Protein 2W2H (pdb70)

Foldseek 3Di:
DVDPPVQQADDPVLVCVFVLNVDPDDPVVVLVVLLVLLLLLQVLCVVLPHDVVLSQLLLLLVLSQRSPDHCVPPPSLLLSLLSSQVSCVPVPDHDDPVSSVQRSCCVVPVPDDRDDCVDPVNVVSSVPSVVVNVVSCV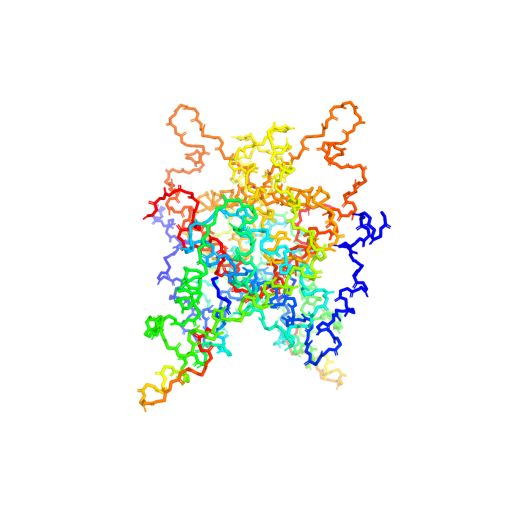RSVNPRPDDALLVQLVPCQVVFVHDPVQSCLLVVLRCCCRNNHSNPRHDDSQQSSLLSRCLSCVVVVDDTDADPDDDGSSCVSDPDDDVVVSVVVVVVVVCSVVCDPPPPVPRPPPPPDDDPDDD/DPDPPPVPQADDPVLVCVFVLNVDPDDPLVVLVVLLVLLLLLVVLCVVLPHDVVLSQLLLLLSLSQRSPDHCVVPPSLLLSLLSSQVSCVPVPDHDDPVSSVQRSCCVVPVPDDRDDCVDPVNVVSSVPSVVVNVVSCVRVVNPRPDDALLVQLVPCQVVFVHDPVQSCLLVLQRCCCRNNHSNPRHDDSQQSSLLSRCLSCVVVVDDTDADPDDDGSSCVSDPDDDVVVSVVVVVVVVCSVVCDPPPPVSDDVVPRDDD/DDVCDPPVPVPVCVVQVVVVVPDHDPPDD/DDVCDPPPPVPVCVVQVVVVVPDHDPPDD

CATH classification: 1.10.472.10 (+1 more: 1.10.472.10)

B-factor: mean 137.73, std 48.67, range [62.5, 351.56]

Secondary structure (DSSP, 8-state):
---SSGGG---TTTSTT-TTTSSS--HHHHHHHHHHHHHHHHHHHHHHT--HHHHHHHHHHHHHHTTTS-TTTS-HHHHHHHHHHHHHHHTT----HHHHHHHHHHHH-TTS----TTSTTHHHHHHHHHHHHHHHHHHTTT------HHHHHTTSSSSS---GGGTSTTHHHHTTTTTT-GGGGTS-HHHHHHHHHHTHHHHTT--PPPPTTTS-TTTTT-SS--HHHHHHHHHHHHHHHSSS-S--S-TT-SS--SSSS--/---S-TTTT---TTTSTT-TTTSSS--HHHHHHHHHHHHHHHHHHHHHHT--HHHHHHHHHHHHHHTTTS-TTTS-HHHHHHHHHHHHHHHTT----HHHHHHHHHHHH-TTS----TTSTTHHHHHHHHHHHHHHHHHHTTT------HHHHHTTSSSSSS--GGGTSTTHHHHTTTTTT-GGGGTS-HHHHHHHHHHTHHHHS---PPPPTTTS-TTTTT-SS--HHHHHHHHHHHHHHHSSS-S-----SSSSS---/--SS-TTTTTTHHHHHTT-TTT---SS--/--SS-TTHHHHHHHHHTT-TTT---SS--

Nearest PDB structures (foldseek):
  2w2h-assembly2_B  TM=9.812E-01  e=2.028E-35  Equus caballus
  4or5-assembly1_B  TM=9.453E-01  e=1.217E-28  Homo sapiens
  3blh-assembly1_B  TM=9.439E-01  e=4.218E-28  Homo sapiens
  6z45-assembly1_B  TM=9.475E-01  e=1.109E-27  Homo sapiens
  3tni-assembly1_B  TM=9.475E-01  e=1.333E-27  Homo sapiens

Solvent-accessible surface area: 31498 Å² total; per-residue (Å²): 210,105,42,98,94,151,108,15,76,39,76,73,82,79,27,97,105,0,9,9,57,165,87,77,107,64,56,94,90,12,56,41,39,22,36,18,0,0,3,0,0,3,53,0,0,71,57,2,114,17,42,57,83,0,1,3,0,0,0,9,0,1,2,22,0,0,19,86,36,2,13,80,139,41,88,5,20,47,1,0,0,0,0,0,17,10,0,2,96,45,37,150,63,91,55,128,13,78,73,0,5,68,22,0,7,54,14,4,10,63,88,26,87,114,28,61,68,184,38,127,53,15,89,80,26,37,88,66,6,72,76,19,32,54,59,0,39,124,16,0,31,121,68,37,113,30,79,6,9,19,77,28,4,89,106,32,30,116,142,45,180,16,41,64,121,44,7,87,47,1,93,76,21,0,5,2,0,1,3,11,5,40,6,21,2,33,50,53,19,26,18,3,1,11,3,2,46,36,12,3,27,110,168,3,43,68,88,66,76,98,47,143,137,66,137,78,30,64,59,84,28,30,85,115,22,64,85,78,48,2,40,86,0,10,125,75,2,67,137,42,43,134,91,18,117,146,62,57,148,62,17,30,20,160,205,77,92,124,90,108,116,101,133,179,119,86,135,51,134,160,118,14,79,39,76,72,82,80,28,99,96,0,30,8,56,180,88,77,100,65,58,93,96,12,52,46,48,21,32,24,0,0,9,0,0,4,55,0,0,67,54,2,115,18,32,33,83,0,1,3,0,0,0,8,0,1,2,22,0,0,20,87,36,2,13,80,139,43,88,16,19,46,1,0,0,0,0,0,16,9,0,2,96,45,36,152,63,92,56,127,13,77,73,0,5,68,21,0,8,54,13,4,10,65,128,26,87,114,29,61,68,186,38,126,56,16,89,79,26,36,81,62,7,72,89,19,31,69,56,0,40,120,16,0,31,123,68,37,111,31,79,6,9,19,78,28,4,89,107,33,30,117,140,46,174,17,65,63,121,46,8,88,42,2,87,46,16,0,3,3,0,1,8,11,5,42,7,22,2,33,50,53,20,26,19,3,2,11,4,1,48,35,16,2,30,98,164,2,46,98,79,67,72,99,51,142,140,63,144,78,30,63,60,87,28,29,85,115,22,63,84,78,50,2,57,86,0,11,114,69,1,65,113,42,43,130,86,30,107,158,64,52,149,69,22,172,46,19,147,71,105,144,152,54,47,8,32,18,65,54,92,16,96,98,53,8,80,147,21,99,62,40,94,148,80,80,136,28,142,156,42,33,83,51,8,32,29,63,56,106,25,95,87,55,10,80,146,22,47,63,39,93,149,79,81,134,28,142,158,42,33

Radius of gyration: 31.31 Å; Cα contacts (8 Å, |Δi|>4): 646; chains: 4; bounding box: 77×77×90 Å

InterPro domains:
  IPR006671 Cyclin, N-terminal [PF00134] (13-149)
  IPR013763 Cyclin-like domain [SM00385] (43-142)
  IPR036915 Cyclin-like superfamily [SSF47954] (7-150)
  IPR036915 Cyclin-like superfamily [SSF47954] (151-254)
  IPR043198 Cyclin/Cyclin-like subunit Ssn8 [PTHR10026] (8-415)
  IPR047320 Cyclin-T1, second cyclin box [cd20597] (151-259)

Sequence (581 aa):
RKNNNKRWYFTREQLENSPSRRFGLDPDKELSYRQQAANLLQDMGQRLNVSQLTINTAIVYMHRFYMIQSFTRFHRNSVAPAALFLAAKVEEQPKKLEHVIKVAHTCLHPQESLPDTRSEAYLQQVQDLVILESIILQTLGFELTIDHPHTHVVKCTQLVRASKDLAQTSYFMATNSLHLTTFSLQYTPPVVACVCIHLACKWSNWEIPVSTDGKHWWEYVDATVTLELLDELTHEFLQILEKTPNRLKRIWNWRACQAAKKTQRKNNNKRWYFTREQLENSPSRRFGLDPDKELSYRQQAANLLQDMGQRLNVSQLTINTAIVYMHRFYMIQSFTRFHRNSVAPAALFLAAKVEEQPKKLEHVIKVAHTCLHPQESLPDTRSEAYLQQVQDLVILESIILQTLGFELTIDHPHTHVVKCTQLVRASKDLAQTSYFMATNSLHLTTFSLQYTPPVVACVCIHLACKWSNWEIPVSTDGKHWWEYVDATVTLELLDELTHEFLQILEKTPNRLKRIWNWRACQAIDYLDASLRKKNKQRLKAIQQGRQPQYLLIDYLDASLRKKNKQRLKAIQQGRQPQYLL

Organism: Equus caballus (NCBI:txid9796)

Structure (mmCIF, N/CA/C/O backbone):
data_2W2H
#
_entry.id   2W2H
#
_cell.length_a   149.460
_cell.length_b   149.460
_cell.length_c   129.750
_cell.angle_alpha   90.00
_cell.angle_beta   90.00
_cell.angle_gamma   90.00
#
_symmetry.space_group_name_H-M   'I 4'
#
loop_
_entity.id
_entity.type
_entity.pdbx_description
1 polymer CYCLIN-T1
2 polymer 'PROTEIN TAT'
3 polymer "5'-R(*GP*CP*UP*CP*AP*GP*AP*UP*CP*UP *GP*CP*GP*GP*UP*CP*UP*GP*AP*GP*C)-3'"
4 non-polymer 'MANGANESE (II) ION'
5 water water
#
loop_
_atom_site.group_PDB
_atom_site.id
_atom_site.type_symbol
_atom_site.label_atom_id
_atom_site.label_alt_id
_atom_site.label_comp_id
_atom_site.label_asym_id
_atom_site.label_entity_id
_atom_site.label_seq_id
_atom_site.pdbx_PDB_ins_code
_atom_site.Cartn_x
_atom_site.Cartn_y
_atom_site.Cartn_z
_atom_site.occupancy
_atom_site.B_iso_or_equiv
_atom_site.auth_seq_id
_atom_site.auth_comp_id
_atom_site.auth_asym_id
_atom_site.auth_atom_id
_atom_site.pdbx_PDB_model_num
ATOM 1 N N . ARG A 1 2 ? 82.589 -24.249 -5.358 1.00 140.41 5 ARG A N 1
ATOM 2 C CA . ARG A 1 2 ? 82.662 -25.242 -4.200 1.00 141.75 5 ARG A CA 1
ATOM 3 C C . ARG A 1 2 ? 83.963 -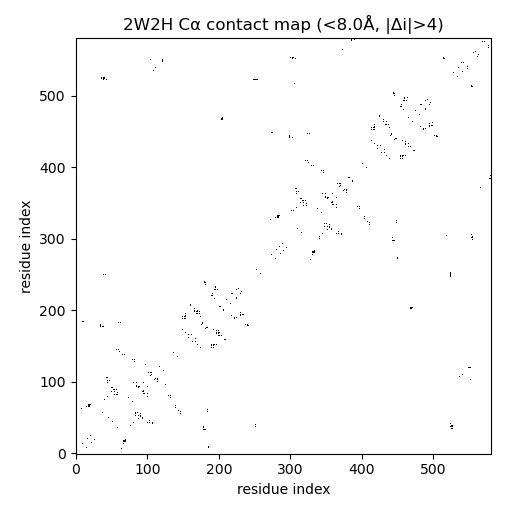26.117 -4.124 1.00 139.72 5 ARG A C 1
ATOM 4 O O . ARG A 1 2 ? 85.082 -25.602 -3.907 1.00 229.55 5 ARG A O 1
ATOM 12 N N . LYS A 1 3 ? 83.758 -27.406 -4.414 1.00 232.85 6 LYS A N 1
ATOM 13 C CA . LYS A 1 3 ? 84.828 -28.394 -4.436 1.00 228.12 6 LYS A CA 1
ATOM 14 C C . LYS A 1 3 ? 85.121 -28.960 -5.857 1.00 220.91 6 LYS A C 1
ATOM 15 O O . LYS A 1 3 ? 85.154 -30.182 -6.039 1.00 213.50 6 LYS A O 1
ATOM 18 N N . ASN A 1 4 ? 85.269 -28.096 -6.871 1.00 187.17 7 ASN A N 1
ATOM 19 C CA . ASN A 1 4 ? 84.804 -26.710 -6.812 1.00 195.87 7 ASN A CA 1
ATOM 20 C C . ASN A 1 4 ? 83.608 -26.531 -7.721 1.00 192.67 7 ASN A C 1
ATOM 21 O O . ASN A 1 4 ? 83.225 -27.466 -8.433 1.00 184.06 7 ASN A O 1
ATOM 26 N N . ASN A 1 5 ? 83.022 -25.344 -7.710 1.00 198.61 8 ASN A N 1
ATOM 27 C CA . ASN A 1 5 ? 81.963 -25.076 -8.646 1.00 197.24 8 ASN A CA 1
ATOM 28 C C . ASN A 1 5 ? 82.551 -24.969 -10.057 1.00 195.07 8 ASN A C 1
ATOM 29 O O . ASN A 1 5 ? 81.977 -25.454 -11.044 1.00 188.15 8 ASN A O 1
ATOM 34 N N . ASN A 1 6 ? 83.738 -24.377 -10.119 1.00 176.94 9 ASN A N 1
ATOM 35 C CA . ASN A 1 6 ? 84.362 -24.037 -11.372 1.00 176.87 9 ASN A CA 1
ATOM 36 C C . ASN A 1 6 ? 85.740 -24.649 -11.495 1.00 175.15 9 ASN A C 1
ATOM 37 O O . ASN A 1 6 ? 86.060 -25.213 -12.538 1.00 167.78 9 ASN A O 1
ATOM 42 N N . LYS A 1 7 ? 86.561 -24.567 -10.450 1.00 179.83 10 LYS A N 1
ATOM 43 C CA . LYS A 1 7 ? 87.960 -24.926 -10.657 1.00 180.31 10 LYS A CA 1
ATOM 44 C C . LYS A 1 7 ? 88.026 -26.364 -11.127 1.00 168.12 10 LYS A C 1
ATOM 45 O O . LYS A 1 7 ? 89.084 -26.867 -11.499 1.00 166.64 10 LYS A O 1
ATOM 51 N N . ARG A 1 8 ? 86.868 -27.006 -11.151 1.00 168.41 11 ARG A N 1
ATOM 52 C CA . ARG A 1 8 ? 86.818 -28.421 -11.412 1.00 157.94 11 ARG A CA 1
ATOM 53 C C . ARG A 1 8 ? 87.433 -28.807 -12.743 1.00 154.10 11 ARG A C 1
ATOM 54 O O . ARG A 1 8 ? 88.449 -29.493 -12.780 1.00 152.52 11 ARG A O 1
ATOM 62 N N . TRP A 1 9 ? 86.846 -28.367 -13.841 1.00 122.44 12 TRP A N 1
ATOM 63 C CA . TRP A 1 9 ? 87.253 -28.946 -15.117 1.00 117.25 12 TRP A CA 1
ATOM 64 C C . TRP A 1 9 ? 88.015 -28.028 -16.045 1.00 121.64 12 TRP A C 1
ATOM 65 O O . TRP A 1 9 ? 87.814 -28.085 -17.260 1.00 115.79 12 TRP A O 1
ATOM 76 N N . TYR A 1 10 ? 88.908 -27.217 -15.469 1.00 117.01 13 TYR A N 1
ATOM 77 C CA . TYR A 1 10 ? 89.731 -26.269 -16.230 1.00 117.21 13 TYR A CA 1
ATOM 78 C C . TYR A 1 10 ? 91.187 -26.259 -15.753 1.00 123.11 13 TYR A C 1
ATOM 79 O O . TYR A 1 10 ? 91.452 -26.316 -14.548 1.00 130.14 13 TYR A O 1
ATOM 88 N N . PHE A 1 11 ? 92.124 -26.162 -16.702 1.00 123.67 14 PHE A N 1
ATOM 89 C CA . PHE A 1 11 ? 93.551 -26.377 -16.419 1.00 129.05 14 PHE A CA 1
ATOM 90 C C . PHE A 1 11 ? 94.515 -25.391 -17.115 1.00 131.50 14 PHE A C 1
ATOM 91 O O . PHE A 1 11 ? 94.184 -24.804 -18.149 1.00 127.20 14 PHE A O 1
ATOM 99 N N . THR A 1 12 ? 95.721 -25.261 -16.551 1.00 109.40 15 THR A N 1
ATOM 100 C CA . THR A 1 12 ? 96.786 -24.400 -17.081 1.00 113.63 15 THR A CA 1
ATOM 101 C C . THR A 1 12 ? 97.643 -25.138 -18.094 1.00 111.11 15 THR A C 1
ATOM 102 O O . THR A 1 12 ? 97.795 -26.351 -18.013 1.00 109.42 15 THR A O 1
ATOM 106 N N . ARG A 1 13 ? 98.225 -24.407 -19.036 1.00 135.85 16 ARG A N 1
ATOM 107 C CA . ARG A 1 13 ? 99.072 -25.030 -20.041 1.00 134.46 16 ARG A CA 1
ATOM 108 C C . ARG A 1 13 ? 100.191 -25.822 -19.372 1.00 140.86 16 ARG A C 1
ATOM 109 O O . ARG A 1 13 ? 100.793 -26.707 -19.979 1.00 137.91 16 ARG A O 1
ATOM 111 N N . GLU A 1 14 ? 100.461 -25.497 -18.112 1.00 181.54 17 GLU A N 1
ATOM 112 C CA . GLU A 1 14 ? 101.485 -26.194 -17.350 1.00 180.74 17 GLU A CA 1
ATOM 113 C C . GLU A 1 14 ? 100.890 -27.428 -16.701 1.00 172.97 17 GLU A C 1
ATOM 114 O O . GLU A 1 14 ? 101.595 -28.188 -16.040 1.00 171.07 17 GLU A O 1
ATOM 116 N N . GLN A 1 15 ? 99.589 -27.626 -16.897 1.00 143.09 18 GLN A N 1
ATOM 117 C CA . GLN A 1 15 ? 98.904 -28.801 -16.365 1.00 135.95 18 GLN A CA 1
ATOM 118 C C . GLN A 1 15 ? 98.705 -29.875 -17.411 1.00 126.81 18 GLN A C 1
ATOM 119 O O . GLN A 1 15 ? 98.954 -31.040 -17.154 1.00 121.43 18 GLN A O 1
ATOM 125 N N . LEU A 1 16 ? 98.246 -29.483 -18.589 1.00 128.66 19 LEU A N 1
ATOM 126 C CA . LEU A 1 16 ? 98.069 -30.430 -19.676 1.00 121.26 19 LEU A CA 1
ATOM 127 C C . LEU A 1 16 ? 99.409 -30.935 -20.134 1.00 119.71 19 LEU A C 1
ATOM 128 O O . LEU A 1 16 ? 99.501 -31.831 -20.962 1.00 114.14 19 LEU A O 1
ATOM 133 N N . GLU A 1 17 ? 100.468 -30.334 -19.619 1.00 175.64 20 GLU A N 1
ATOM 134 C CA . GLU A 1 17 ? 101.782 -30.899 -19.879 1.00 174.66 20 GLU A CA 1
ATOM 135 C C . GLU A 1 17 ? 101.995 -32.027 -18.896 1.00 170.84 20 GLU A C 1
ATOM 136 O O . GLU A 1 17 ? 102.434 -33.101 -19.273 1.00 165.88 20 GLU A O 1
ATOM 142 N N . ASN A 1 18 ? 101.655 -31.795 -17.631 1.00 155.65 21 ASN A N 1
ATOM 143 C CA . ASN A 1 18 ? 101.483 -32.884 -16.668 1.00 152.49 21 ASN A CA 1
ATOM 144 C C . ASN A 1 18 ? 100.160 -33.610 -16.873 1.00 146.42 21 ASN A C 1
ATOM 145 O O . ASN A 1 18 ? 99.343 -33.718 -15.951 1.00 147.31 21 ASN A O 1
ATOM 150 N N . SER A 1 19 ? 99.978 -34.105 -18.098 1.00 119.10 22 SER A N 1
ATOM 151 C CA . SER A 1 19 ? 98.841 -34.937 -18.461 1.00 113.21 22 SER A CA 1
ATOM 152 C C . SER A 1 19 ? 99.031 -36.208 -17.661 1.00 110.35 22 SER A C 1
ATOM 153 O O . SER A 1 19 ? 100.126 -36.465 -17.168 1.00 112.41 22 SER A O 1
ATOM 156 N N . PRO A 1 20 ? 97.973 -37.002 -17.495 1.00 100.99 23 PRO A N 1
ATOM 157 C CA . PRO A 1 20 ? 98.199 -38.238 -16.768 1.00 99.37 23 PRO A CA 1
ATOM 158 C C . PRO A 1 20 ? 98.593 -39.278 -17.777 1.00 94.95 23 PRO A C 1
ATOM 159 O O . PRO A 1 20 ? 99.204 -40.263 -17.411 1.00 94.39 23 PRO A O 1
ATOM 163 N N . SER A 1 21 ? 98.224 -39.062 -19.035 1.00 117.43 24 SER A N 1
ATOM 164 C CA . SER A 1 21 ? 98.737 -39.873 -20.126 1.00 114.60 24 SER A CA 1
ATOM 165 C C . SER A 1 21 ? 100.176 -39.458 -20.404 1.00 117.48 24 SER A C 1
ATOM 166 O O . SER A 1 21 ? 100.848 -40.016 -21.279 1.00 116.42 24 SER A O 1
ATOM 169 N N . ARG A 1 22 ? 100.652 -38.476 -19.641 1.00 127.74 25 ARG A N 1
ATOM 170 C CA . ARG A 1 22 ? 102.001 -37.944 -19.815 1.00 131.44 25 ARG A CA 1
ATOM 171 C C . ARG A 1 22 ? 102.962 -38.670 -18.900 1.00 132.77 25 ARG A C 1
ATOM 172 O O . ARG A 1 22 ? 104.099 -38.905 -19.258 1.00 134.07 25 ARG A O 1
ATOM 180 N N . ARG A 1 23 ? 102.495 -39.027 -17.711 1.00 128.46 26 ARG A N 1
ATOM 181 C CA . ARG A 1 23 ? 103.266 -39.863 -16.801 1.00 130.00 26 ARG A CA 1
ATOM 182 C C . ARG A 1 23 ? 103.451 -41.267 -17.365 1.00 126.14 26 ARG A C 1
ATOM 183 O O . ARG A 1 23 ? 103.801 -42.190 -16.647 1.00 126.97 26 ARG A O 1
ATOM 191 N N . PHE A 1 24 ? 103.202 -41.417 -18.659 1.00 118.54 27 PHE A N 1
ATOM 192 C CA . PHE A 1 24 ? 103.450 -42.666 -19.367 1.00 115.92 27 PHE A CA 1
ATOM 193 C C . PHE A 1 24 ? 104.239 -42.429 -20.622 1.00 116.23 27 PHE A C 1
ATOM 194 O O . PHE A 1 24 ? 104.268 -41.309 -21.180 1.00 117.51 27 PHE A O 1
ATOM 202 N N . GLY A 1 25 ? 104.779 -43.534 -21.118 1.00 223.58 28 GLY A N 1
ATOM 203 C CA . GLY A 1 25 ? 105.757 -43.502 -22.178 1.00 224.95 28 GLY A CA 1
ATOM 204 C C . GLY A 1 25 ? 105.241 -43.206 -23.570 1.00 223.63 28 GLY A C 1
ATOM 205 O O . GLY A 1 25 ? 105.462 -44.009 -24.483 1.00 223.36 28 GLY A O 1
ATOM 206 N N . LEU A 1 26 ? 104.553 -42.076 -23.747 1.00 164.59 29 LEU A N 1
ATOM 207 C CA . LEU A 1 26 ? 104.358 -41.543 -25.098 1.00 165.31 29 LEU A CA 1
ATOM 208 C C . LEU A 1 26 ? 103.981 -40.072 -25.210 1.00 167.36 29 LEU A C 1
ATOM 209 O O . LEU A 1 26 ? 103.404 -39.476 -24.294 1.00 167.21 29 LEU A O 1
ATOM 214 N N . ASP A 1 27 ? 104.321 -39.547 -26.389 1.00 170.71 30 ASP A N 1
ATOM 215 C CA . ASP A 1 27 ? 104.401 -38.130 -26.742 1.00 174.84 30 ASP A CA 1
ATOM 216 C C . ASP A 1 27 ? 103.189 -37.261 -26.505 1.00 174.74 30 ASP A C 1
ATOM 217 O O . ASP A 1 27 ? 102.074 -37.751 -26.352 1.00 171.06 30 ASP A O 1
ATOM 222 N N . PRO A 1 28 ? 103.424 -35.945 -26.504 1.00 116.36 31 PRO A N 1
ATOM 223 C CA . PRO A 1 28 ? 102.447 -34.871 -26.682 1.00 118.61 31 PRO A CA 1
ATOM 224 C C . PRO A 1 28 ? 102.035 -34.776 -28.140 1.00 119.91 31 PRO A C 1
ATOM 225 O O . PRO A 1 28 ? 100.852 -34.822 -28.446 1.00 118.19 31 PRO A O 1
ATOM 229 N N . ASP A 1 29 ? 103.005 -34.632 -29.034 1.00 172.28 32 ASP A N 1
ATOM 230 C CA . ASP A 1 29 ? 102.702 -34.645 -30.458 0.50 174.89 32 ASP A CA 1
ATOM 231 C C . ASP A 1 29 ? 101.750 -35.802 -30.796 1.00 169.85 32 ASP A C 1
ATOM 232 O O . ASP A 1 29 ? 100.892 -35.665 -31.672 1.00 171.28 32 ASP A O 1
ATOM 237 N N . LYS A 1 30 ? 101.888 -36.922 -30.078 1.00 156.85 33 LYS A N 1
ATOM 238 C CA . LYS A 1 30 ? 101.021 -38.095 -30.257 1.00 152.37 33 LYS A CA 1
ATOM 239 C C . LYS A 1 30 ? 99.641 -37.914 -29.634 1.00 149.44 33 LYS A C 1
ATOM 240 O O . LYS A 1 30 ? 98.624 -38.086 -30.300 1.00 149.22 33 LYS A O 1
ATOM 246 N N . GLU A 1 31 ? 99.628 -37.568 -28.350 1.00 106.38 34 GLU A N 1
ATOM 247 C CA . GLU A 1 31 ? 98.398 -37.330 -27.593 1.00 104.12 34 GLU A CA 1
ATOM 248 C C . GLU A 1 31 ? 97.517 -36.249 -28.213 1.00 107.35 34 GLU A C 1
ATOM 249 O O . GLU A 1 31 ? 96.360 -36.504 -28.526 1.00 105.74 34 GLU A O 1
ATOM 255 N N . LEU A 1 32 ? 98.035 -35.035 -28.372 1.00 120.34 35 LEU A N 1
ATOM 256 C CA . LEU A 1 32 ? 97.257 -34.024 -29.056 1.00 124.22 35 LEU A CA 1
ATOM 257 C C . LEU A 1 32 ? 96.590 -34.765 -30.226 1.00 122.28 35 LEU A C 1
ATOM 258 O O . LEU A 1 32 ? 95.395 -34.591 -30.502 1.00 119.12 35 LEU A O 1
ATOM 263 N N . SER A 1 33 ? 97.362 -35.654 -30.854 1.00 106.74 36 SER A N 1
ATOM 264 C CA . SER A 1 33 ? 96.926 -36.334 -32.065 1.00 107.34 36 SER A CA 1
ATOM 265 C C . SER A 1 33 ? 95.890 -37.403 -31.838 1.00 100.75 36 SER A C 1
ATOM 266 O O . SER A 1 33 ? 95.166 -37.724 -32.767 1.00 97.61 36 SER A O 1
ATOM 269 N N . TYR A 1 34 ? 95.838 -37.984 -30.636 1.00 115.27 37 TYR A N 1
ATOM 270 C CA . TYR A 1 34 ? 94.817 -38.992 -30.306 1.00 108.02 37 TYR A CA 1
ATOM 271 C C . TYR A 1 34 ? 93.473 -38.318 -30.168 1.00 104.49 37 TYR A C 1
ATOM 272 O O . TYR A 1 34 ? 92.552 -38.591 -30.928 1.00 101.04 37 TYR A O 1
ATOM 281 N N . ARG A 1 35 ? 93.374 -37.434 -29.182 1.00 87.96 38 ARG A N 1
ATOM 282 C CA . ARG A 1 35 ? 92.128 -36.763 -28.883 1.00 85.41 38 ARG A CA 1
ATOM 283 C C . ARG A 1 35 ? 91.393 -36.383 -30.129 1.00 85.22 38 ARG A C 1
ATOM 284 O O . ARG A 1 35 ? 90.196 -36.432 -30.146 1.00 81.54 38 ARG A O 1
ATOM 292 N N . GLN A 1 36 ? 92.100 -35.980 -31.168 1.00 99.14 39 GLN A N 1
ATOM 293 C CA . GLN A 1 36 ? 91.429 -35.435 -32.328 1.00 100.15 39 GLN A CA 1
ATOM 294 C C . GLN A 1 36 ? 90.926 -36.588 -33.144 1.00 95.45 39 GLN A C 1
ATOM 295 O O . GLN A 1 36 ? 90.064 -36.452 -34.016 1.00 94.51 39 GLN A O 1
ATOM 301 N N . GLN A 1 37 ? 91.476 -37.742 -32.827 1.00 98.51 40 GLN A N 1
ATOM 302 C CA . GLN A 1 37 ? 91.274 -38.928 -33.612 1.00 95.56 40 GLN A CA 1
ATOM 303 C C . GLN A 1 37 ? 90.383 -39.832 -32.826 1.00 90.33 40 GLN A C 1
ATOM 304 O O . GLN A 1 37 ? 90.238 -40.996 -33.103 1.00 88.62 40 GLN A O 1
ATOM 310 N N . ALA A 1 38 ? 89.806 -39.298 -31.788 1.00 81.34 41 ALA A N 1
ATOM 311 C CA . ALA A 1 38 ? 89.036 -40.105 -30.910 1.00 77.04 41 ALA A CA 1
ATOM 312 C C . ALA A 1 38 ? 87.772 -39.378 -30.976 1.00 76.00 41 ALA A C 1
ATOM 313 O O . ALA A 1 38 ? 86.728 -39.961 -31.053 1.00 73.05 41 ALA A O 1
ATOM 315 N N . ALA A 1 39 ? 87.856 -38.066 -30.957 1.00 129.86 42 ALA A N 1
ATOM 316 C CA . ALA A 1 39 ? 86.652 -37.312 -31.159 1.00 129.75 42 ALA A CA 1
ATOM 317 C C . ALA A 1 39 ? 86.242 -37.664 -32.563 1.00 129.52 42 ALA A C 1
ATOM 318 O O . ALA A 1 39 ? 85.075 -37.939 -32.834 1.00 127.33 42 ALA A O 1
ATOM 320 N N . ASN A 1 40 ? 87.224 -37.691 -33.450 1.00 99.99 43 ASN A N 1
ATOM 321 C CA . ASN A 1 40 ? 86.942 -37.994 -34.826 1.00 100.61 43 ASN A CA 1
ATOM 322 C C . ASN A 1 40 ? 86.098 -39.251 -34.945 1.00 96.24 43 ASN A C 1
ATOM 323 O O . ASN A 1 40 ? 85.141 -39.279 -35.701 1.00 95.92 43 ASN A O 1
ATOM 328 N N . LEU A 1 41 ? 86.435 -40.297 -34.203 1.00 86.51 44 LEU A N 1
ATOM 329 C CA . LEU A 1 41 ? 85.603 -41.507 -34.231 1.00 83.34 44 LEU A CA 1
ATOM 330 C C . LEU A 1 41 ? 84.178 -41.242 -33.740 1.00 81.40 44 LEU A C 1
ATOM 331 O O . LEU A 1 41 ? 83.215 -41.730 -34.328 1.00 80.66 44 LEU A O 1
ATOM 336 N N . LEU A 1 42 ? 84.063 -40.464 -32.664 1.00 78.95 45 LEU A N 1
ATOM 337 C CA . LEU A 1 42 ? 82.783 -40.091 -32.073 1.00 77.83 45 LEU A CA 1
ATOM 338 C C . LEU A 1 42 ? 81.868 -39.570 -33.138 1.00 79.33 45 LEU A C 1
ATOM 339 O O . LEU A 1 42 ? 80.728 -39.981 -33.246 1.00 78.33 45 LEU A O 1
ATOM 344 N N . GLN A 1 43 ? 82.388 -38.661 -33.940 1.00 78.04 46 GLN A N 1
ATOM 345 C CA . GLN A 1 43 ? 81.639 -38.134 -35.054 1.00 80.33 46 GLN A CA 1
ATOM 346 C C . GLN A 1 43 ? 81.105 -39.239 -35.951 1.00 79.08 46 GLN A C 1
ATOM 347 O O . GLN A 1 43 ? 79.914 -39.308 -36.214 1.00 79.14 46 GLN A O 1
ATOM 353 N N . ASP A 1 44 ? 81.986 -40.107 -36.430 1.00 79.03 47 ASP A N 1
ATOM 354 C CA . ASP A 1 44 ? 81.590 -41.050 -37.460 1.00 79.23 47 ASP A CA 1
ATOM 355 C C . ASP A 1 44 ? 80.411 -41.838 -36.957 1.00 77.14 47 ASP A C 1
ATOM 356 O O . ASP A 1 44 ? 79.384 -41.911 -37.604 1.00 78.73 47 ASP A O 1
ATOM 361 N N . MET A 1 45 ? 80.557 -42.402 -35.770 1.00 89.93 48 MET A N 1
ATOM 362 C CA . MET A 1 45 ? 79.522 -43.264 -35.202 1.00 89.02 48 MET A CA 1
ATOM 363 C C . MET A 1 45 ? 78.191 -42.512 -34.993 1.00 89.97 48 MET A C 1
ATOM 364 O O . MET A 1 45 ? 77.142 -42.956 -35.448 1.00 91.83 48 MET A O 1
ATOM 369 N N . GLY A 1 46 ? 78.239 -41.387 -34.286 1.00 88.64 49 GLY A N 1
ATOM 370 C CA . GLY A 1 46 ? 77.086 -40.506 -34.148 1.00 90.51 49 GLY A CA 1
ATOM 371 C C . GLY A 1 46 ? 76.327 -40.242 -35.441 1.00 93.82 49 GLY A C 1
ATOM 372 O O . GLY A 1 46 ? 75.104 -40.319 -35.476 1.00 95.75 49 GLY A O 1
ATOM 373 N N . GLN A 1 47 ? 77.047 -39.930 -36.511 1.00 87.61 50 GLN A N 1
ATOM 374 C CA . GLN A 1 47 ? 76.409 -39.795 -37.807 1.00 91.18 50 GLN A CA 1
ATOM 375 C C . GLN A 1 47 ? 75.789 -41.117 -38.238 1.00 91.68 50 GLN A C 1
ATOM 376 O O . GLN A 1 47 ? 74.658 -41.160 -38.700 1.00 94.74 50 GLN A O 1
ATOM 382 N N . ARG A 1 48 ? 76.521 -42.205 -38.072 1.00 95.19 51 ARG A N 1
ATOM 383 C CA . ARG A 1 48 ? 75.976 -43.506 -38.444 1.00 96.77 51 ARG A CA 1
ATOM 384 C C . ARG A 1 48 ? 74.755 -43.888 -37.595 1.00 97.43 51 ARG A C 1
ATOM 385 O O . ARG A 1 48 ? 73.825 -44.486 -38.107 1.00 100.97 51 ARG A O 1
ATOM 387 N N . LEU A 1 49 ? 74.768 -43.530 -36.311 1.00 90.14 52 LEU A N 1
ATOM 388 C CA . LEU A 1 49 ? 73.669 -43.816 -35.386 1.00 91.07 52 LEU A CA 1
ATOM 389 C C . LEU A 1 49 ? 72.483 -42.890 -35.572 1.00 94.22 52 LEU A C 1
ATOM 390 O O . LEU A 1 49 ? 71.413 -43.126 -35.021 1.00 96.45 52 LEU A O 1
ATOM 395 N N . ASN A 1 50 ? 72.678 -41.812 -36.315 1.00 111.76 53 ASN A N 1
ATOM 396 C CA . ASN A 1 50 ? 71.606 -40.864 -36.516 1.00 115.53 53 ASN A CA 1
ATOM 397 C C . ASN A 1 50 ? 71.324 -40.127 -35.262 1.00 114.62 53 ASN A C 1
ATOM 398 O O . ASN A 1 50 ? 70.238 -40.242 -34.730 1.00 116.88 53 ASN A O 1
ATOM 403 N N . VAL A 1 51 ? 72.301 -39.387 -34.768 1.00 94.01 54 VAL A N 1
ATOM 404 C CA . VAL A 1 51 ? 72.068 -38.539 -33.615 1.00 94.14 54 VAL A CA 1
ATOM 405 C C . VAL A 1 51 ? 72.476 -37.110 -33.917 1.00 96.26 54 VAL A C 1
ATOM 406 O O . VAL A 1 51 ? 73.247 -36.857 -34.835 1.00 96.45 54 VAL A O 1
ATOM 410 N N . SER A 1 52 ? 71.919 -36.177 -33.158 1.00 123.96 55 SER A N 1
ATOM 411 C CA . SER A 1 52 ? 72.212 -34.771 -33.342 1.00 127.51 55 SER A CA 1
ATOM 412 C C . SER A 1 52 ? 73.706 -34.536 -33.257 1.00 125.14 55 SER A C 1
ATOM 413 O O . SER A 1 52 ? 74.426 -35.246 -32.555 1.00 120.70 55 SER A O 1
ATOM 416 N N . GLN A 1 53 ? 74.171 -33.526 -33.970 1.00 98.75 56 GLN A N 1
ATOM 417 C CA . GLN A 1 53 ? 75.547 -33.140 -33.860 1.00 97.98 56 GLN A CA 1
ATOM 418 C C . GLN A 1 53 ? 75.846 -32.616 -32.465 1.00 97.98 56 GLN A C 1
ATOM 419 O O . GLN A 1 53 ? 76.986 -32.398 -32.100 1.00 97.69 56 GLN A O 1
ATOM 425 N N . LEU A 1 54 ? 74.808 -32.403 -31.680 1.00 104.68 57 LEU A N 1
ATOM 426 C CA . LEU A 1 54 ? 75.000 -31.910 -30.330 1.00 105.33 57 LEU A CA 1
ATOM 427 C C . LEU A 1 54 ? 75.574 -32.987 -29.418 1.00 99.36 57 LEU A C 1
ATOM 428 O O . LEU A 1 54 ? 76.553 -32.759 -28.708 1.00 98.83 57 LEU A O 1
ATOM 433 N N . THR A 1 55 ? 74.932 -34.151 -29.436 1.00 106.46 58 THR A N 1
ATOM 434 C CA . THR A 1 55 ? 75.320 -35.304 -28.634 1.00 101.61 58 THR A CA 1
ATOM 435 C C . THR A 1 55 ? 76.750 -35.702 -28.904 1.00 98.74 58 THR A C 1
ATOM 436 O O . THR A 1 55 ? 77.530 -35.995 -27.992 1.00 96.67 58 THR A O 1
ATOM 440 N N . ILE A 1 56 ? 77.061 -35.758 -30.188 1.00 83.26 59 ILE A N 1
ATOM 441 C CA . ILE A 1 56 ? 78.415 -35.914 -30.641 1.00 82.43 59 ILE A CA 1
ATOM 442 C C . ILE A 1 56 ? 79.296 -34.980 -29.851 1.00 84.62 59 ILE A C 1
ATOM 443 O O . ILE A 1 56 ? 80.202 -35.422 -29.191 1.00 83.07 59 ILE A O 1
ATOM 448 N N . ASN A 1 57 ? 79.003 -33.691 -29.859 1.00 93.62 60 ASN A N 1
ATOM 449 C CA . ASN A 1 57 ? 79.813 -32.753 -29.089 1.00 96.95 60 ASN A CA 1
ATOM 450 C C . ASN A 1 57 ? 79.883 -33.029 -27.580 1.00 95.15 60 ASN A C 1
ATOM 451 O O . ASN A 1 57 ? 80.903 -32.757 -26.948 1.00 96.55 60 ASN A O 1
ATOM 456 N N . THR A 1 58 ? 78.821 -33.583 -26.999 1.00 75.51 61 THR A N 1
ATOM 457 C CA . THR A 1 58 ? 78.808 -33.799 -25.557 1.00 74.49 61 THR A CA 1
ATOM 458 C C . THR A 1 58 ? 79.650 -34.993 -25.210 1.00 70.59 61 THR A C 1
ATOM 459 O O . THR A 1 58 ? 80.201 -35.096 -24.119 1.00 70.76 61 THR A O 1
ATOM 463 N N . ALA A 1 59 ? 79.732 -35.914 -26.148 1.00 89.69 62 ALA A N 1
ATOM 464 C CA . ALA A 1 59 ? 80.654 -37.006 -26.008 1.00 87.10 62 ALA A CA 1
ATOM 465 C C . ALA A 1 59 ? 82.060 -36.433 -26.045 1.00 89.41 62 ALA A C 1
ATOM 466 O O . ALA A 1 59 ? 82.854 -36.706 -25.159 1.00 89.37 62 ALA A O 1
ATOM 468 N N . ILE A 1 60 ? 82.350 -35.619 -27.059 1.00 67.72 63 ILE A N 1
ATOM 469 C CA . ILE A 1 60 ? 83.691 -35.094 -27.276 1.00 70.79 63 ILE A CA 1
ATOM 470 C C . ILE A 1 60 ? 84.162 -34.326 -26.064 1.00 73.72 63 ILE A C 1
ATOM 471 O O . ILE A 1 60 ? 85.347 -34.214 -25.825 1.00 75.89 63 ILE A O 1
ATOM 476 N N . VAL A 1 61 ? 83.234 -33.795 -25.286 1.00 74.53 64 VAL A N 1
ATOM 477 C CA . VAL A 1 61 ? 83.632 -33.090 -24.083 1.00 77.65 64 VAL A CA 1
ATOM 478 C C . VAL A 1 61 ? 83.877 -34.024 -22.914 1.00 74.56 64 VAL A C 1
ATOM 479 O O . VAL A 1 61 ? 84.677 -33.713 -22.032 1.00 76.85 64 VAL A O 1
ATOM 483 N N . TYR A 1 62 ? 83.158 -35.151 -22.900 1.00 92.29 65 TYR A N 1
ATOM 484 C CA . TYR A 1 62 ? 83.342 -36.214 -21.906 1.00 89.60 65 TYR A CA 1
ATOM 485 C C . TYR A 1 62 ? 84.680 -36.854 -22.139 1.00 89.31 65 TYR A C 1
ATOM 486 O O . TYR A 1 62 ? 85.474 -37.024 -21.228 1.00 90.38 65 TYR A O 1
ATOM 495 N N . MET A 1 63 ? 84.909 -37.224 -23.384 1.00 75.46 66 MET A N 1
ATOM 496 C CA . MET A 1 63 ? 86.185 -37.748 -23.803 1.00 75.77 66 MET A CA 1
ATOM 497 C C . MET A 1 63 ? 87.290 -36.794 -23.375 1.00 80.18 66 MET A C 1
ATOM 498 O O . MET A 1 63 ? 88.178 -37.174 -22.634 1.00 80.93 66 MET A O 1
ATOM 503 N N . HIS A 1 64 ? 87.239 -35.550 -23.833 1.00 83.31 67 HIS A N 1
ATOM 504 C CA . HIS A 1 64 ? 88.288 -34.624 -23.462 1.00 88.72 67 HIS A CA 1
ATOM 505 C C . HIS A 1 64 ? 88.396 -34.692 -21.964 1.00 89.14 67 HIS A C 1
ATOM 506 O O . HIS A 1 64 ? 89.402 -35.136 -21.450 1.00 90.49 67 HIS A O 1
ATOM 513 N N . ARG A 1 65 ? 87.340 -34.322 -21.260 1.00 80.42 68 ARG A N 1
ATOM 514 C CA . ARG A 1 65 ? 87.383 -34.356 -19.810 1.00 81.70 68 ARG A CA 1
ATOM 515 C C . ARG A 1 65 ? 87.788 -35.702 -19.245 1.00 77.84 68 ARG A C 1
ATOM 516 O O . ARG A 1 65 ? 88.208 -35.774 -18.104 1.00 79.84 68 ARG A O 1
ATOM 524 N N . PHE A 1 66 ? 87.663 -36.775 -20.012 1.00 91.29 69 PHE A N 1
ATOM 525 C CA . PHE A 1 66 ? 87.951 -38.079 -19.441 1.00 88.80 69 PHE A CA 1
ATOM 526 C C . PHE A 1 66 ? 89.433 -38.255 -19.328 1.00 91.49 69 PHE A C 1
ATOM 527 O O . PHE A 1 66 ? 89.937 -38.568 -18.263 1.00 92.95 69 PHE A O 1
ATOM 535 N N . TYR A 1 67 ? 90.137 -38.068 -20.428 1.00 90.42 70 TYR A N 1
ATOM 536 C CA . TYR A 1 67 ? 91.561 -38.262 -20.395 1.00 93.96 70 TYR A CA 1
ATOM 537 C C . TYR A 1 67 ? 92.284 -37.046 -19.841 1.00 100.67 70 TYR A C 1
ATOM 538 O O . TYR A 1 67 ? 93.231 -36.550 -20.444 1.00 105.34 70 TYR A O 1
ATOM 547 N N . MET A 1 68 ? 91.829 -36.543 -18.711 1.00 94.82 71 MET A N 1
ATOM 548 C CA . MET A 1 68 ? 92.612 -35.585 -17.974 1.00 102.15 71 MET A CA 1
ATOM 549 C C . MET A 1 68 ? 92.690 -36.204 -16.626 1.00 102.07 71 MET A C 1
ATOM 550 O O . MET A 1 68 ? 93.089 -35.559 -15.669 1.00 107.82 71 MET A O 1
ATOM 555 N N . ILE A 1 69 ? 92.268 -37.460 -16.550 1.00 79.56 72 ILE A N 1
ATOM 556 C CA . ILE A 1 69 ? 92.306 -38.186 -15.302 1.00 79.41 72 ILE A CA 1
ATOM 557 C C . ILE A 1 69 ? 92.842 -39.577 -15.493 1.00 77.13 72 ILE A C 1
ATOM 558 O O . ILE A 1 69 ? 93.340 -40.170 -14.555 1.00 79.04 72 ILE A O 1
ATOM 563 N N . GLN A 1 70 ? 92.757 -40.093 -16.710 1.00 104.11 73 GLN A N 1
ATOM 564 C CA . GLN A 1 70 ? 93.232 -41.437 -16.999 1.00 102.63 73 GLN A CA 1
ATOM 565 C C . GLN A 1 70 ? 94.098 -41.398 -18.233 1.00 104.14 73 GLN A C 1
ATOM 566 O O . GLN A 1 70 ? 93.787 -40.668 -19.157 1.00 103.08 73 GLN A O 1
ATOM 572 N N . SER A 1 71 ? 95.156 -42.201 -18.266 1.00 101.77 74 SER A N 1
ATOM 573 C CA . SER A 1 71 ? 96.054 -42.264 -19.420 1.00 100.83 74 SER A CA 1
ATOM 574 C C . SER A 1 71 ? 95.385 -42.863 -20.648 1.00 97.80 74 SER A C 1
ATOM 575 O O . SER A 1 71 ? 94.398 -43.539 -20.518 1.00 96.20 74 SER A O 1
ATOM 578 N N . PHE A 1 72 ? 95.913 -42.617 -21.841 1.00 92.52 75 PHE A N 1
ATOM 579 C CA . PHE A 1 72 ? 95.411 -43.307 -23.012 1.00 91.07 75 PHE A CA 1
ATOM 580 C C . PHE A 1 72 ? 96.116 -44.637 -23.095 1.00 90.62 75 PHE A C 1
ATOM 581 O O . PHE A 1 72 ? 95.965 -45.369 -24.071 1.00 90.35 75 PHE A O 1
ATOM 589 N N . THR A 1 73 ? 96.937 -44.935 -22.099 1.00 92.16 76 THR A N 1
ATOM 590 C CA . THR A 1 73 ? 97.611 -46.219 -22.060 1.00 92.65 76 THR A CA 1
ATOM 591 C C . THR A 1 73 ? 96.692 -47.227 -21.376 1.00 91.99 76 THR A C 1
ATOM 592 O O . THR A 1 73 ? 96.612 -48.377 -21.801 1.00 92.12 76 THR A O 1
ATOM 596 N N . ARG A 1 74 ? 95.966 -46.792 -20.348 1.00 101.73 77 ARG A N 1
ATOM 597 C CA . ARG A 1 74 ? 95.100 -47.701 -19.611 1.00 101.88 77 ARG A CA 1
ATOM 598 C C . ARG A 1 74 ? 93.650 -47.707 -20.084 1.00 100.06 77 ARG A C 1
ATOM 599 O O . ARG A 1 74 ? 92.871 -48.554 -19.674 1.00 99.87 77 ARG A O 1
ATOM 607 N N . PHE A 1 75 ? 93.265 -46.781 -20.945 1.00 71.49 78 PHE A N 1
ATOM 608 C CA . PHE A 1 75 ? 91.919 -46.814 -21.473 1.00 67.46 78 PHE A CA 1
ATOM 609 C C . PHE A 1 75 ? 91.961 -46.408 -22.893 1.00 66.68 78 PHE A C 1
ATOM 610 O O . PHE A 1 75 ? 91.886 -45.251 -23.193 1.00 65.99 78 PHE A O 1
ATOM 618 N N . HIS A 1 76 ? 92.055 -47.354 -23.789 1.00 73.26 79 HIS A N 1
ATOM 619 C CA . HIS A 1 76 ? 92.212 -46.981 -25.166 1.00 73.30 79 HIS A CA 1
ATOM 620 C C . HIS A 1 76 ? 91.072 -46.204 -25.814 1.00 70.04 79 HIS A C 1
ATOM 621 O O . HIS A 1 76 ? 89.926 -46.603 -25.783 1.00 67.57 79 HIS A O 1
ATOM 628 N N . ARG A 1 77 ? 91.431 -45.095 -26.442 1.00 75.26 80 ARG A N 1
ATOM 629 C CA . ARG A 1 77 ? 90.497 -44.190 -27.111 1.00 73.34 80 ARG A CA 1
ATOM 630 C C . ARG A 1 77 ? 89.460 -44.875 -27.985 1.00 70.97 80 ARG A C 1
ATOM 631 O O . ARG A 1 77 ? 88.390 -44.327 -28.214 1.00 69.12 80 ARG A O 1
ATOM 639 N N . ASN A 1 78 ? 89.768 -46.057 -28.498 1.00 77.05 81 ASN A N 1
ATOM 640 C CA . ASN A 1 78 ? 88.867 -46.679 -29.452 1.00 75.70 81 ASN A CA 1
ATOM 641 C C . ASN A 1 78 ? 87.826 -47.537 -28.764 1.00 73.99 81 ASN A C 1
ATOM 642 O O . ASN A 1 78 ? 87.133 -48.309 -29.410 1.00 73.67 81 ASN A O 1
ATOM 647 N N . SER A 1 79 ? 87.725 -47.403 -27.449 1.00 73.26 82 SER A N 1
ATOM 648 C CA . SER A 1 79 ? 86.767 -48.178 -26.688 1.00 72.54 82 SER A CA 1
ATOM 649 C C . SER A 1 79 ? 86.146 -47.395 -25.574 1.00 71.13 82 SER A C 1
ATOM 650 O O . SER A 1 79 ? 85.256 -47.868 -24.915 1.00 70.84 82 SER A O 1
ATOM 653 N N . VAL A 1 80 ? 86.670 -46.208 -25.341 1.00 86.19 83 VAL A N 1
ATOM 654 C CA . VAL A 1 80 ? 86.027 -45.218 -24.498 1.00 85.35 83 VAL A CA 1
ATOM 655 C C . VAL A 1 80 ? 85.208 -44.330 -25.386 1.00 84.31 83 VAL A C 1
ATOM 656 O O . VAL A 1 80 ? 84.284 -43.682 -24.936 1.00 83.69 83 VAL A O 1
ATOM 660 N N . ALA A 1 81 ? 85.561 -44.290 -26.660 1.00 79.41 84 ALA A N 1
ATOM 661 C CA . ALA A 1 81 ? 84.774 -43.527 -27.613 1.00 79.07 84 ALA A CA 1
ATOM 662 C C . ALA A 1 81 ? 83.320 -43.994 -27.630 1.00 77.73 84 ALA A C 1
ATOM 663 O O . ALA A 1 81 ? 82.435 -43.248 -27.222 1.00 77.47 84 ALA A O 1
ATOM 665 N N . PRO A 1 82 ? 83.062 -45.239 -28.054 1.00 78.61 85 PRO A N 1
ATOM 666 C CA . PRO A 1 82 ? 81.647 -45.619 -28.121 1.00 78.23 85 PRO A CA 1
ATOM 667 C C . PRO A 1 82 ? 80.996 -45.698 -26.739 1.00 78.07 85 PRO A C 1
ATOM 668 O O . PRO A 1 82 ? 79.796 -45.580 -26.622 1.00 78.20 85 PRO A O 1
ATOM 672 N N . ALA A 1 83 ? 81.794 -45.866 -25.705 1.00 75.86 86 ALA A N 1
ATOM 673 C CA . ALA A 1 83 ? 81.272 -45.964 -24.366 1.00 76.24 86 ALA A CA 1
ATOM 674 C C . ALA A 1 83 ? 80.651 -44.677 -23.971 1.00 75.91 86 ALA A C 1
ATOM 675 O O . ALA A 1 83 ? 79.707 -44.646 -23.200 1.00 76.46 86 ALA A O 1
ATOM 677 N N . ALA A 1 84 ? 81.228 -43.599 -24.474 1.00 74.05 87 ALA A N 1
ATOM 678 C CA . ALA A 1 84 ? 80.816 -42.259 -24.104 1.00 74.71 87 ALA A CA 1
ATOM 679 C C . ALA A 1 84 ? 79.758 -41.710 -25.055 1.00 74.96 87 ALA A C 1
ATOM 680 O O . ALA A 1 84 ? 78.810 -41.056 -24.634 1.00 75.84 87 ALA A O 1
ATOM 682 N N . LEU A 1 85 ? 79.907 -41.978 -26.342 1.00 63.30 88 LEU A N 1
ATOM 683 C CA . LEU A 1 85 ? 78.869 -41.588 -27.282 1.00 63.95 88 LEU A CA 1
ATOM 684 C C . LEU A 1 85 ? 77.622 -42.211 -26.809 1.00 64.01 88 LEU A C 1
ATOM 685 O O . LEU A 1 85 ? 76.562 -41.717 -27.079 1.00 65.14 88 LEU A O 1
ATOM 690 N N . PHE A 1 86 ? 77.745 -43.327 -26.114 1.00 67.24 89 PHE A N 1
ATOM 691 C CA . PHE A 1 86 ? 76.565 -44.071 -25.719 1.00 68.23 89 PHE A CA 1
ATOM 692 C C . PHE A 1 86 ? 75.850 -43.372 -24.590 1.00 69.27 89 PHE A C 1
ATOM 693 O O . PHE A 1 86 ? 74.656 -43.122 -24.665 1.00 71.36 89 PHE A O 1
ATOM 701 N N . LEU A 1 87 ? 76.605 -43.053 -23.547 1.00 77.20 90 LEU A N 1
ATOM 702 C CA . LEU A 1 87 ? 76.076 -42.392 -22.357 1.00 78.60 90 LEU A CA 1
ATOM 703 C C . LEU A 1 87 ? 75.735 -40.967 -22.659 1.00 79.63 90 LEU A C 1
ATOM 704 O O . LEU A 1 87 ? 75.005 -40.348 -21.918 1.00 81.52 90 LEU A O 1
ATOM 709 N N . ALA A 1 88 ? 76.276 -40.448 -23.752 1.00 76.02 91 ALA A N 1
ATOM 710 C CA . ALA A 1 88 ? 75.941 -39.108 -24.203 1.00 77.87 91 ALA A CA 1
ATOM 711 C C . ALA A 1 88 ? 74.516 -39.068 -24.747 1.00 79.97 91 ALA A C 1
ATOM 712 O O . ALA A 1 88 ? 73.660 -38.399 -24.182 1.00 82.83 91 ALA A O 1
ATOM 714 N N . ALA A 1 89 ? 74.264 -39.797 -25.830 1.00 66.82 92 ALA A N 1
ATOM 715 C CA . ALA A 1 89 ? 72.936 -39.899 -26.424 1.00 69.71 92 ALA A CA 1
ATOM 716 C C . ALA A 1 89 ? 71.902 -40.450 -25.464 1.00 71.49 92 ALA A C 1
ATOM 717 O O . ALA A 1 89 ? 70.750 -40.615 -25.828 1.00 74.67 92 ALA A O 1
ATOM 719 N N . LYS A 1 90 ? 72.318 -40.771 -24.246 1.00 85.67 93 LYS A N 1
ATOM 720 C CA . LYS A 1 90 ? 71.377 -41.117 -23.189 1.00 88.18 93 LYS A CA 1
ATOM 721 C C . LYS A 1 90 ? 71.023 -39.822 -22.538 1.00 90.53 93 LYS A C 1
ATOM 722 O O . LYS A 1 90 ? 69.869 -39.579 -22.240 1.00 94.42 93 LYS A O 1
ATOM 728 N N . VAL A 1 91 ? 72.033 -38.983 -22.335 1.00 76.11 94 VAL A N 1
ATOM 729 C CA . VAL A 1 91 ? 71.844 -37.722 -21.655 1.00 79.08 94 VAL A CA 1
ATOM 730 C C . VAL A 1 91 ? 71.161 -36.697 -22.531 1.00 82.69 94 VAL A C 1
ATOM 731 O O . VAL A 1 91 ? 70.000 -36.384 -22.309 1.00 86.86 94 VAL A O 1
ATOM 735 N N . GLU A 1 92 ? 71.853 -36.161 -23.525 1.00 119.51 95 GLU A N 1
ATOM 736 C CA . GLU A 1 92 ? 71.140 -35.412 -24.554 1.00 123.20 95 GLU A CA 1
ATOM 737 C C . GLU A 1 92 ? 70.146 -36.473 -24.959 1.00 123.19 95 GLU A C 1
ATOM 738 O O . GLU A 1 92 ? 70.535 -37.621 -25.044 1.00 119.57 95 GLU A O 1
ATOM 744 N N . GLU A 1 93 ? 68.869 -36.176 -25.145 1.00 96.04 96 GLU A N 1
ATOM 745 C CA . GLU A 1 93 ? 67.963 -37.318 -25.173 1.00 96.80 96 GLU A CA 1
ATOM 746 C C . GLU A 1 93 ? 67.534 -37.836 -26.519 1.00 97.84 96 GLU A C 1
ATOM 747 O O . GLU A 1 93 ? 66.413 -37.593 -26.947 1.00 102.95 96 GLU A O 1
ATOM 753 N N . GLN A 1 94 ? 68.438 -38.572 -27.161 1.00 98.38 97 GLN A N 1
ATOM 754 C CA . GLN A 1 94 ? 68.119 -39.418 -28.297 1.00 98.87 97 GLN A CA 1
ATOM 755 C C . GLN A 1 94 ? 68.748 -40.744 -28.016 1.00 95.20 97 GLN A C 1
ATOM 756 O O . GLN A 1 94 ? 69.829 -41.047 -28.525 1.00 91.37 97 GLN A O 1
ATOM 762 N N . PRO A 1 95 ? 68.098 -41.536 -27.176 1.00 87.97 98 PRO A N 1
ATOM 763 C CA . PRO A 1 95 ? 68.675 -42.827 -26.868 1.00 85.63 98 PRO A CA 1
ATOM 764 C C . PRO A 1 95 ? 68.819 -43.736 -28.068 1.00 86.01 98 PRO A C 1
ATOM 765 O O . PRO A 1 95 ? 67.989 -43.707 -28.976 1.00 89.80 98 PRO A O 1
ATOM 769 N N . LYS A 1 96 ? 69.909 -44.506 -28.045 1.00 92.26 99 LYS A N 1
ATOM 770 C CA . LYS A 1 96 ? 70.170 -45.617 -28.937 1.00 93.23 99 LYS A CA 1
ATOM 771 C C . LYS A 1 96 ? 70.633 -46.710 -28.003 1.00 92.78 99 LYS A C 1
ATOM 772 O O . LYS A 1 96 ? 71.130 -46.410 -26.923 1.00 90.14 99 LYS A O 1
ATOM 778 N N . LYS A 1 97 ? 70.453 -47.972 -28.387 1.00 99.78 100 LYS A N 1
ATOM 779 C CA . LYS A 1 97 ? 70.687 -49.067 -27.442 1.00 101.16 100 LYS A CA 1
ATOM 780 C C . LYS A 1 97 ? 72.030 -49.723 -27.625 1.00 98.54 100 LYS A C 1
ATOM 781 O O . LYS A 1 97 ? 72.515 -49.832 -28.738 1.00 98.12 100 LYS A O 1
ATOM 787 N N . LEU A 1 98 ? 72.609 -50.178 -26.520 1.00 80.46 101 LEU A N 1
ATOM 788 C CA . LEU A 1 98 ? 73.937 -50.761 -26.531 1.00 78.50 101 LEU A CA 1
ATOM 789 C C . LEU A 1 98 ? 74.162 -51.610 -27.774 1.00 81.20 101 LEU A C 1
ATOM 790 O O . LEU A 1 98 ? 75.012 -51.287 -28.593 1.00 78.55 101 LEU A O 1
ATOM 795 N N . GLU A 1 99 ? 73.381 -52.659 -27.964 1.00 118.77 102 GLU A N 1
ATOM 796 C CA . GLU A 1 99 ? 73.633 -53.501 -29.123 1.00 122.21 102 GLU A CA 1
ATOM 797 C C . GLU A 1 99 ? 73.603 -52.719 -30.454 1.00 120.11 102 GLU A C 1
ATOM 798 O O . GLU A 1 99 ? 74.106 -53.177 -31.471 1.00 121.34 102 GLU A O 1
ATOM 804 N N . HIS A 1 100 ? 73.028 -51.527 -30.430 1.00 99.95 103 HIS A N 1
ATOM 805 C CA . HIS A 1 100 ? 72.965 -50.685 -31.613 1.00 98.55 103 HIS A CA 1
ATOM 806 C C . HIS A 1 100 ? 74.276 -49.926 -31.794 1.00 92.87 103 HIS A C 1
ATOM 807 O O . HIS A 1 100 ? 74.788 -49.839 -32.897 1.00 92.75 103 HIS A O 1
ATOM 814 N N . VAL A 1 101 ? 74.820 -49.371 -30.713 1.00 83.06 104 VAL A N 1
ATOM 815 C CA . VAL A 1 101 ? 76.111 -48.672 -30.770 1.00 78.64 104 VAL A CA 1
ATOM 816 C C . VAL A 1 101 ? 77.233 -49.599 -31.233 1.00 79.33 104 VAL A C 1
ATOM 817 O O . VAL A 1 101 ? 77.908 -49.362 -32.240 1.00 78.81 104 VAL A O 1
ATOM 821 N N . ILE A 1 102 ? 77.425 -50.660 -30.462 1.00 65.94 105 ILE A N 1
ATOM 822 C CA . ILE A 1 102 ? 78.345 -51.711 -30.805 1.00 68.03 105 ILE A CA 1
ATOM 823 C C . ILE A 1 102 ? 78.259 -52.096 -32.269 1.00 71.13 105 ILE A C 1
ATOM 824 O O . ILE A 1 102 ? 79.264 -52.121 -32.950 1.00 70.71 105 ILE A O 1
ATOM 829 N N . LYS A 1 103 ? 77.069 -52.393 -32.769 1.00 71.69 106 LYS A N 1
ATOM 830 C CA . LYS A 1 103 ? 76.987 -52.935 -34.117 1.00 75.81 106 LYS A CA 1
ATOM 831 C C . LYS A 1 103 ? 77.494 -51.944 -35.143 1.00 72.79 106 LYS A C 1
ATOM 832 O O . LYS A 1 103 ? 77.842 -52.310 -36.261 1.00 75.41 106 LYS A O 1
ATOM 838 N N . VAL A 1 104 ? 77.550 -50.681 -34.740 1.00 70.84 107 VAL A N 1
ATOM 839 C CA . VAL A 1 104 ? 78.034 -49.606 -35.593 1.00 68.55 107 VAL A CA 1
ATOM 840 C C . VAL A 1 104 ? 79.535 -49.502 -35.426 1.00 66.04 107 VAL A C 1
ATOM 841 O O . VAL A 1 104 ? 80.288 -49.725 -36.367 1.00 67.37 107 VAL A O 1
ATOM 845 N N . ALA A 1 105 ? 79.963 -49.207 -34.207 1.00 78.23 108 ALA A N 1
ATOM 846 C CA . ALA A 1 105 ? 81.383 -49.145 -33.895 1.00 76.67 108 ALA A CA 1
ATOM 847 C C . ALA A 1 105 ? 82.119 -50.236 -34.617 1.00 80.06 108 ALA A C 1
ATOM 848 O O . ALA A 1 105 ? 83.240 -50.049 -35.083 1.00 80.25 108 ALA A O 1
ATOM 850 N N . HIS A 1 106 ? 81.478 -51.387 -34.713 1.00 78.41 109 HIS A N 1
ATOM 851 C CA . HIS A 1 106 ? 82.117 -52.530 -35.323 1.00 82.84 109 HIS A CA 1
ATOM 852 C C . HIS A 1 106 ? 82.237 -52.385 -36.818 1.00 85.07 109 HIS A C 1
ATOM 853 O O . HIS A 1 106 ? 83.184 -52.882 -37.400 1.00 87.79 109 HIS A O 1
ATOM 860 N N . THR A 1 107 ? 81.287 -51.733 -37.464 1.00 99.60 110 THR A N 1
ATOM 861 C CA . THR A 1 107 ? 81.425 -51.576 -38.905 1.00 102.12 110 THR A CA 1
ATOM 862 C C . THR A 1 107 ? 82.111 -50.248 -39.200 1.00 98.62 110 THR A C 1
ATOM 863 O O . THR A 1 107 ? 82.342 -49.864 -40.353 1.00 100.25 110 THR A O 1
ATOM 867 N N . CYS A 1 108 ? 82.473 -49.578 -38.114 1.00 97.69 111 CYS A N 1
ATOM 868 C CA . CYS A 1 108 ? 83.338 -48.420 -38.170 1.00 95.41 111 CYS A CA 1
ATOM 869 C C . CYS A 1 108 ? 84.766 -48.892 -38.228 1.00 96.88 111 CYS A C 1
ATOM 870 O O . CYS A 1 108 ? 85.455 -48.683 -39.209 1.00 99.09 111 CYS A O 1
ATOM 873 N N . LEU A 1 109 ? 85.188 -49.543 -37.156 1.00 84.85 112 LEU A N 1
ATOM 874 C CA . LEU A 1 109 ? 86.550 -50.008 -37.009 1.00 86.63 112 LEU A CA 1
ATOM 875 C C . LEU A 1 109 ? 86.894 -51.236 -37.828 1.00 91.67 112 LEU A C 1
ATOM 876 O O . LEU A 1 109 ? 88.057 -51.517 -38.041 1.00 94.27 112 LEU A O 1
ATOM 881 N N . HIS A 1 110 ? 85.907 -51.995 -38.264 1.00 82.65 113 HIS A N 1
ATOM 882 C CA . HIS A 1 110 ? 86.210 -53.273 -38.869 1.00 88.46 113 HIS A CA 1
ATOM 883 C C . HIS A 1 110 ? 85.447 -53.518 -40.150 1.00 91.92 113 HIS A C 1
ATOM 884 O O . HIS A 1 110 ? 84.848 -54.573 -40.335 1.00 96.36 113 HIS A O 1
ATOM 891 N N . PRO A 1 111 ? 85.520 -52.554 -41.060 1.00 96.45 114 PRO A N 1
ATOM 892 C CA . PRO A 1 111 ? 84.705 -52.481 -42.259 1.00 98.98 114 PRO A CA 1
ATOM 893 C C . PRO A 1 111 ? 84.416 -53.832 -42.875 1.00 105.56 114 PRO A C 1
ATOM 894 O O . PRO A 1 111 ? 83.271 -54.147 -43.185 1.00 107.73 114 PRO A O 1
ATOM 898 N N . GLN A 1 112 ? 85.437 -54.634 -43.093 1.00 117.39 115 GLN A N 1
ATOM 899 C CA . GLN A 1 112 ? 85.184 -55.831 -43.861 1.00 124.98 115 GLN A CA 1
ATOM 900 C C . GLN A 1 112 ? 85.070 -57.071 -43.002 1.00 128.55 115 GLN A C 1
ATOM 901 O O . GLN A 1 112 ? 85.575 -58.127 -43.355 1.00 135.26 115 GLN A O 1
ATOM 907 N N . GLU A 1 113 ? 84.382 -56.959 -41.878 1.00 123.71 116 GLU A N 1
ATOM 908 C CA . GLU A 1 113 ? 84.190 -58.129 -41.033 1.00 127.86 116 GLU A CA 1
ATOM 909 C C . GLU A 1 113 ? 82.801 -58.736 -41.118 1.00 131.93 116 GLU A C 1
ATOM 910 O O . GLU A 1 113 ? 81.879 -58.142 -41.673 1.00 130.38 116 GLU A O 1
ATOM 916 N N . SER A 1 114 ? 82.673 -59.940 -40.570 1.00 149.78 117 SER A N 1
ATOM 917 C CA . SER A 1 114 ? 81.385 -60.590 -40.407 1.00 154.56 117 SER A CA 1
ATOM 918 C C . SER A 1 114 ? 80.624 -59.784 -39.386 1.00 147.22 117 SER A C 1
ATOM 919 O O . SER A 1 114 ? 81.068 -59.660 -38.241 1.00 143.02 117 SER A O 1
ATOM 922 N N . LEU A 1 115 ? 79.486 -59.227 -39.780 1.00 208.95 118 LEU A N 1
ATOM 923 C CA . LEU A 1 115 ? 78.694 -58.514 -38.803 1.00 203.60 118 LEU A CA 1
ATOM 924 C C . LEU A 1 115 ? 78.367 -59.453 -37.648 1.00 207.48 118 LEU A C 1
ATOM 925 O O . LEU A 1 115 ? 77.864 -60.553 -37.839 1.00 216.25 118 LEU A O 1
ATOM 930 N N . PRO A 1 116 ? 78.678 -58.994 -36.439 1.00 113.94 119 PRO A N 1
ATOM 931 C CA . PRO A 1 116 ? 78.798 -59.631 -35.124 1.00 115.61 119 PRO A CA 1
ATOM 932 C C . PRO A 1 116 ? 77.751 -60.716 -34.785 1.00 121.12 119 PRO A C 1
ATOM 933 O O . PRO A 1 116 ? 76.542 -60.487 -34.942 1.00 125.38 119 PRO A O 1
ATOM 937 N N . ASP A 1 117 ? 78.195 -61.861 -34.271 1.00 155.30 120 ASP A N 1
ATOM 938 C CA . ASP A 1 117 ? 77.228 -62.841 -33.767 1.00 158.10 120 ASP A CA 1
ATOM 939 C C . ASP A 1 117 ? 76.721 -62.504 -32.366 1.00 153.81 120 ASP A C 1
ATOM 940 O O . ASP A 1 117 ? 77.474 -62.613 -31.403 1.00 148.62 120 ASP A O 1
ATOM 945 N N . THR A 1 118 ? 75.437 -62.160 -32.248 1.00 136.94 121 THR A N 1
ATOM 946 C CA . THR A 1 118 ? 74.872 -61.596 -31.008 1.00 134.06 121 THR A CA 1
ATOM 947 C C . THR A 1 118 ? 74.875 -62.517 -29.788 1.00 132.78 121 THR A C 1
ATOM 948 O O . THR A 1 118 ? 74.332 -62.183 -28.731 1.00 132.03 121 THR A O 1
ATOM 952 N N . ARG A 1 119 ? 75.493 -63.675 -29.943 1.00 151.97 122 ARG A N 1
ATOM 953 C CA . ARG A 1 119 ? 75.335 -64.745 -28.986 1.00 152.96 122 ARG A CA 1
ATOM 954 C C . ARG A 1 119 ? 76.696 -65.309 -28.624 1.00 149.10 122 ARG A C 1
ATOM 955 O O . ARG A 1 119 ? 76.821 -66.126 -27.708 1.00 149.26 122 ARG A O 1
ATOM 963 N N . SER A 1 120 ? 77.710 -64.862 -29.361 1.00 121.86 123 SER A N 1
ATOM 964 C CA . SER A 1 120 ? 79.084 -65.329 -29.196 1.00 119.11 123 SER A CA 1
ATOM 965 C C . SER A 1 120 ? 79.672 -64.841 -27.887 1.00 114.67 123 SER A C 1
ATOM 966 O O . SER A 1 120 ? 79.420 -63.708 -27.497 1.00 112.21 123 SER A O 1
ATOM 969 N N . GLU A 1 121 ? 80.461 -65.671 -27.211 1.00 141.14 124 GLU A N 1
ATOM 970 C CA . GLU A 1 121 ? 81.024 -65.255 -25.936 1.00 138.50 124 GLU A CA 1
ATOM 971 C C . GLU A 1 121 ? 81.818 -63.966 -26.132 1.00 134.52 124 GLU A C 1
ATOM 972 O O . GLU A 1 121 ? 81.999 -63.185 -25.201 1.00 132.57 124 GLU A O 1
ATOM 978 N N . ALA A 1 122 ? 82.282 -63.747 -27.359 1.00 129.58 125 ALA A N 1
ATOM 979 C CA . ALA A 1 122 ? 83.045 -62.551 -27.703 1.00 126.62 125 ALA A CA 1
ATOM 980 C C . ALA A 1 122 ? 82.192 -61.320 -27.510 1.00 124.93 125 ALA A C 1
ATOM 981 O O . ALA A 1 122 ? 82.657 -60.306 -26.994 1.00 122.20 125 ALA A O 1
ATOM 983 N N . TYR A 1 123 ? 80.936 -61.433 -27.924 1.00 90.77 126 TYR A N 1
ATOM 984 C CA . TYR A 1 123 ? 79.994 -60.335 -27.886 1.00 90.38 126 TYR A CA 1
ATOM 985 C C . TYR A 1 123 ? 79.470 -60.118 -26.483 1.00 89.77 126 TYR A C 1
ATOM 986 O O . TYR A 1 123 ? 79.442 -59.012 -25.976 1.00 87.85 126 TYR A O 1
ATOM 995 N N . LEU A 1 124 ? 79.064 -61.189 -25.836 1.00 104.11 127 LEU A N 1
ATOM 996 C CA . LEU A 1 124 ? 78.462 -61.048 -24.528 1.00 105.12 127 LEU A CA 1
ATOM 997 C C . LEU A 1 124 ? 79.523 -60.632 -23.524 1.00 102.73 127 LEU A C 1
ATOM 998 O O . LEU A 1 124 ? 79.235 -60.436 -22.342 1.00 104.07 127 LEU A O 1
ATOM 1003 N N . GLN A 1 125 ? 80.753 -60.487 -24.007 1.00 105.83 128 GLN A N 1
ATOM 1004 C CA . GLN A 1 125 ? 81.812 -59.941 -23.182 1.00 104.25 128 GLN A CA 1
ATOM 1005 C C . GLN A 1 125 ? 82.001 -58.508 -23.565 1.00 101.38 128 GLN A C 1
ATOM 1006 O O . GLN A 1 125 ? 82.320 -57.676 -22.731 1.00 100.78 128 GLN A O 1
ATOM 1012 N N . GLN A 1 126 ? 81.826 -58.209 -24.841 1.00 91.67 129 GLN A N 1
ATOM 1013 C CA . GLN A 1 126 ? 81.970 -56.839 -25.271 1.00 89.46 129 GLN A CA 1
ATOM 1014 C C . GLN A 1 126 ? 81.001 -56.015 -24.467 1.00 87.29 129 GLN A C 1
ATOM 1015 O O . GLN A 1 126 ? 81.386 -55.177 -23.671 1.00 82.99 129 GLN A O 1
ATOM 1021 N N . VAL A 1 127 ? 79.721 -56.287 -24.663 1.00 91.53 130 VAL A N 1
ATOM 1022 C CA . VAL A 1 127 ? 78.681 -55.522 -24.010 1.00 89.42 130 VAL A CA 1
ATOM 1023 C C . VAL A 1 127 ? 78.926 -55.582 -22.534 1.00 89.76 130 VAL A C 1
ATOM 1024 O O . VAL A 1 127 ? 78.486 -54.730 -21.798 1.00 86.96 130 VAL A O 1
ATOM 1028 N N . GLN A 1 128 ? 79.623 -56.603 -22.084 1.00 105.73 131 GLN A N 1
ATOM 1029 C CA . GLN A 1 128 ? 79.812 -56.726 -20.667 1.00 106.93 131 GLN A CA 1
ATOM 1030 C C . GLN A 1 128 ? 80.732 -55.613 -20.262 1.00 101.17 131 GLN A C 1
ATOM 1031 O O . GLN A 1 128 ? 80.732 -55.212 -19.111 1.00 100.80 131 GLN A O 1
ATOM 1037 N N . ASP A 1 129 ? 81.461 -55.071 -21.237 1.00 104.51 132 ASP A N 1
ATOM 1038 C CA . ASP A 1 129 ? 82.614 -54.195 -20.964 1.00 100.73 132 ASP A CA 1
ATOM 1039 C C . ASP A 1 129 ? 82.300 -52.725 -20.950 1.00 95.61 132 ASP A C 1
ATOM 1040 O O . ASP A 1 129 ? 82.643 -52.049 -20.002 1.00 94.34 132 ASP A O 1
ATOM 1045 N N . LEU A 1 130 ? 81.674 -52.230 -22.011 1.00 81.76 133 LEU A N 1
ATOM 1046 C CA . LEU A 1 130 ? 81.308 -50.834 -22.073 1.00 77.95 133 LEU A CA 1
ATOM 1047 C C . LEU A 1 130 ? 80.279 -50.594 -21.004 1.00 78.63 133 LEU A C 1
ATOM 1048 O O . LEU A 1 130 ? 79.986 -49.472 -20.662 1.00 76.52 133 LEU A O 1
ATOM 1053 N N . VAL A 1 131 ? 79.741 -51.663 -20.454 1.00 71.65 134 VAL A N 1
ATOM 1054 C CA . VAL A 1 131 ? 78.855 -51.520 -19.331 1.00 73.16 134 VAL A CA 1
ATOM 1055 C C . VAL A 1 131 ? 79.661 -51.149 -18.122 1.00 72.96 134 VAL A C 1
ATOM 1056 O O . VAL A 1 131 ? 79.254 -50.317 -17.337 1.00 72.24 134 VAL A O 1
ATOM 1060 N N . ILE A 1 132 ? 80.818 -51.776 -17.969 1.00 73.20 135 ILE A N 1
ATOM 1061 C CA . ILE A 1 132 ? 81.679 -51.476 -16.837 1.00 73.54 135 ILE A CA 1
ATOM 1062 C C . ILE A 1 132 ? 82.441 -50.202 -17.061 1.00 69.72 135 ILE A C 1
ATOM 1063 O O . ILE A 1 132 ? 82.740 -49.485 -16.131 1.00 69.41 135 ILE A O 1
ATOM 1067 N N . LEU A 1 133 ? 82.763 -49.944 -18.315 1.00 74.06 136 LEU A N 1
ATOM 1068 C CA . LEU A 1 133 ? 83.403 -48.705 -18.727 1.00 71.38 136 LEU A CA 1
ATOM 1069 C C . LEU A 1 133 ? 82.510 -47.524 -18.432 1.00 69.83 136 LEU A C 1
ATOM 1070 O O . LEU A 1 133 ? 82.981 -46.524 -17.911 1.00 69.49 136 LEU A O 1
ATOM 1075 N N . GLU A 1 134 ? 81.226 -47.633 -18.774 1.00 86.97 137 GLU A N 1
ATOM 1076 C CA . GLU A 1 134 ? 80.289 -46.554 -18.532 1.00 86.26 137 GLU A CA 1
ATOM 1077 C C . GLU A 1 134 ? 80.200 -46.245 -17.059 1.00 87.87 137 GLU A C 1
ATOM 1078 O O . GLU A 1 134 ? 80.075 -45.110 -16.659 1.00 87.69 137 GLU A O 1
ATOM 1084 N N . SER A 1 135 ? 80.265 -47.254 -16.228 1.00 81.24 138 SER A N 1
ATOM 1085 C CA . SER A 1 135 ? 80.320 -46.937 -14.836 1.00 83.08 138 SER A CA 1
ATOM 1086 C C . SER A 1 135 ? 81.592 -46.156 -14.526 1.00 82.38 138 SER A C 1
ATOM 1087 O O . SER A 1 135 ? 81.686 -45.525 -13.492 1.00 83.67 138 SER A O 1
ATOM 1090 N N . ILE A 1 136 ? 82.574 -46.191 -15.411 1.00 78.25 139 ILE A N 1
ATOM 1091 C CA . ILE A 1 136 ? 83.823 -45.522 -15.126 1.00 78.47 139 ILE A CA 1
ATOM 1092 C C . ILE A 1 136 ? 83.726 -44.115 -15.673 1.00 77.18 139 ILE A C 1
ATOM 1093 O O . ILE A 1 136 ? 84.154 -43.152 -15.011 1.00 78.18 139 ILE A O 1
ATOM 1098 N N . ILE A 1 137 ? 83.157 -43.981 -16.869 1.00 73.44 140 ILE A N 1
ATOM 1099 C CA . ILE A 1 137 ? 83.207 -42.702 -17.526 1.00 72.83 140 ILE A CA 1
ATOM 1100 C C . ILE A 1 137 ? 82.301 -41.812 -16.737 1.00 73.97 140 ILE A C 1
ATOM 1101 O O . ILE A 1 137 ? 82.256 -40.619 -16.940 1.00 74.79 140 ILE A O 1
ATOM 1106 N N . LEU A 1 138 ? 81.577 -42.405 -15.805 1.00 64.28 141 LEU A N 1
ATOM 1107 C CA . LEU A 1 138 ? 80.696 -41.645 -14.965 1.00 66.11 141 LEU A CA 1
ATOM 1108 C C . LEU A 1 138 ? 81.474 -41.288 -13.758 1.00 68.42 141 LEU A C 1
ATOM 1109 O O . LEU A 1 138 ? 81.522 -40.143 -13.393 1.00 70.48 141 LEU A O 1
ATOM 1114 N N . GLN A 1 139 ? 82.090 -42.275 -13.127 1.00 97.26 142 GLN A N 1
ATOM 1115 C CA . GLN A 1 139 ? 82.657 -42.026 -11.820 1.00 100.19 142 GLN A CA 1
ATOM 1116 C C . GLN A 1 139 ? 83.723 -41.033 -12.048 1.00 101.08 142 GLN A C 1
ATOM 1117 O O . GLN A 1 139 ? 84.163 -40.379 -11.121 1.00 104.16 142 GLN A O 1
ATOM 1123 N N . THR A 1 140 ? 84.134 -40.919 -13.304 1.00 79.72 143 THR A N 1
ATOM 1124 C CA . THR A 1 140 ? 85.251 -40.055 -13.647 1.00 81.19 143 THR A CA 1
ATOM 1125 C C . THR A 1 140 ? 84.824 -38.615 -13.807 1.00 83.05 143 THR A C 1
ATOM 1126 O O . THR A 1 140 ? 85.392 -37.772 -13.160 1.00 86.69 143 THR A O 1
ATOM 1130 N N . LEU A 1 141 ? 83.831 -38.312 -14.638 1.00 69.71 144 LEU A N 1
ATOM 1131 C CA . LEU A 1 141 ? 83.408 -36.929 -14.760 1.00 72.47 144 LEU A CA 1
ATOM 1132 C C . LEU A 1 141 ? 82.630 -36.538 -13.538 1.00 75.14 144 LEU A C 1
ATOM 1133 O O . LEU A 1 141 ? 81.851 -35.610 -13.567 1.00 77.39 144 LEU A O 1
ATOM 1138 N N . GLY A 1 142 ? 82.836 -37.255 -12.453 1.00 88.16 145 GLY A N 1
ATOM 1139 C CA . GLY A 1 142 ? 82.251 -36.871 -11.187 1.00 91.44 145 GLY A CA 1
ATOM 1140 C C . GLY A 1 142 ? 80.766 -36.632 -11.295 1.00 91.44 145 GLY A C 1
ATOM 1141 O O . GLY A 1 142 ? 80.199 -35.794 -10.600 1.00 95.25 145 GLY A O 1
ATOM 1142 N N . PHE A 1 143 ? 80.139 -37.380 -12.187 1.00 94.64 146 PHE A N 1
ATOM 1143 C CA . PHE A 1 143 ? 78.696 -37.346 -12.360 1.00 94.79 146 PHE A CA 1
ATOM 1144 C C . PHE A 1 143 ? 78.192 -36.025 -12.909 1.00 97.20 146 PHE A C 1
ATOM 1145 O O . PHE A 1 143 ? 76.998 -35.738 -12.862 1.00 98.91 146 PHE A O 1
ATOM 1153 N N . GLU A 1 144 ? 79.108 -35.236 -13.450 1.00 114.06 147 GLU A N 1
ATOM 1154 C CA . GLU A 1 144 ? 78.778 -33.937 -13.993 1.00 117.47 147 GLU A CA 1
ATOM 1155 C C . GLU A 1 144 ? 78.614 -34.076 -15.484 1.00 114.48 147 GLU A C 1
ATOM 1156 O O . GLU A 1 144 ? 79.559 -33.844 -16.220 1.00 114.19 147 GLU A O 1
ATOM 1162 N N . LEU A 1 145 ? 77.424 -34.454 -15.937 1.00 80.17 148 LEU A N 1
ATOM 1163 C CA . LEU A 1 145 ? 77.226 -34.710 -17.357 1.00 77.34 148 LEU A CA 1
ATOM 1164 C C . LEU A 1 145 ? 76.428 -33.657 -18.072 1.00 80.80 148 LEU A C 1
ATOM 1165 O O . LEU A 1 145 ? 76.211 -33.775 -19.264 1.00 79.19 148 LEU A O 1
ATOM 1170 N N . THR A 1 146 ? 75.936 -32.651 -17.368 1.00 94.32 149 THR A N 1
ATOM 1171 C CA . THR A 1 146 ? 75.119 -31.662 -18.058 1.00 98.95 149 THR A CA 1
ATOM 1172 C C . THR A 1 146 ? 76.094 -30.672 -18.632 1.00 102.13 149 THR A C 1
ATOM 1173 O O . THR A 1 146 ? 76.639 -29.855 -17.908 1.00 106.88 149 THR A O 1
ATOM 1177 N N . ILE A 1 147 ? 76.363 -30.748 -19.923 1.00 110.26 150 ILE A N 1
ATOM 1178 C CA . ILE A 1 147 ? 77.508 -30.002 -20.423 1.00 112.99 150 ILE A CA 1
ATOM 1179 C C . ILE A 1 147 ? 77.146 -28.749 -21.201 1.00 119.53 150 ILE A C 1
ATOM 1180 O O . ILE A 1 147 ? 76.252 -28.782 -22.038 1.00 119.29 150 ILE A O 1
ATOM 1185 N N . ASP A 1 148 ? 77.835 -27.645 -20.917 1.00 122.67 151 ASP A N 1
ATOM 1186 C CA . ASP A 1 148 ? 77.554 -26.385 -21.598 1.00 125.87 151 ASP A CA 1
ATOM 1187 C C . ASP A 1 148 ? 78.501 -26.139 -22.762 1.00 122.94 151 ASP A C 1
ATOM 1188 O O . ASP A 1 148 ? 79.718 -26.289 -22.629 1.00 120.67 151 ASP A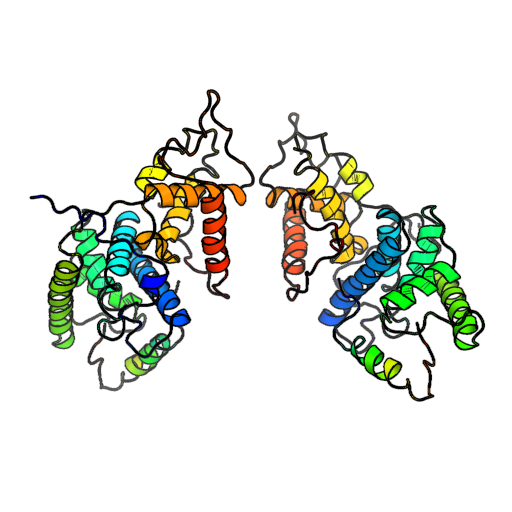 O 1
ATOM 1193 N N . HIS A 1 149 ? 77.936 -25.755 -23.902 1.00 112.35 152 HIS A N 1
ATOM 1194 C CA . HIS A 1 149 ? 78.713 -25.673 -25.125 1.00 110.50 152 HIS A CA 1
ATOM 1195 C C . HIS A 1 149 ? 78.842 -24.253 -25.600 1.00 113.71 152 HIS A C 1
ATOM 1196 O O . HIS A 1 149 ? 78.093 -23.391 -25.172 1.00 117.46 152 HIS A O 1
ATOM 1203 N N . PRO A 1 150 ? 79.813 -23.999 -26.480 1.00 107.05 153 PRO A N 1
ATOM 1204 C CA . PRO A 1 150 ? 79.975 -22.652 -27.013 1.00 110.66 153 PRO A CA 1
ATOM 1205 C C . PRO A 1 150 ? 78.918 -22.312 -28.035 1.00 114.51 153 PRO A C 1
ATOM 1206 O O . PRO A 1 150 ? 78.612 -21.148 -28.202 1.00 118.68 153 PRO A O 1
ATOM 1210 N N . HIS A 1 151 ? 78.368 -23.295 -28.722 1.00 119.13 154 HIS A N 1
ATOM 1211 C CA . HIS A 1 151 ? 77.343 -22.988 -29.704 1.00 124.27 154 HIS A CA 1
ATOM 1212 C C . HIS A 1 151 ? 76.107 -22.334 -29.079 1.00 128.51 154 HIS A C 1
ATOM 1213 O O . HIS A 1 151 ? 75.373 -21.628 -29.760 1.00 134.30 154 HIS A O 1
ATOM 1220 N N . THR A 1 152 ? 75.840 -22.597 -27.804 1.00 118.28 155 THR A N 1
ATOM 1221 C CA . THR A 1 152 ? 74.616 -22.076 -27.201 1.00 123.03 155 THR A CA 1
ATOM 1222 C C . THR A 1 152 ? 74.741 -20.577 -27.224 1.00 126.96 155 THR A C 1
ATOM 1223 O O . THR A 1 152 ? 73.769 -19.863 -27.448 1.00 132.87 155 THR A O 1
ATOM 1227 N N . HIS A 1 153 ? 75.966 -20.116 -26.994 1.00 144.77 156 HIS A N 1
ATOM 1228 C CA . HIS A 1 153 ? 76.281 -18.700 -26.949 1.00 148.26 156 HIS A CA 1
ATOM 1229 C C . HIS A 1 153 ? 76.349 -18.092 -28.328 1.00 151.66 156 HIS A C 1
ATOM 1230 O O . HIS A 1 153 ? 75.601 -17.182 -28.634 1.00 157.48 156 HIS A O 1
ATOM 1237 N N . VAL A 1 154 ? 77.254 -18.584 -29.160 1.00 131.38 157 VAL A N 1
ATOM 1238 C CA . VAL A 1 154 ? 77.415 -18.030 -30.497 1.00 135.41 157 VAL A CA 1
ATOM 1239 C C . VAL A 1 154 ? 76.064 -17.778 -31.196 1.00 141.99 157 VAL A C 1
ATOM 1240 O O . VAL A 1 154 ? 75.867 -16.751 -31.858 1.00 147.98 157 VAL A O 1
ATOM 1244 N N . VAL A 1 155 ? 75.136 -18.713 -31.029 1.00 159.94 158 VAL A N 1
ATOM 1245 C CA . VAL A 1 155 ? 73.772 -18.558 -31.524 1.00 166.93 158 VAL A CA 1
ATOM 1246 C C . VAL A 1 155 ? 73.139 -17.232 -31.019 1.00 172.33 158 VAL A C 1
ATOM 1247 O O . VAL A 1 155 ? 72.156 -16.733 -31.584 1.00 179.94 158 VAL A O 1
ATOM 1251 N N . LYS A 1 156 ? 73.743 -16.651 -29.982 1.00 154.65 159 LYS A N 1
ATOM 1252 C CA . LYS A 1 156 ? 73.239 -15.443 -29.319 1.00 159.39 159 LYS A CA 1
ATOM 1253 C C . LYS A 1 156 ? 73.593 -14.154 -30.064 1.00 164.41 159 LYS A C 1
ATOM 1254 O O . LYS A 1 156 ? 72.729 -13.313 -30.295 1.00 171.55 159 LYS A O 1
ATOM 1260 N N . CYS A 1 157 ? 74.857 -14.008 -30.449 1.00 167.45 160 CYS A N 1
ATOM 1261 C CA . CYS A 1 157 ? 75.327 -12.784 -31.085 1.00 172.19 160 CYS A CA 1
ATOM 1262 C C . CYS A 1 157 ? 75.564 -12.996 -32.572 1.00 174.94 160 CYS A C 1
ATOM 1263 O O . CYS A 1 157 ? 76.614 -12.629 -33.097 1.00 174.74 160 CYS A O 1
ATOM 1266 N N . THR A 1 158 ? 74.579 -13.584 -33.244 1.00 236.02 161 THR A N 1
ATOM 1267 C CA . THR A 1 158 ? 74.676 -13.883 -34.668 1.00 240.32 161 THR A CA 1
ATOM 1268 C C . THR A 1 158 ? 74.183 -12.728 -35.530 1.00 250.66 161 THR A C 1
ATOM 1269 O O . THR A 1 158 ? 74.972 -12.051 -36.203 1.00 253.45 161 THR A O 1
ATOM 1273 N N . GLN A 1 159 ? 72.868 -12.531 -35.535 1.00 248.65 162 GLN A N 1
ATOM 1274 C CA . GLN A 1 159 ? 72.288 -11.416 -36.266 1.00 259.42 162 GLN A CA 1
ATOM 1275 C C . GLN A 1 159 ? 72.123 -10.243 -35.312 1.00 260.17 162 GLN A C 1
ATOM 1276 O O . GLN A 1 159 ? 71.737 -9.146 -35.722 1.00 268.56 162 GLN A O 1
ATOM 1282 N N . LEU A 1 160 ? 72.439 -10.486 -34.037 1.00 215.89 163 LEU A N 1
ATOM 1283 C CA . LEU A 1 160 ? 72.622 -9.403 -33.083 1.00 215.74 163 LEU A CA 1
ATOM 1284 C C . LEU A 1 160 ? 73.875 -8.632 -33.469 1.00 215.13 163 LEU A C 1
ATOM 1285 O O . LEU A 1 160 ? 74.446 -7.916 -32.652 1.00 213.16 163 LEU A O 1
ATOM 1290 N N . VAL A 1 161 ? 74.314 -8.844 -34.710 1.00 188.37 164 VAL A N 1
ATOM 1291 C CA . VAL A 1 161 ? 75.151 -7.905 -35.450 1.00 193.03 164 VAL A CA 1
ATOM 1292 C C . VAL A 1 161 ? 74.776 -8.062 -36.925 1.00 201.18 164 VAL A C 1
ATOM 1293 O O . VAL A 1 161 ? 74.131 -9.045 -37.297 1.00 201.59 164 VAL A O 1
ATOM 1297 N N . ARG A 1 162 ? 75.133 -7.088 -37.759 1.00 215.16 165 ARG A N 1
ATOM 1298 C CA . ARG A 1 162 ? 74.946 -7.257 -39.193 1.00 223.57 165 ARG A CA 1
ATOM 1299 C C . ARG A 1 162 ? 75.856 -8.406 -39.615 1.00 217.37 165 ARG A C 1
ATOM 1300 O O . ARG A 1 162 ? 77.080 -8.251 -39.668 1.00 213.67 165 ARG A O 1
ATOM 1308 N N . ALA A 1 163 ? 75.273 -9.574 -39.857 1.00 250.26 166 ALA A N 1
ATOM 1309 C CA . ALA A 1 163 ? 76.068 -10.715 -40.280 1.00 245.17 166 ALA A CA 1
ATOM 1310 C C . ALA A 1 163 ? 75.323 -11.539 -41.317 1.00 251.94 166 ALA A C 1
ATOM 1311 O O . ALA A 1 163 ? 74.273 -12.117 -41.025 1.00 252.07 166 ALA A O 1
ATOM 1313 N N . SER A 1 164 ? 75.866 -11.595 -42.528 1.00 245.69 167 SER A N 1
ATOM 1314 C CA . SER A 1 164 ? 75.294 -12.445 -43.560 1.00 252.84 167 SER A CA 1
ATOM 1315 C C . SER A 1 164 ? 75.227 -13.873 -43.037 1.00 243.18 167 SER A C 1
ATOM 1316 O O . SER A 1 164 ? 76.236 -14.405 -42.580 1.00 233.44 167 SER A O 1
ATOM 1319 N N . LYS A 1 165 ? 74.046 -14.488 -43.084 1.00 199.62 168 LYS A N 1
ATOM 1320 C CA . LYS A 1 165 ? 73.921 -15.884 -42.681 1.00 192.53 168 LYS A CA 1
ATOM 1321 C C . LYS A 1 165 ? 75.009 -16.680 -43.381 1.00 190.64 168 LYS A C 1
ATOM 1322 O O . LYS A 1 165 ? 75.666 -17.514 -42.767 1.00 180.35 168 LYS A O 1
ATOM 1324 N N . ASP A 1 166 ? 75.206 -16.386 -44.664 1.00 238.69 169 ASP A N 1
ATOM 1325 C CA . ASP A 1 166 ? 76.247 -17.013 -45.471 0.50 236.50 169 ASP A CA 1
ATOM 1326 C C . ASP A 1 166 ? 77.558 -17.120 -44.711 1.00 227.11 169 ASP A C 1
ATOM 1327 O O . ASP A 1 166 ? 78.357 -18.008 -44.983 1.00 223.62 169 ASP A O 1
ATOM 1332 N N . LEU A 1 167 ? 77.783 -16.205 -43.772 1.00 216.31 170 LEU A N 1
ATOM 1333 C CA . LEU A 1 167 ? 79.003 -16.203 -42.968 1.00 205.90 170 LEU A CA 1
ATOM 1334 C C . LEU A 1 167 ? 78.698 -15.980 -41.491 1.00 196.58 170 LEU A C 1
ATOM 1335 O O . LEU A 1 167 ? 79.575 -15.630 -40.710 1.00 189.88 170 LEU A O 1
ATOM 1340 N N . ALA A 1 168 ? 77.449 -16.182 -41.107 1.00 137.55 171 ALA A N 1
ATOM 1341 C CA . ALA A 1 168 ? 77.065 -15.973 -39.727 1.00 130.26 171 ALA A CA 1
ATOM 1342 C C . ALA A 1 168 ? 77.006 -17.309 -39.011 1.00 121.47 171 ALA A C 1
ATOM 1343 O O . ALA A 1 168 ? 76.989 -17.368 -37.783 1.00 114.06 171 ALA A O 1
ATOM 1345 N N . GLN A 1 169 ? 76.984 -18.384 -39.794 1.00 187.45 172 GLN A N 1
ATOM 1346 C CA . GLN A 1 169 ? 76.924 -19.743 -39.265 1.00 180.05 172 GLN A CA 1
ATOM 1347 C C . GLN A 1 169 ? 78.219 -20.474 -39.574 1.00 175.51 172 GLN A C 1
ATOM 1348 O O . GLN A 1 169 ? 78.363 -21.650 -39.279 1.00 169.79 172 GLN A O 1
ATOM 1354 N N . THR A 1 170 ? 79.147 -19.758 -40.196 1.00 146.74 173 THR A N 1
ATOM 1355 C CA . THR A 1 170 ? 80.522 -20.205 -40.365 1.00 142.89 173 THR A CA 1
ATOM 1356 C C . THR A 1 170 ? 81.203 -20.134 -39.005 1.00 133.20 173 THR A C 1
ATOM 1357 O O . THR A 1 170 ? 82.356 -20.522 -38.851 1.00 129.07 173 THR A O 1
ATOM 1361 N N . SER A 1 171 ? 80.473 -19.636 -38.012 1.00 137.18 174 SER A N 1
ATOM 1362 C CA . SER A 1 171 ? 80.969 -19.595 -36.645 1.00 129.26 174 SER A CA 1
ATOM 1363 C C . SER A 1 171 ? 80.397 -20.755 -35.838 1.00 123.22 174 SER A C 1
ATOM 1364 O O . SER A 1 171 ? 81.072 -21.315 -34.969 1.00 116.56 174 SER A O 1
ATOM 1367 N N . TYR A 1 172 ? 79.147 -21.107 -36.126 1.00 197.16 175 TYR A N 1
ATOM 1368 C CA . TYR A 1 172 ? 78.540 -22.279 -35.521 1.00 192.69 175 TYR A CA 1
ATOM 1369 C C . TYR A 1 172 ? 79.429 -23.474 -35.845 1.00 188.72 175 TYR A C 1
ATOM 1370 O O . TYR A 1 172 ? 79.994 -24.108 -34.962 1.00 181.98 175 TYR A O 1
ATOM 1379 N N . PHE A 1 173 ? 79.558 -23.759 -37.131 1.00 155.62 176 PHE A N 1
ATOM 1380 C CA . PHE A 1 173 ? 80.451 -24.795 -37.624 1.00 153.33 176 PHE A CA 1
ATOM 1381 C C . PHE A 1 173 ? 81.832 -24.712 -36.977 1.00 147.68 176 PHE A C 1
ATOM 1382 O O . PHE A 1 173 ? 82.369 -25.714 -36.535 1.00 142.27 176 PHE A O 1
ATOM 1390 N N . MET A 1 174 ? 82.409 -23.525 -36.913 1.00 126.73 177 MET A N 1
ATOM 1391 C CA . MET A 1 174 ? 83.760 -23.398 -36.406 1.00 122.90 177 MET A CA 1
ATOM 1392 C C . MET A 1 174 ? 83.875 -23.664 -34.921 1.00 115.83 177 MET A C 1
ATOM 1393 O O . MET A 1 174 ? 84.961 -23.906 -34.418 1.00 112.61 177 MET A O 1
ATOM 1398 N N . ALA A 1 175 ? 82.762 -23.621 -34.209 1.00 117.84 178 ALA A N 1
ATOM 1399 C CA . ALA A 1 175 ? 82.806 -23.928 -32.786 1.00 112.26 178 ALA A CA 1
ATOM 1400 C C . ALA A 1 175 ? 83.170 -25.384 -32.613 1.00 107.72 178 ALA A C 1
ATOM 1401 O O . ALA A 1 175 ? 84.055 -25.733 -31.834 1.00 103.93 178 ALA A O 1
ATOM 1403 N N . THR A 1 176 ? 82.489 -26.230 -33.371 1.00 122.12 179 THR A N 1
ATOM 1404 C CA . THR A 1 176 ? 82.654 -27.657 -33.233 1.00 118.33 179 THR A CA 1
ATOM 1405 C C . THR A 1 176 ? 84.093 -28.074 -33.462 1.00 116.64 179 THR A C 1
ATOM 1406 O O . THR A 1 176 ? 84.401 -29.245 -33.430 1.00 114.31 179 THR A O 1
ATOM 1410 N N . ASN A 1 177 ? 84.988 -27.137 -33.697 1.00 99.48 180 ASN A N 1
ATOM 1411 C CA . ASN A 1 177 ? 86.366 -27.529 -33.794 1.00 98.79 180 ASN A CA 1
ATOM 1412 C C . ASN A 1 177 ? 87.051 -27.109 -32.539 1.00 96.12 180 ASN A C 1
ATOM 1413 O O . ASN A 1 177 ? 88.052 -27.684 -32.152 1.00 94.49 180 ASN A O 1
ATOM 1418 N N . SER A 1 178 ? 86.482 -26.121 -31.870 1.00 131.27 181 SER A N 1
ATOM 1419 C CA . SER A 1 178 ? 86.846 -25.885 -30.490 1.00 129.08 181 SER A CA 1
ATOM 1420 C C . SER A 1 178 ? 86.882 -27.235 -29.789 1.00 124.87 181 SER A C 1
ATOM 1421 O O . SER A 1 178 ? 87.402 -27.363 -28.682 1.00 123.59 181 SER A O 1
ATOM 1424 N N . LEU A 1 179 ? 86.328 -28.247 -30.447 1.00 119.28 182 LEU A N 1
ATOM 1425 C CA . LEU A 1 179 ? 86.214 -29.570 -29.854 1.00 115.63 182 LEU A CA 1
ATOM 1426 C C . LEU A 1 179 ? 87.066 -30.623 -30.544 1.00 115.67 182 LEU A C 1
ATOM 1427 O O . LEU A 1 179 ? 87.964 -31.205 -29.940 1.00 114.36 182 LEU A O 1
ATOM 1432 N N . HIS A 1 180 ? 86.763 -30.891 -31.805 1.00 97.29 183 HIS A N 1
ATOM 1433 C CA . HIS A 1 180 ? 87.534 -31.860 -32.552 1.00 97.02 183 HIS A CA 1
ATOM 1434 C C . HIS A 1 180 ? 89.027 -31.619 -32.379 1.00 99.23 183 HIS A C 1
ATOM 1435 O O . HIS A 1 180 ? 89.718 -32.397 -31.749 1.00 97.45 183 HIS A O 1
ATOM 1442 N N . LEU A 1 181 ? 89.528 -30.517 -32.906 1.00 103.96 184 LEU A N 1
ATOM 1443 C CA . LEU A 1 181 ? 90.968 -30.370 -33.008 1.00 106.43 184 LEU A CA 1
ATOM 1444 C C . LEU A 1 181 ? 91.645 -29.430 -32.018 1.00 106.45 184 LEU A C 1
ATOM 1445 O O . LEU A 1 181 ? 92.824 -29.141 -32.157 1.00 109.61 184 LEU A O 1
ATOM 1450 N N . THR A 1 182 ? 90.937 -28.976 -30.996 1.00 97.70 185 THR A N 1
ATOM 1451 C CA . THR A 1 182 ? 91.605 -28.143 -30.010 1.00 98.92 185 THR A CA 1
ATOM 1452 C C . THR A 1 182 ? 91.349 -28.546 -28.587 1.00 96.16 185 THR A C 1
ATOM 1453 O O . THR A 1 182 ? 90.280 -29.014 -28.234 1.00 93.06 185 THR A O 1
ATOM 1457 N N . THR A 1 183 ? 92.358 -28.329 -27.768 1.00 119.25 186 THR A N 1
ATOM 1458 C CA . THR A 1 183 ? 92.269 -28.601 -26.359 1.00 118.58 186 THR A CA 1
ATOM 1459 C C . THR A 1 183 ? 91.435 -27.526 -25.712 1.00 119.36 186 THR A C 1
ATOM 1460 O O . THR A 1 183 ? 91.376 -27.438 -24.498 1.00 120.58 186 THR A O 1
ATOM 1464 N N . PHE A 1 184 ? 90.779 -26.708 -26.522 1.00 104.46 187 PHE A N 1
ATOM 1465 C CA . PHE A 1 184 ? 90.157 -25.485 -26.007 1.00 106.52 187 PHE A CA 1
ATOM 1466 C C . PHE A 1 184 ? 89.167 -25.672 -24.857 1.00 105.30 187 PHE A C 1
ATOM 1467 O O . PHE A 1 184 ? 89.162 -24.888 -23.901 1.00 108.51 187 PHE A O 1
ATOM 1475 N N . SER A 1 185 ? 88.350 -26.719 -24.968 1.00 108.68 188 SER A N 1
ATOM 1476 C CA . SER A 1 185 ? 87.214 -26.976 -24.080 1.00 107.81 188 SER A CA 1
ATOM 1477 C C . SER A 1 185 ? 87.600 -27.295 -22.655 1.00 109.50 188 SER A C 1
ATOM 1478 O O . SER A 1 185 ? 86.745 -27.360 -21.783 1.00 110.25 188 SER A O 1
ATOM 1481 N N . LEU A 1 186 ? 88.894 -27.491 -22.433 1.00 120.06 189 LEU A N 1
ATOM 1482 C CA . LEU A 1 186 ? 89.436 -27.775 -21.111 1.00 123.28 189 LEU A CA 1
ATOM 1483 C C . LEU A 1 186 ? 90.192 -26.568 -20.539 1.00 129.09 189 LEU A C 1
ATOM 1484 O O . LEU A 1 186 ? 90.730 -26.649 -19.434 1.00 133.57 189 LEU A O 1
ATOM 1489 N N . GLN A 1 187 ? 90.221 -25.454 -21.281 1.00 150.88 190 GLN A N 1
ATOM 1490 C CA . GLN A 1 187 ? 91.073 -24.304 -20.946 1.00 156.54 190 GLN A CA 1
ATOM 1491 C C . GLN A 1 187 ? 90.306 -23.024 -20.602 1.00 159.33 190 GLN A C 1
ATOM 1492 O O . GLN A 1 187 ? 90.538 -22.406 -19.568 1.00 164.82 190 GLN A O 1
ATOM 1498 N N . TYR A 1 188 ? 89.415 -22.612 -21.494 1.00 128.64 191 TYR A N 1
ATOM 1499 C CA . TYR A 1 188 ? 88.626 -21.403 -21.288 1.00 131.43 191 TYR A CA 1
ATOM 1500 C C . TYR A 1 188 ? 87.144 -21.715 -21.481 1.00 128.15 191 TYR A C 1
ATOM 1501 O O . TYR A 1 188 ? 86.794 -22.668 -22.168 1.00 123.66 191 TYR A O 1
ATOM 1510 N N . THR A 1 189 ? 86.274 -20.900 -20.894 1.00 116.88 192 THR A N 1
ATOM 1511 C CA . THR A 1 189 ? 84.844 -21.229 -20.808 1.00 115.31 192 THR A CA 1
ATOM 1512 C C . THR A 1 189 ? 84.105 -21.221 -22.137 1.00 112.41 192 THR A C 1
ATOM 1513 O O . THR A 1 189 ? 84.635 -20.759 -23.136 1.00 112.26 192 THR A O 1
ATOM 1517 N N . PRO A 1 190 ? 82.869 -21.749 -22.151 1.00 112.70 193 PRO A N 1
ATOM 1518 C CA . PRO A 1 190 ? 82.138 -21.738 -23.414 1.00 111.39 193 PRO A CA 1
ATOM 1519 C C . PRO A 1 190 ? 82.092 -20.338 -24.009 1.00 115.06 193 PRO A C 1
ATOM 1520 O O . PRO A 1 190 ? 82.408 -20.209 -25.189 1.00 114.52 193 PRO A O 1
ATOM 1524 N N . PRO A 1 191 ? 81.716 -19.308 -23.213 1.00 110.65 194 PRO A N 1
ATOM 1525 C CA . PRO A 1 191 ? 81.651 -17.932 -23.723 1.00 114.69 194 PRO A CA 1
ATOM 1526 C C . PRO A 1 191 ? 82.972 -17.537 -24.359 1.00 114.55 194 PRO A C 1
ATOM 1527 O O . PRO A 1 191 ? 83.097 -17.467 -25.576 1.00 114.14 194 PRO A O 1
ATOM 1531 N N . VAL A 1 192 ? 83.961 -17.284 -23.516 1.00 114.22 195 VAL A N 1
ATOM 1532 C CA . VAL A 1 192 ? 85.278 -16.923 -23.995 1.00 115.02 195 VAL A CA 1
ATOM 1533 C C . VAL A 1 192 ? 85.625 -17.713 -25.246 1.00 111.40 195 VAL A C 1
ATOM 1534 O O . VAL A 1 192 ? 86.251 -17.204 -26.164 1.00 113.05 195 VAL A O 1
ATOM 1538 N N . VAL A 1 193 ? 85.216 -18.971 -25.281 1.00 111.76 196 VAL A N 1
ATOM 1539 C CA . VAL A 1 193 ? 85.602 -19.843 -26.384 1.00 108.77 196 VAL A CA 1
ATOM 1540 C C . VAL A 1 193 ? 84.735 -19.582 -27.594 1.00 109.91 196 VAL A C 1
ATOM 1541 O O . VAL A 1 193 ? 85.129 -19.859 -28.728 1.00 109.93 196 VAL A O 1
ATOM 1545 N N . ALA A 1 194 ? 83.546 -19.051 -27.344 1.00 114.73 197 ALA A N 1
ATOM 1546 C CA . ALA A 1 194 ? 82.649 -18.691 -28.420 1.00 117.40 197 ALA A CA 1
ATOM 1547 C C . ALA A 1 194 ? 83.207 -17.434 -29.065 1.00 121.90 197 ALA A C 1
ATOM 1548 O O . ALA A 1 194 ? 83.193 -17.293 -30.293 1.00 124.38 197 ALA A O 1
ATOM 1550 N N . CYS A 1 195 ? 83.726 -16.532 -28.234 1.00 129.78 198 CYS A N 1
ATOM 1551 C CA . CYS A 1 195 ? 84.246 -15.270 -28.745 1.00 134.60 198 CYS A CA 1
ATOM 1552 C C . CYS A 1 195 ? 85.258 -15.599 -29.822 1.00 134.62 198 CYS A C 1
ATOM 1553 O O . CYS A 1 195 ? 85.316 -14.923 -30.845 1.00 138.91 198 CYS A O 1
ATOM 1556 N N . VAL A 1 196 ? 86.037 -16.657 -29.608 1.00 130.19 199 VAL A N 1
ATOM 1557 C CA . VAL A 1 196 ? 87.117 -16.974 -30.538 1.00 130.88 199 VAL A CA 1
ATOM 1558 C C . VAL A 1 196 ? 86.592 -17.579 -31.834 1.00 131.25 199 VAL A C 1
ATOM 1559 O O . VAL A 1 196 ? 87.003 -17.185 -32.923 1.00 135.52 199 VAL A O 1
ATOM 1563 N N . CYS A 1 197 ? 85.667 -18.518 -31.717 1.00 195.92 200 CYS A N 1
ATOM 1564 C CA . CYS A 1 197 ? 85.146 -19.194 -32.894 1.00 196.94 200 CYS A CA 1
ATOM 1565 C C . CYS A 1 197 ? 84.403 -18.263 -33.850 1.00 203.32 200 CYS A C 1
ATOM 1566 O O . CYS A 1 197 ? 83.813 -18.716 -34.829 1.00 205.86 200 CYS A O 1
ATOM 1569 N N . ILE A 1 198 ? 84.444 -16.965 -33.581 1.00 157.15 201 ILE A N 1
ATOM 1570 C CA . ILE A 1 198 ? 83.772 -16.000 -34.449 1.00 164.02 201 ILE A CA 1
ATOM 1571 C C . ILE A 1 198 ? 84.704 -14.869 -34.894 1.00 169.20 201 ILE A C 1
ATOM 1572 O O . ILE A 1 198 ? 84.650 -14.422 -36.046 1.00 175.64 201 ILE A O 1
ATOM 1577 N N . HIS A 1 199 ? 85.532 -14.389 -33.970 1.00 173.83 202 HIS A N 1
ATOM 1578 C CA . HIS A 1 199 ? 86.551 -13.397 -34.284 1.00 178.53 202 HIS A CA 1
ATOM 1579 C C . HIS A 1 199 ? 87.533 -13.991 -35.308 1.00 180.21 202 HIS A C 1
ATOM 1580 O O . HIS A 1 199 ? 88.118 -13.258 -36.115 1.00 186.60 202 HIS A O 1
ATOM 1587 N N . LEU A 1 200 ? 87.658 -15.324 -35.300 1.00 185.28 203 LEU A N 1
ATOM 1588 C CA . LEU A 1 200 ? 88.421 -16.055 -36.316 1.00 187.16 203 LEU A CA 1
ATOM 1589 C C . LEU A 1 200 ? 87.549 -16.365 -37.529 1.00 191.13 203 LEU A C 1
ATOM 1590 O O . LEU A 1 200 ? 88.012 -16.278 -38.664 1.00 197.31 203 LEU A O 1
ATOM 1593 N N . ALA A 1 201 ? 86.290 -16.722 -37.287 1.00 142.53 204 ALA A N 1
ATOM 1594 C CA . ALA A 1 201 ? 85.369 -17.084 -38.364 1.00 147.10 204 ALA A CA 1
ATOM 1595 C C . ALA A 1 201 ? 85.208 -15.970 -39.404 1.00 156.84 204 ALA A C 1
ATOM 1596 O O . ALA A 1 201 ? 84.982 -16.234 -40.591 1.00 163.30 204 ALA A O 1
ATOM 1598 N N . CYS A 1 202 ? 85.317 -14.728 -38.953 1.00 187.36 205 CYS A N 1
ATOM 1599 C CA . CYS A 1 202 ? 85.108 -13.602 -39.836 1.00 196.79 205 CYS A CA 1
ATOM 1600 C C . CYS A 1 202 ? 86.390 -12.825 -40.075 1.00 200.66 205 CYS A C 1
ATOM 1601 O O . CYS A 1 202 ? 86.355 -11.623 -40.322 1.00 207.34 205 CYS A O 1
ATOM 1604 N N . LYS A 1 203 ? 87.520 -13.518 -39.994 1.00 194.90 206 LYS A N 1
ATOM 1605 C CA . LYS A 1 203 ? 88.761 -12.999 -40.532 1.00 200.58 206 LYS A CA 1
ATOM 1606 C C . LYS A 1 203 ? 89.129 -13.854 -41.724 1.00 204.95 206 LYS A C 1
ATOM 1607 O O . LYS A 1 203 ? 90.087 -13.562 -42.434 1.00 211.34 206 LYS A O 1
ATOM 1613 N N . TRP A 1 204 ? 88.368 -14.925 -41.932 1.00 240.39 207 TRP A N 1
ATOM 1614 C CA . TRP A 1 204 ? 88.440 -15.667 -43.182 1.00 246.41 207 TRP A CA 1
ATOM 1615 C C . TRP A 1 204 ? 87.313 -15.104 -44.051 1.00 254.94 207 TRP A C 1
ATOM 1616 O O . TRP A 1 204 ? 87.546 -14.674 -45.201 1.00 265.81 207 TRP A O 1
ATOM 1627 N N . SER A 1 205 ? 86.093 -15.107 -43.505 1.00 268.21 208 SER A N 1
ATOM 1628 C CA . SER A 1 205 ? 85.077 -14.214 -44.024 1.00 275.96 208 SER A CA 1
ATOM 1629 C C . SER A 1 205 ? 85.730 -12.885 -43.799 1.00 278.82 208 SER A C 1
ATOM 1630 O O . SER A 1 205 ? 86.218 -12.613 -42.712 1.00 271.58 208 SER A O 1
ATOM 1633 N N . ASN A 1 206 ? 85.794 -12.053 -44.821 1.00 197.22 209 ASN A N 1
ATOM 1634 C CA . ASN A 1 206 ? 86.200 -10.692 -44.525 1.00 200.46 209 ASN A CA 1
ATOM 1635 C C . ASN A 1 206 ? 85.014 -9.802 -44.316 1.00 204.28 209 ASN A C 1
ATOM 1636 O O . ASN A 1 206 ? 84.650 -8.959 -45.149 1.00 215.84 209 ASN A O 1
ATOM 1641 N N . TRP A 1 207 ? 84.367 -10.044 -43.195 1.00 253.75 210 TRP A N 1
ATOM 1642 C CA . TRP A 1 207 ? 83.418 -9.083 -42.705 1.00 255.08 210 TRP A CA 1
ATOM 1643 C C . TRP A 1 207 ? 83.863 -8.911 -41.265 1.00 245.77 210 TRP A C 1
ATOM 1644 O O . TRP A 1 207 ? 84.281 -9.870 -40.616 1.00 238.27 210 TRP A O 1
ATOM 1655 N N . GLU A 1 208 ? 83.832 -7.698 -40.751 1.00 224.96 211 GLU A N 1
ATOM 1656 C CA . GLU A 1 208 ? 84.240 -7.505 -39.377 1.00 216.96 211 GLU A CA 1
ATOM 1657 C C . GLU A 1 208 ? 83.101 -6.885 -38.600 1.00 216.37 211 GLU A C 1
ATOM 1658 O O . GLU A 1 208 ? 82.036 -6.584 -39.146 1.00 222.29 211 GLU A O 1
ATOM 1661 N N . ILE A 1 209 ? 83.327 -6.754 -37.303 1.00 204.12 212 ILE A N 1
ATOM 1662 C CA . ILE A 1 209 ? 82.298 -6.323 -36.383 1.00 203.05 212 ILE A CA 1
ATOM 1663 C C . ILE A 1 209 ? 82.209 -4.811 -36.328 1.00 210.55 212 ILE A C 1
ATOM 1664 O O . ILE A 1 209 ? 83.191 -4.142 -36.007 1.00 211.46 212 ILE A O 1
ATOM 1666 N N . PRO A 1 210 ? 81.036 -4.258 -36.668 1.00 236.14 213 PRO A N 1
ATOM 1667 C CA . PRO A 1 210 ? 80.835 -2.871 -36.262 1.00 241.36 213 PRO A CA 1
ATOM 1668 C C . PRO A 1 210 ? 80.851 -2.794 -34.732 1.00 235.08 213 PRO A C 1
ATOM 1669 O O . PRO A 1 210 ? 80.246 -3.635 -34.054 1.00 229.28 213 PRO A O 1
ATOM 1673 N N . VAL A 1 211 ? 81.572 -1.811 -34.199 1.00 232.20 214 VAL A N 1
ATOM 1674 C CA . VAL A 1 211 ? 81.595 -1.563 -32.762 1.00 228.81 214 VAL A CA 1
ATOM 1675 C C . VAL A 1 211 ? 80.297 -0.909 -32.325 1.00 233.20 214 VAL A C 1
ATOM 1676 O O . VAL A 1 211 ? 79.741 -0.092 -33.055 1.00 241.11 214 VAL A O 1
ATOM 1680 N N . SER A 1 212 ? 79.804 -1.273 -31.145 1.00 225.89 215 SER A N 1
ATOM 1681 C CA . SER A 1 212 ? 78.520 -0.750 -30.697 1.00 230.26 215 SER A CA 1
ATOM 1682 C C . SER A 1 212 ? 78.647 0.691 -30.213 1.00 236.83 215 SER A C 1
ATOM 1683 O O . SER A 1 212 ? 79.625 1.071 -29.562 1.00 235.74 215 SER A O 1
ATOM 1686 N N . THR A 1 213 ? 77.651 1.491 -30.558 1.00 255.72 216 THR A N 1
ATOM 1687 C CA . THR A 1 213 ? 77.786 2.934 -30.489 1.00 263.58 216 THR A CA 1
ATOM 1688 C C . THR A 1 213 ? 78.182 3.495 -29.118 1.00 263.29 216 THR A C 1
ATOM 1689 O O . THR A 1 213 ? 79.234 4.118 -28.990 1.00 264.54 216 THR A O 1
ATOM 1693 N N . ASP A 1 214 ? 77.354 3.291 -28.099 1.00 280.66 217 ASP A N 1
ATOM 1694 C CA . ASP A 1 214 ? 77.571 4.008 -26.840 1.00 283.27 217 ASP A CA 1
ATOM 1695 C C . ASP A 1 214 ? 78.562 3.379 -25.852 1.00 276.99 217 ASP A C 1
ATOM 1696 O O . ASP A 1 214 ? 78.193 3.025 -24.731 1.00 275.74 217 ASP A O 1
ATOM 1701 N N . GLY A 1 215 ? 79.817 3.253 -26.280 1.00 249.01 218 GLY A N 1
ATOM 1702 C CA . GLY A 1 215 ? 80.930 3.023 -25.371 1.00 246.18 218 GLY A CA 1
ATOM 1703 C C . GLY A 1 215 ? 81.065 1.659 -24.726 1.00 238.44 218 GLY A C 1
ATOM 1704 O O . GLY A 1 215 ? 81.215 1.554 -23.505 1.00 238.72 218 GLY A O 1
ATOM 1705 N N . LYS A 1 216 ? 81.029 0.616 -25.545 1.00 216.92 219 LYS A N 1
ATOM 1706 C CA . LYS A 1 216 ? 81.211 -0.745 -25.060 1.00 209.38 219 LYS A CA 1
ATOM 1707 C C . LYS A 1 216 ? 81.364 -1.600 -26.297 1.00 204.41 219 LYS A C 1
ATOM 1708 O O . LYS A 1 216 ? 80.612 -1.442 -27.259 1.00 206.49 219 LYS A O 1
ATOM 1714 N N . HIS A 1 217 ? 82.341 -2.494 -26.302 1.00 231.38 220 HIS A N 1
ATOM 1715 C CA . HIS A 1 217 ? 82.633 -3.193 -27.541 1.00 227.98 220 HIS A CA 1
ATOM 1716 C C . HIS A 1 217 ? 81.642 -4.315 -27.804 1.00 223.41 220 HIS A C 1
ATOM 1717 O O . HIS A 1 217 ? 81.116 -4.922 -26.868 1.00 220.46 220 HIS A O 1
ATOM 1724 N N . TRP A 1 218 ? 81.399 -4.577 -29.086 1.00 243.14 221 TRP A N 1
ATOM 1725 C CA . TRP A 1 218 ? 80.395 -5.545 -29.518 1.00 240.57 221 TRP A CA 1
ATOM 1726 C C . TRP A 1 218 ? 80.783 -6.990 -29.244 1.00 232.72 221 TRP A C 1
ATOM 1727 O O . TRP A 1 218 ? 80.165 -7.903 -29.784 1.00 230.43 221 TRP A O 1
ATOM 1729 N N . TRP A 1 219 ? 81.796 -7.189 -28.409 1.00 172.12 222 TRP A N 1
ATOM 1730 C CA . TRP A 1 219 ? 82.178 -8.525 -28.007 1.00 165.19 222 TRP A CA 1
ATOM 1731 C C . TRP A 1 219 ? 82.158 -8.638 -26.479 1.00 163.87 222 TRP A C 1
ATOM 1732 O O . TRP A 1 219 ? 82.206 -9.728 -25.915 1.00 159.03 222 TRP A O 1
ATOM 1743 N N . GLU A 1 220 ? 82.090 -7.489 -25.818 1.00 241.82 223 GLU A N 1
ATOM 1744 C CA . GLU A 1 220 ? 82.045 -7.427 -24.364 1.00 242.78 223 GLU A CA 1
ATOM 1745 C C . GLU A 1 220 ? 80.638 -7.720 -23.868 1.00 243.19 223 GLU A C 1
ATOM 1746 O O . GLU A 1 220 ? 80.371 -7.652 -22.672 1.00 245.16 223 GLU A O 1
ATOM 1752 N N . TYR A 1 221 ? 79.739 -8.045 -24.790 1.00 191.41 224 TYR A N 1
ATOM 1753 C CA . TYR A 1 221 ? 78.353 -8.320 -24.430 1.00 192.78 224 TYR A CA 1
ATOM 1754 C C . TYR A 1 221 ? 78.050 -9.833 -24.292 1.00 186.87 224 TYR A C 1
ATOM 1755 O O . TYR A 1 221 ? 76.920 -10.224 -23.961 1.00 187.96 224 TYR A O 1
ATOM 1757 N N . VAL A 1 222 ? 79.057 -10.677 -24.533 1.00 210.85 225 VAL A N 1
ATOM 1758 C CA . VAL A 1 222 ? 78.884 -12.119 -24.381 1.00 205.27 225 VAL A CA 1
ATOM 1759 C C . VAL A 1 222 ? 79.751 -12.667 -23.250 1.00 202.49 225 VAL A C 1
ATOM 1760 O O . VAL A 1 222 ? 79.526 -13.779 -22.756 1.00 198.97 225 VAL A O 1
ATOM 1764 N N . ASP A 1 223 ? 80.750 -11.884 -22.856 1.00 201.77 226 ASP A N 1
ATOM 1765 C CA . ASP A 1 223 ? 81.567 -12.210 -21.698 1.00 201.50 226 ASP A CA 1
ATOM 1766 C C . ASP A 1 223 ? 82.209 -10.962 -21.123 1.00 207.41 226 ASP A C 1
ATOM 1767 O O . ASP A 1 223 ? 82.458 -9.987 -21.827 1.00 210.12 226 ASP A O 1
ATOM 1772 N N . ALA A 1 224 ? 82.488 -11.024 -19.827 1.00 195.67 227 ALA A N 1
ATOM 1773 C CA . ALA A 1 224 ? 82.923 -9.862 -19.060 1.00 202.84 227 ALA A CA 1
ATOM 1774 C C . ALA A 1 224 ? 84.411 -9.543 -19.138 1.00 204.25 227 ALA A C 1
ATOM 1775 O O . ALA A 1 224 ? 84.785 -8.379 -19.241 1.00 209.49 227 ALA A O 1
ATOM 1777 N N . THR A 1 225 ? 85.264 -10.555 -19.056 1.00 179.99 228 THR A N 1
ATOM 1778 C CA . THR A 1 225 ? 86.699 -10.330 -19.196 1.00 181.70 228 THR A CA 1
ATOM 1779 C C . THR A 1 225 ? 87.168 -10.870 -20.532 1.00 175.85 228 THR A C 1
ATOM 1780 O O . THR A 1 225 ? 87.259 -12.085 -20.721 1.00 170.37 228 THR A O 1
ATOM 1784 N N . VAL A 1 226 ? 87.472 -9.975 -21.463 1.00 202.61 229 VAL A N 1
ATOM 1785 C CA . VAL A 1 226 ? 87.915 -10.415 -22.782 1.00 198.47 229 VAL A CA 1
ATOM 1786 C C . VAL A 1 226 ? 88.722 -9.371 -23.548 1.00 202.83 229 VAL A C 1
ATOM 1787 O O . VAL A 1 226 ? 88.257 -8.249 -23.788 1.00 206.80 229 VAL A O 1
ATOM 1791 N N . THR A 1 227 ? 89.935 -9.757 -23.930 1.00 183.13 230 THR A N 1
ATOM 1792 C CA . THR A 1 227 ? 90.835 -8.858 -24.644 1.00 187.97 230 THR A CA 1
ATOM 1793 C C . THR A 1 227 ? 91.186 -9.393 -26.026 1.00 185.07 230 THR A C 1
ATOM 1794 O O . THR A 1 227 ? 91.212 -10.605 -26.241 1.00 179.71 230 THR A O 1
ATOM 1798 N N . LEU A 1 228 ? 91.441 -8.477 -26.959 1.00 231.11 231 LEU A N 1
ATOM 1799 C CA . LEU A 1 228 ? 91.923 -8.841 -28.283 1.00 230.67 231 LEU A CA 1
ATOM 1800 C C . LEU A 1 228 ? 93.339 -9.363 -28.108 1.00 231.79 231 LEU A C 1
ATOM 1801 O O . LEU A 1 228 ? 93.806 -10.198 -28.882 1.00 229.76 231 LEU A O 1
ATOM 1806 N N . GLU A 1 229 ? 94.018 -8.852 -27.081 1.00 200.73 232 GLU A N 1
ATOM 1807 C CA . GLU A 1 229 ? 95.350 -9.322 -26.728 1.00 203.10 232 GLU A CA 1
ATOM 1808 C C . GLU A 1 229 ? 95.299 -10.833 -26.554 1.00 196.58 232 GLU A C 1
ATOM 1809 O O . GLU A 1 229 ? 96.260 -11.537 -26.856 1.00 196.96 232 GLU A O 1
ATOM 1811 N N . LEU A 1 230 ? 94.168 -11.340 -26.083 1.00 198.83 233 LEU A N 1
ATOM 1812 C CA . LEU A 1 230 ? 94.018 -12.773 -25.954 1.00 192.41 233 LEU A CA 1
ATOM 1813 C C . LEU A 1 230 ? 93.465 -13.341 -27.256 1.00 187.90 233 LEU A C 1
ATOM 1814 O O . LEU A 1 230 ? 94.120 -14.158 -27.899 1.00 186.57 233 LEU A O 1
ATOM 1819 N N . LEU A 1 231 ? 92.274 -12.895 -27.653 1.00 158.48 234 LEU A N 1
ATOM 1820 C CA . LEU A 1 231 ? 91.584 -13.480 -28.802 1.00 155.12 234 LEU A CA 1
ATOM 1821 C C . LEU A 1 231 ? 92.495 -13.542 -30.031 1.00 157.97 234 LEU A C 1
ATOM 1822 O O . LEU A 1 231 ? 92.377 -14.442 -30.866 1.00 155.32 234 LEU A O 1
ATOM 1827 N N . ASP A 1 232 ? 93.407 -12.584 -30.145 1.00 190.89 235 ASP A N 1
ATOM 1828 C CA . ASP A 1 232 ? 94.399 -12.658 -31.204 1.00 194.75 235 ASP A CA 1
ATOM 1829 C C . ASP A 1 232 ? 95.415 -13.735 -30.859 1.00 193.12 235 ASP A C 1
ATOM 1830 O O . ASP A 1 232 ? 95.837 -14.505 -31.712 1.00 193.27 235 ASP A O 1
ATOM 1835 N N . GLU A 1 233 ? 95.786 -13.798 -29.589 1.00 167.28 236 GLU A N 1
ATOM 1836 C CA . GLU A 1 233 ? 96.702 -14.818 -29.108 1.00 166.52 236 GLU A CA 1
ATOM 1837 C C . GLU A 1 233 ? 96.151 -16.210 -29.395 1.00 159.54 236 GLU A C 1
ATOM 1838 O O . GLU A 1 233 ? 96.883 -17.092 -29.837 1.00 159.35 236 GLU A O 1
ATOM 1844 N N . LEU A 1 234 ? 94.857 -16.401 -29.167 1.00 148.46 237 LEU A N 1
ATOM 1845 C CA . LEU A 1 234 ? 94.267 -17.730 -29.286 1.00 142.06 237 LEU A CA 1
ATOM 1846 C C . LEU A 1 234 ? 94.062 -18.137 -30.737 1.00 141.69 237 LEU A C 1
ATOM 1847 O O . LEU A 1 234 ? 94.375 -19.267 -31.113 1.00 139.47 237 LEU A O 1
ATOM 1852 N N . THR A 1 235 ? 93.546 -17.232 -31.560 1.00 133.11 238 THR A N 1
ATOM 1853 C CA . THR A 1 235 ? 93.290 -17.613 -32.930 1.00 134.06 238 THR A CA 1
ATOM 1854 C C . THR A 1 235 ? 94.597 -17.932 -33.623 1.00 138.04 238 THR A C 1
ATOM 1855 O O . THR A 1 235 ? 94.608 -18.550 -34.674 1.00 138.89 238 THR A O 1
ATOM 1859 N N . HIS A 1 236 ? 95.708 -17.523 -33.027 1.00 176.74 239 HIS A N 1
ATOM 1860 C CA . HIS A 1 236 ? 97.000 -18.019 -33.485 1.00 180.44 239 HIS A CA 1
ATOM 1861 C C . HIS A 1 236 ? 97.053 -19.504 -33.175 1.00 175.01 239 HIS A C 1
ATOM 1862 O O . HIS A 1 236 ? 97.108 -20.341 -34.075 1.00 174.82 239 HIS A O 1
ATOM 1869 N N . GLU A 1 237 ? 97.030 -19.826 -31.886 1.00 198.36 240 GLU A N 1
ATOM 1870 C CA . GLU A 1 237 ? 97.056 -21.215 -31.483 1.00 193.31 240 GLU A CA 1
ATOM 1871 C C . GLU A 1 237 ? 96.102 -21.989 -32.379 1.00 189.28 240 GLU A C 1
ATOM 1872 O O . GLU A 1 237 ? 96.518 -22.883 -33.100 1.00 189.59 240 GLU A O 1
ATOM 1878 N N . PHE A 1 238 ? 94.831 -21.615 -32.367 1.00 136.40 241 PHE A N 1
ATOM 1879 C CA . PHE A 1 238 ? 93.830 -22.327 -33.150 1.00 133.44 241 PHE A CA 1
ATOM 1880 C C . PHE A 1 238 ? 94.280 -22.612 -34.575 1.00 137.77 241 PHE A C 1
ATOM 1881 O O . PHE A 1 238 ? 93.906 -23.622 -35.151 1.00 135.92 241 PHE A O 1
ATOM 1889 N N . LEU A 1 239 ? 95.082 -21.734 -35.153 1.00 109.72 242 LEU A N 1
ATOM 1890 C CA . LEU A 1 239 ? 95.382 -21.865 -36.569 1.00 115.25 242 LEU A CA 1
ATOM 1891 C C . LEU A 1 239 ? 96.674 -22.613 -36.808 1.00 118.17 242 LEU A C 1
ATOM 1892 O O . LEU A 1 239 ? 96.763 -23.431 -37.711 1.00 120.38 242 LEU A O 1
ATOM 1897 N N . GLN A 1 240 ? 97.678 -22.325 -35.992 1.00 180.60 243 GLN A N 1
ATOM 1898 C CA . GLN A 1 240 ? 98.955 -23.017 -36.085 1.00 184.09 243 GLN A CA 1
ATOM 1899 C C . GLN A 1 240 ? 98.768 -24.402 -35.512 1.00 177.82 243 GLN A C 1
ATOM 1900 O O . GLN A 1 240 ? 99.696 -25.203 -35.471 1.00 179.63 243 GLN A O 1
ATOM 1906 N N . ILE A 1 241 ? 97.553 -24.642 -35.035 1.00 175.25 244 ILE A N 1
ATOM 1907 C CA . ILE A 1 241 ? 97.097 -25.956 -34.605 1.00 169.19 244 ILE A CA 1
ATOM 1908 C C . ILE A 1 241 ? 96.153 -26.495 -35.676 1.00 168.60 244 ILE A C 1
ATOM 1909 O O . ILE A 1 241 ? 96.048 -27.694 -35.896 1.00 166.60 244 ILE A O 1
ATOM 1914 N N . LEU A 1 242 ? 95.472 -25.585 -36.352 1.00 132.35 245 LEU A N 1
ATOM 1915 C CA . LEU A 1 242 ? 94.634 -25.945 -37.478 1.00 134.24 245 LEU A CA 1
ATOM 1916 C C . LEU A 1 242 ? 95.535 -26.266 -38.670 1.00 141.61 245 LEU A C 1
ATOM 1917 O O . LEU A 1 242 ? 95.092 -26.842 -39.661 1.00 144.40 245 LEU A O 1
ATOM 1922 N N . GLU A 1 243 ? 96.802 -25.876 -38.568 1.00 144.90 246 GLU A N 1
ATOM 1923 C CA . GLU A 1 243 ? 97.780 -26.127 -39.620 1.00 152.87 246 GLU A CA 1
ATOM 1924 C C . GLU A 1 243 ? 99.046 -26.732 -39.033 1.00 153.22 246 GLU A C 1
ATOM 1925 O O . GLU A 1 243 ? 100.032 -26.893 -39.737 1.00 160.37 246 GLU A O 1
ATOM 1931 N N . LYS A 1 244 ? 99.026 -27.043 -37.740 1.00 183.16 247 LYS A N 1
ATOM 1932 C CA . LYS A 1 244 ? 100.023 -27.948 -37.179 1.00 182.66 247 LYS A CA 1
ATOM 1933 C C . LYS A 1 244 ? 99.537 -29.372 -37.493 1.00 178.62 247 LYS A C 1
ATOM 1934 O O . LYS A 1 244 ? 100.017 -30.369 -36.910 0.0000 175.21 247 LYS A O 1
ATOM 1940 N N . THR A 1 245 ? 98.569 -29.454 -38.411 1.00 171.57 248 THR A N 1
ATOM 1941 C CA . THR A 1 245 ? 98.056 -30.741 -38.855 1.00 169.45 248 THR A CA 1
ATOM 1942 C C . THR A 1 245 ? 98.636 -31.057 -40.191 1.00 177.74 248 THR A C 1
ATOM 1943 O O . THR A 1 245 ? 98.435 -30.292 -41.135 1.00 184.11 248 THR A O 1
ATOM 1947 N N . PRO A 1 246 ? 99.233 -32.265 -40.270 1.00 265.94 249 PRO A N 1
ATOM 1948 C CA . PRO A 1 246 ? 99.895 -32.973 -41.370 1.00 270.65 249 PRO A CA 1
ATOM 1949 C C . PRO A 1 246 ? 98.871 -33.354 -42.432 1.00 265.77 249 PRO A C 1
ATOM 1950 O O . PRO A 1 246 ? 98.760 -34.525 -42.806 1.00 260.86 249 PRO A O 1
ATOM 1954 N N . ASN A 1 247 ? 98.129 -32.350 -42.894 1.00 162.62 250 ASN A N 1
ATOM 1955 C CA . ASN A 1 247 ? 97.246 -32.455 -44.050 1.00 160.95 250 ASN A CA 1
ATOM 1956 C C . ASN A 1 247 ? 96.333 -33.655 -44.004 1.00 150.14 250 ASN A C 1
ATOM 1957 O O . ASN A 1 247 ? 96.036 -34.245 -45.048 1.00 149.04 250 ASN A O 1
ATOM 1962 N N . ARG A 1 248 ? 95.880 -33.995 -42.795 1.00 166.81 251 ARG A N 1
ATOM 1963 C CA . ARG A 1 248 ? 94.978 -35.124 -42.592 1.00 157.20 251 ARG A CA 1
ATOM 1964 C C . ARG A 1 248 ? 93.540 -34.650 -42.760 1.00 153.88 251 ARG A C 1
ATOM 1965 O O . ARG A 1 248 ? 92.584 -35.403 -42.535 1.00 146.68 251 ARG A O 1
ATOM 1973 N N . LEU A 1 249 ? 93.378 -33.405 -43.192 1.00 113.73 252 LEU A N 1
ATOM 1974 C CA . LEU A 1 249 ? 92.034 -32.896 -43.316 1.00 111.53 252 LEU A CA 1
ATOM 1975 C C . LEU A 1 249 ? 91.356 -33.301 -44.604 1.00 111.22 252 LEU A C 1
ATOM 1976 O O . LEU A 1 249 ? 91.053 -32.483 -45.462 1.00 116.88 252 LEU A O 1
ATOM 1981 N N . LYS A 1 250 ? 91.181 -34.608 -44.730 1.00 130.80 253 LYS A N 1
ATOM 1982 C CA . LYS A 1 250 ? 89.949 -35.139 -45.272 1.00 126.59 253 LYS A CA 1
ATOM 1983 C C . LYS A 1 250 ? 89.019 -35.060 -44.047 1.00 120.63 253 LYS A C 1
ATOM 1984 O O . LYS A 1 250 ? 88.961 -35.954 -43.200 1.00 114.60 253 LYS A O 1
ATOM 1990 N N . ARG A 1 251 ? 88.300 -33.937 -43.994 1.00 123.29 254 ARG A N 1
ATOM 1991 C CA . ARG A 1 251 ? 87.805 -33.332 -42.760 1.00 121.28 254 ARG A CA 1
ATOM 1992 C C . ARG A 1 251 ? 86.538 -33.893 -42.201 1.00 114.42 254 ARG A C 1
ATOM 1993 O O . ARG A 1 251 ? 85.827 -34.642 -42.847 1.00 111.86 254 ARG A O 1
ATOM 2001 N N . ILE A 1 252 ? 86.231 -33.438 -40.999 1.00 165.72 255 ILE A N 1
ATOM 2002 C CA . ILE A 1 252 ? 85.475 -34.248 -40.051 1.00 158.65 255 ILE A CA 1
ATOM 2003 C C . ILE A 1 252 ? 83.977 -34.522 -40.367 1.00 156.33 255 ILE A C 1
ATOM 2004 O O . ILE A 1 252 ? 83.560 -35.695 -40.443 1.00 151.90 255 ILE A O 1
ATOM 2009 N N . TRP A 1 253 ? 83.181 -33.471 -40.565 1.00 171.05 256 TRP A N 1
ATOM 2010 C CA . TRP A 1 253 ? 81.764 -33.668 -40.864 1.00 169.55 256 TRP A CA 1
ATOM 2011 C C . TRP A 1 253 ? 81.484 -33.527 -42.363 1.00 173.62 256 TRP A C 1
ATOM 2012 O O . TRP A 1 253 ? 80.323 -33.362 -42.771 1.00 175.06 256 TRP A O 1
ATOM 2023 N N . ASN A 1 254 ? 82.538 -33.595 -43.175 1.00 181.55 257 ASN A N 1
ATOM 2024 C CA . ASN A 1 254 ? 82.366 -34.072 -44.530 1.00 184.22 257 ASN A CA 1
ATOM 2025 C C . ASN A 1 254 ? 82.366 -35.591 -44.606 1.00 178.93 257 ASN A C 1
ATOM 2026 O O . ASN A 1 254 ? 83.380 -36.217 -44.503 1.00 177.63 257 ASN A O 1
ATOM 2031 N N . TRP A 1 255 ? 81.220 -36.210 -44.767 1.00 163.93 258 TRP A N 1
ATOM 2032 C CA . TRP A 1 255 ? 81.275 -37.535 -45.332 1.00 161.88 258 TRP A CA 1
ATOM 2033 C C . TRP A 1 255 ? 80.672 -37.273 -46.635 1.00 166.95 258 TRP A C 1
ATOM 2034 O O . TRP A 1 255 ? 81.277 -37.476 -47.696 1.00 170.89 258 TRP A O 1
ATOM 2045 N N . ARG A 1 256 ? 79.452 -36.794 -46.536 1.00 163.79 259 ARG A N 1
ATOM 2046 C CA . ARG A 1 256 ? 78.753 -36.396 -47.717 1.00 169.48 259 ARG A CA 1
ATOM 2047 C C . ARG A 1 256 ? 78.023 -35.074 -47.413 1.00 172.76 259 ARG A C 1
ATOM 2048 O O . ARG A 1 256 ? 76.917 -34.822 -47.918 1.00 176.35 259 ARG A O 1
ATOM 2056 N N . ALA A 1 257 ? 78.673 -34.244 -46.581 1.00 218.17 260 ALA A N 1
ATOM 2057 C CA . ALA A 1 257 ? 78.202 -32.901 -46.194 1.00 222.30 260 ALA A CA 1
ATOM 2058 C C . ALA A 1 257 ? 79.399 -31.936 -46.112 1.00 226.23 260 ALA A C 1
ATOM 2059 O O . ALA A 1 257 ? 79.651 -31.314 -45.069 1.00 225.79 260 ALA A O 1
ATOM 2061 N N . CYS A 1 258 ? 80.117 -31.808 -47.227 1.00 179.64 261 CYS A N 1
ATOM 2062 C CA . CYS A 1 258 ? 81.434 -31.175 -47.265 1.00 183.59 261 CYS A CA 1
ATOM 2063 C C . CYS A 1 258 ? 81.304 -29.924 -48.083 1.00 193.32 261 CYS A C 1
ATOM 2064 O O . CYS A 1 258 ? 81.549 -28.817 -47.603 1.00 198.04 261 CYS A O 1
ATOM 2067 N N . GLN A 1 259 ? 80.906 -30.132 -49.339 1.00 196.68 262 GLN A N 1
ATOM 2068 C CA . GLN A 1 259 ? 80.827 -29.045 -50.310 1.00 206.83 262 GLN A CA 1
ATOM 2069 C C . GLN A 1 259 ? 79.645 -28.057 -49.967 1.00 210.61 262 GLN A C 1
ATOM 2070 O O . GLN A 1 259 ? 78.718 -28.360 -49.236 1.00 205.29 262 GLN A O 1
ATOM 2076 N N . ALA A 1 260 ? 79.764 -26.786 -50.311 1.00 239.83 263 ALA A N 1
ATOM 2077 C CA . ALA A 1 260 ? 78.788 -25.764 -49.841 1.00 243.98 263 ALA A CA 1
ATOM 2078 C C . ALA A 1 260 ? 77.492 -25.763 -50.669 1.00 244.56 263 ALA A C 1
ATOM 2079 O O . ALA A 1 260 ? 77.500 -25.706 -51.865 1.00 245.59 263 ALA A O 1
ATOM 2081 N N . ALA A 1 261 ? 76.367 -25.818 -49.965 1.00 225.95 264 ALA A N 1
ATOM 2082 C CA . ALA A 1 261 ? 75.208 -26.710 -50.333 1.00 224.17 264 ALA A CA 1
ATOM 2083 C C . ALA A 1 261 ? 74.494 -26.670 -51.715 1.00 230.63 264 ALA A C 1
ATOM 2084 O O . ALA A 1 261 ? 74.274 -25.632 -52.349 1.00 240.41 264 ALA A O 1
ATOM 2086 N N . LYS A 1 262 ? 74.028 -27.859 -52.073 1.00 234.60 265 LYS A N 1
ATOM 2087 C CA . LYS A 1 262 ? 74.438 -28.600 -53.275 1.00 234.90 265 LYS A CA 1
ATOM 2088 C C . LYS A 1 262 ? 74.386 -28.042 -54.704 1.00 244.49 265 LYS A C 1
ATOM 2089 O O . LYS A 1 262 ? 73.525 -27.230 -55.067 1.00 252.11 265 LYS A O 1
ATOM 2092 N N . LYS A 1 263 ? 75.350 -28.539 -55.485 1.00 254.30 266 LYS A N 1
ATOM 2093 C CA . LYS A 1 263 ? 75.487 -28.322 -56.923 1.00 262.23 266 LYS A CA 1
ATOM 2094 C C . LYS A 1 263 ? 75.755 -29.669 -57.623 1.00 258.02 266 LYS A C 1
ATOM 2095 O O . LYS A 1 263 ? 74.896 -30.178 -58.344 1.00 260.41 266 LYS A O 1
ATOM 2098 N N . THR A 1 264 ? 76.939 -30.245 -57.395 1.00 205.65 267 THR A N 1
ATOM 2099 C CA . THR A 1 264 ? 77.348 -31.512 -58.018 1.00 202.48 267 THR A CA 1
ATOM 2100 C C . THR A 1 264 ? 77.601 -31.375 -59.517 1.00 211.08 267 THR A C 1
ATOM 2101 O O . THR A 1 264 ? 77.658 -32.370 -60.235 0.0000 210.64 267 THR A O 1
ATOM 2103 N N . GLN B 1 1 ? 101.185 -1.942 -95.021 1.00 142.18 4 GLN B N 1
ATOM 2104 C CA . GLN B 1 1 ? 101.233 -3.358 -94.691 1.00 139.90 4 GLN B CA 1
ATOM 2105 C C . GLN B 1 1 ? 101.494 -3.594 -93.208 1.00 133.28 4 GLN B C 1
ATOM 2106 O O . GLN B 1 1 ? 102.576 -4.045 -92.856 1.00 125.38 4 GLN B O 1
ATOM 2109 N N . ARG B 1 2 ? 100.532 -3.310 -92.334 1.00 213.92 5 ARG B N 1
ATOM 2110 C CA . ARG B 1 2 ? 100.637 -3.783 -90.957 1.00 209.66 5 ARG B CA 1
ATOM 2111 C C . ARG B 1 2 ? 100.341 -5.271 -91.047 1.00 212.29 5 ARG B C 1
ATOM 2112 O O . ARG B 1 2 ? 99.329 -5.673 -91.626 1.00 221.45 5 ARG B O 1
ATOM 2115 N N . LYS B 1 3 ? 101.245 -6.101 -90.545 1.00 145.87 6 LYS B N 1
ATOM 2116 C CA . LYS B 1 3 ? 100.967 -7.526 -90.543 1.00 149.24 6 LYS B CA 1
ATOM 2117 C C . LYS B 1 3 ? 99.937 -7.847 -89.461 1.00 153.83 6 LYS B C 1
ATOM 2118 O O . LYS B 1 3 ? 99.981 -7.292 -88.356 1.00 150.26 6 LYS B O 1
ATOM 2121 N N . ASN B 1 4 ? 98.992 -8.724 -89.793 1.00 230.07 7 ASN B N 1
ATOM 2122 C CA . ASN B 1 4 ? 98.044 -9.214 -88.805 1.00 235.46 7 ASN B CA 1
ATOM 2123 C C . ASN B 1 4 ? 98.787 -10.121 -87.838 1.00 228.87 7 ASN B C 1
ATOM 2124 O O . ASN B 1 4 ? 98.741 -11.346 -87.966 1.00 231.82 7 ASN B O 1
ATOM 2129 N N . ASN B 1 5 ? 99.483 -9.510 -86.880 1.00 174.44 8 ASN B N 1
ATOM 2130 C CA . ASN B 1 5 ? 100.433 -10.244 -86.056 1.00 167.02 8 ASN B CA 1
ATOM 2131 C C . ASN B 1 5 ? 100.338 -9.923 -84.573 1.00 164.04 8 ASN B C 1
ATOM 2132 O O . ASN B 1 5 ? 101.342 -9.953 -83.865 1.00 156.07 8 ASN B O 1
ATOM 2137 N N . ASN B 1 6 ? 99.144 -9.613 -84.091 1.00 158.73 9 ASN B N 1
ATOM 2138 C CA . ASN B 1 6 ? 98.967 -9.476 -82.657 1.00 157.24 9 ASN B CA 1
ATOM 2139 C C . ASN B 1 6 ? 99.097 -10.859 -82.030 1.00 157.85 9 ASN B C 1
ATOM 2140 O O . ASN B 1 6 ? 98.983 -11.032 -80.816 1.00 157.04 9 ASN B O 1
ATOM 2145 N N . LYS B 1 7 ? 99.352 -11.833 -82.903 1.00 198.53 10 LYS B N 1
ATOM 2146 C CA . LYS B 1 7 ? 99.650 -13.217 -82.550 1.00 199.15 10 LYS B CA 1
ATOM 2147 C C . LYS B 1 7 ? 101.086 -13.284 -82.078 1.00 188.48 10 LYS B C 1
ATOM 2148 O O . LYS B 1 7 ? 101.598 -14.350 -81.746 1.00 187.35 10 LYS B O 1
ATOM 2154 N N . ARG B 1 8 ? 101.728 -12.127 -82.037 1.00 166.02 11 ARG B N 1
ATOM 2155 C CA . ARG B 1 8 ? 103.153 -12.088 -81.815 1.00 156.84 11 ARG B CA 1
ATOM 2156 C C . ARG B 1 8 ? 103.566 -12.696 -80.492 1.00 153.86 11 ARG B C 1
ATOM 2157 O O . ARG B 1 8 ? 104.279 -13.690 -80.464 1.00 152.46 11 ARG B O 1
ATOM 2165 N N . TRP B 1 9 ? 103.120 -12.126 -79.388 1.00 120.60 12 TRP B N 1
ATOM 2166 C CA . TRP B 1 9 ? 103.701 -12.538 -78.118 1.00 116.49 12 TRP B CA 1
ATOM 2167 C C . TRP B 1 9 ? 102.781 -13.307 -77.182 1.00 122.63 12 TRP B C 1
ATOM 2168 O O . TRP B 1 9 ? 102.849 -13.123 -75.959 1.00 120.16 12 TRP B O 1
ATOM 2179 N N . TYR B 1 10 ? 101.955 -14.185 -77.762 1.00 115.26 13 TYR B N 1
ATOM 2180 C CA . TYR B 1 10 ? 101.011 -15.009 -76.998 1.00 115.96 13 TYR B CA 1
ATOM 2181 C C . TYR B 1 10 ? 100.999 -16.468 -77.472 1.00 121.32 13 TYR B C 1
ATOM 2182 O O . TYR B 1 10 ? 101.056 -16.735 -78.675 1.00 127.41 13 TYR B O 1
ATOM 2191 N N . PHE B 1 11 ? 100.901 -17.403 -76.521 1.00 129.36 14 PHE B N 1
ATOM 2192 C CA . PHE B 1 11 ? 101.123 -18.830 -76.804 1.00 134.44 14 PHE B CA 1
ATOM 2193 C C . PHE B 1 11 ? 100.156 -19.811 -76.102 1.00 137.07 14 PHE B C 1
ATOM 2194 O O . PHE B 1 11 ? 99.579 -19.498 -75.056 1.00 133.47 14 PHE B O 1
ATOM 2202 N N . THR B 1 12 ? 100.030 -21.013 -76.671 1.00 127.48 15 THR B N 1
ATOM 2203 C CA . THR B 1 12 ? 99.157 -22.073 -76.142 1.00 131.75 15 THR B CA 1
ATOM 2204 C C . THR B 1 12 ? 99.892 -22.929 -75.130 1.00 130.45 15 THR B C 1
ATOM 2205 O O . THR B 1 12 ? 101.108 -23.069 -75.206 1.00 129.04 15 THR B O 1
ATOM 2209 N N . ARG B 1 13 ? 99.157 -23.525 -74.198 1.00 121.31 16 ARG B N 1
ATOM 2210 C CA . ARG B 1 13 ? 99.786 -24.354 -73.182 1.00 121.04 16 ARG B CA 1
ATOM 2211 C C . ARG B 1 13 ? 100.581 -25.468 -73.846 1.00 127.05 16 ARG B C 1
ATOM 2212 O O . ARG B 1 13 ? 101.471 -26.060 -73.241 1.00 125.02 16 ARG B O 1
ATOM 2214 N N . GLU B 1 14 ? 100.248 -25.745 -75.100 1.00 193.62 17 GLU B N 1
ATOM 2215 C CA . GLU B 1 14 ? 100.943 -26.766 -75.867 1.00 193.34 17 GLU B CA 1
ATOM 2216 C C . GLU B 1 14 ? 102.177 -26.170 -76.523 1.00 185.17 17 GLU B C 1
ATOM 2217 O O . GLU B 1 14 ? 102.936 -26.878 -77.186 1.00 182.59 17 GLU B O 1
ATOM 2219 N N . GLN B 1 15 ? 102.376 -24.869 -76.325 1.00 154.52 18 GLN B N 1
ATOM 2220 C CA . GLN B 1 15 ? 103.548 -24.176 -76.851 1.00 147.14 18 GLN B CA 1
ATOM 2221 C C . GLN B 1 15 ? 104.626 -23.973 -75.799 1.00 138.80 18 GLN B C 1
ATOM 2222 O O . GLN B 1 15 ? 105.798 -24.219 -76.056 1.00 133.20 18 GLN B O 1
ATOM 2228 N N . LEU B 1 16 ? 104.236 -23.517 -74.618 1.00 117.75 19 LEU B N 1
ATOM 2229 C CA . LEU B 1 16 ? 105.188 -23.352 -73.537 1.00 111.22 19 LEU B CA 1
ATOM 2230 C C . LEU B 1 16 ? 105.709 -24.709 -73.082 1.00 109.74 19 LEU B C 1
ATOM 2231 O O . LEU B 1 16 ? 106.592 -24.801 -72.238 1.00 104.78 19 LEU B O 1
ATOM 2236 N N . GLU B 1 17 ? 105.136 -25.771 -73.625 1.00 153.39 20 GLU B N 1
ATOM 2237 C CA . GLU B 1 17 ? 105.658 -27.086 -73.355 1.00 152.41 20 GLU B CA 1
ATOM 2238 C C . GLU B 1 17 ? 106.791 -27.262 -74.341 1.00 147.89 20 GLU B C 1
ATOM 2239 O O . GLU B 1 17 ? 107.853 -27.777 -73.997 1.00 143.37 20 GLU B O 1
ATOM 2245 N N . ASN B 1 18 ? 106.583 -26.797 -75.564 1.00 172.63 21 ASN B N 1
ATOM 2246 C CA . ASN B 1 18 ? 107.668 -26.778 -76.514 1.00 169.00 21 ASN B CA 1
ATOM 2247 C C . ASN B 1 18 ? 108.378 -25.462 -76.321 1.00 163.68 21 ASN B C 1
ATOM 2248 O O . ASN B 1 18 ? 108.468 -24.647 -77.248 1.00 164.04 21 ASN B O 1
ATOM 2253 N N . SER B 1 19 ? 108.835 -25.248 -75.087 1.00 122.37 22 SER B N 1
ATOM 2254 C CA . SER B 1 19 ? 109.696 -24.126 -74.746 1.00 116.87 22 SER B CA 1
ATOM 2255 C C . SER B 1 19 ? 110.966 -24.299 -75.563 1.00 113.46 22 SER B C 1
ATOM 2256 O O . SER B 1 19 ? 111.231 -25.374 -76.083 1.00 114.81 22 SER B O 1
ATOM 2259 N N . PRO B 1 20 ? 111.755 -23.243 -75.711 1.00 105.83 23 PRO B N 1
ATOM 2260 C CA . PRO B 1 20 ? 112.987 -23.472 -76.441 1.00 103.66 23 PRO B CA 1
ATOM 2261 C C . PRO B 1 20 ? 114.036 -23.841 -75.431 1.00 100.13 23 PRO B C 1
ATOM 2262 O O . PRO B 1 20 ? 115.037 -24.431 -75.795 1.00 99.18 23 PRO B O 1
ATOM 2266 N N . SER B 1 21 ? 113.819 -23.471 -74.174 1.00 105.34 24 SER B N 1
ATOM 2267 C CA . SER B 1 21 ? 114.628 -23.993 -73.083 1.00 103.40 24 SER B CA 1
ATOM 2268 C C . SER B 1 21 ? 114.220 -25.436 -72.797 1.00 106.09 24 SER B C 1
ATOM 2269 O O . SER B 1 21 ? 114.787 -26.097 -71.923 1.00 105.57 24 SER B O 1
ATOM 2272 N N . ARG B 1 22 ? 113.233 -25.921 -73.549 1.00 125.63 25 ARG B N 1
ATOM 2273 C CA . ARG B 1 22 ? 112.695 -27.263 -73.360 1.00 129.01 25 ARG B CA 1
ATOM 2274 C C . ARG B 1 22 ? 113.434 -28.204 -74.269 1.00 129.39 25 ARG B C 1
ATOM 2275 O O . ARG B 1 22 ? 113.671 -29.353 -73.932 1.00 130.73 25 ARG B O 1
ATOM 2283 N N . ARG B 1 23 ? 113.812 -27.702 -75.430 1.00 126.57 26 ARG B N 1
ATOM 2284 C CA . ARG B 1 23 ? 114.568 -28.498 -76.367 1.00 127.43 26 ARG B CA 1
ATOM 2285 C C . ARG B 1 23 ? 115.981 -28.728 -75.828 1.00 124.36 26 ARG B C 1
ATOM 2286 O O . ARG B 1 23 ? 116.876 -29.128 -76.556 1.00 124.68 26 ARG B O 1
ATOM 2294 N N . PHE B 1 24 ? 116.161 -28.472 -74.535 1.00 126.80 27 PHE B N 1
ATOM 2295 C CA . PHE B 1 24 ? 117.423 -28.723 -73.839 1.00 124.97 27 PHE B CA 1
ATOM 2296 C C . PHE B 1 24 ? 117.195 -29.528 -72.595 1.00 126.05 27 PHE B C 1
ATOM 2297 O O . PHE B 1 24 ? 116.075 -29.600 -72.062 1.00 127.59 27 PHE B O 1
ATOM 2305 N N . GLY B 1 25 ? 118.303 -30.036 -72.081 1.00 221.90 28 GLY B N 1
ATOM 2306 C CA . GLY B 1 25 ? 118.265 -31.014 -71.025 1.00 223.76 28 GLY B CA 1
ATOM 2307 C C . GLY B 1 25 ? 117.958 -30.495 -69.636 1.00 223.51 28 GLY B C 1
ATOM 2308 O O . GLY B 1 25 ? 118.760 -30.712 -68.717 1.00 223.97 28 GLY B O 1
ATOM 2309 N N . LEU B 1 26 ? 116.820 -29.819 -69.462 1.00 164.41 29 LEU B N 1
ATOM 2310 C CA . LEU B 1 26 ? 116.315 -29.631 -68.103 1.00 165.79 29 LEU B CA 1
ATOM 2311 C C . LEU B 1 26 ? 114.844 -29.224 -67.979 1.00 167.53 29 LEU B C 1
ATOM 2312 O O . LEU B 1 26 ? 114.251 -28.637 -68.896 1.00 166.87 29 LEU B O 1
ATOM 2317 N N . ASP B 1 27 ? 114.313 -29.564 -66.800 1.00 186.80 30 ASP B N 1
ATOM 2318 C CA . ASP B 1 27 ? 112.891 -29.647 -66.453 1.00 190.68 30 ASP B CA 1
ATOM 2319 C C . ASP B 1 27 ? 112.011 -28.439 -66.706 1.00 190.62 30 ASP B C 1
ATOM 2320 O O . ASP B 1 27 ? 112.495 -27.323 -66.881 1.00 187.30 30 ASP B O 1
ATOM 2325 N N . PRO B 1 28 ? 110.693 -28.679 -66.704 1.00 122.65 31 PRO B N 1
ATOM 2326 C CA . PRO B 1 28 ? 109.618 -27.704 -66.526 1.00 124.97 31 PRO B CA 1
ATOM 2327 C C . PRO B 1 28 ? 109.523 -27.291 -65.066 1.00 126.75 31 PRO B C 1
ATOM 2328 O O . PRO B 1 28 ? 109.573 -26.102 -64.759 1.00 125.19 31 PRO B O 1
ATOM 2332 N N . ASP B 1 29 ? 109.377 -28.263 -64.172 1.00 168.86 32 ASP B N 1
ATOM 2333 C CA . ASP B 1 29 ? 109.381 -27.966 -62.749 0.50 171.47 32 ASP B CA 1
ATOM 2334 C C . ASP B 1 29 ? 110.527 -27.016 -62.401 1.00 166.85 32 ASP B C 1
ATOM 2335 O O . ASP B 1 29 ? 110.376 -26.149 -61.539 1.00 168.26 32 ASP B O 1
ATOM 2340 N N . LYS B 1 30 ? 111.665 -27.163 -63.078 1.00 135.06 33 LYS B N 1
ATOM 2341 C CA . LYS B 1 30 ? 112.772 -26.225 -62.886 1.00 131.04 33 LYS B CA 1
ATOM 2342 C C . LYS B 1 30 ? 112.519 -24.884 -63.566 1.00 128.15 33 LYS B C 1
ATOM 2343 O O . LYS B 1 30 ? 112.479 -23.861 -62.904 1.00 128.28 33 LYS B O 1
ATOM 2349 N N . GLU B 1 31 ? 112.312 -24.894 -64.876 1.00 112.13 34 GLU B N 1
ATOM 2350 C CA . GLU B 1 31 ? 112.057 -23.662 -65.630 1.00 109.87 34 GLU B CA 1
ATOM 2351 C C . GLU B 1 31 ? 110.983 -22.766 -65.006 1.00 112.93 34 GLU B C 1
ATOM 2352 O O . GLU B 1 31 ? 111.241 -21.602 -64.703 1.00 111.31 34 GLU B O 1
ATOM 2358 N N . LEU B 1 32 ? 109.773 -23.281 -64.832 1.00 117.31 35 LEU B N 1
ATOM 2359 C CA . LEU B 1 32 ? 108.766 -22.499 -64.143 1.00 121.41 35 LEU B CA 1
ATOM 2360 C C . LEU B 1 32 ? 109.510 -21.833 -62.984 1.00 120.46 35 LEU B C 1
ATOM 2361 O O . LEU B 1 32 ? 109.341 -20.639 -62.709 1.00 116.55 35 LEU B O 1
ATOM 2366 N N . SER B 1 33 ? 110.396 -22.606 -62.358 1.00 105.81 36 SER B N 1
ATOM 2367 C CA . SER B 1 33 ? 111.069 -22.165 -61.144 1.00 105.57 36 SER B CA 1
ATOM 2368 C C . SER B 1 33 ? 112.134 -21.126 -61.383 1.00 97.98 36 SER B C 1
ATOM 2369 O O . SER B 1 33 ? 112.456 -20.392 -60.468 1.00 94.98 36 SER B O 1
ATOM 2372 N N . TYR B 1 34 ? 112.705 -21.079 -62.585 1.00 119.14 37 TYR B N 1
ATOM 2373 C CA . TYR B 1 34 ? 113.717 -20.073 -62.909 1.00 112.77 37 TYR B CA 1
ATOM 2374 C C . TYR B 1 34 ? 113.045 -18.726 -63.041 1.00 108.37 37 TYR B C 1
ATOM 2375 O O . TYR B 1 34 ? 113.320 -17.803 -62.279 1.00 105.04 37 TYR B O 1
ATOM 2384 N N . ARG B 1 35 ? 112.159 -18.627 -64.025 1.00 93.92 38 ARG B N 1
ATOM 2385 C CA . ARG B 1 35 ? 111.498 -17.379 -64.331 1.00 90.64 38 ARG B CA 1
ATOM 2386 C C . ARG B 1 35 ? 111.126 -16.638 -63.084 1.00 89.92 38 ARG B C 1
ATOM 2387 O O . ARG B 1 35 ? 111.169 -15.437 -63.060 1.00 86.14 38 ARG B O 1
ATOM 2395 N N . GLN B 1 36 ? 110.728 -17.347 -62.045 1.00 102.23 39 GLN B N 1
ATOM 2396 C CA . GLN B 1 36 ? 110.177 -16.673 -60.889 1.00 102.61 39 GLN B CA 1
ATOM 2397 C C . GLN B 1 36 ? 111.337 -16.151 -60.084 1.00 98.69 39 GLN B C 1
ATOM 2398 O O . GLN B 1 36 ? 111.206 -15.267 -59.231 1.00 97.40 39 GLN B O 1
ATOM 2404 N N . GLN B 1 37 ? 112.493 -16.703 -60.399 1.00 96.74 40 GLN B N 1
ATOM 2405 C CA . GLN B 1 37 ? 113.674 -16.507 -59.603 1.00 94.86 40 GLN B CA 1
ATOM 2406 C C . GLN B 1 37 ? 114.576 -15.621 -60.396 1.00 90.45 40 GLN B C 1
ATOM 2407 O O . GLN B 1 37 ? 115.733 -15.457 -60.111 1.00 90.00 40 GLN B O 1
ATOM 2413 N N . ALA B 1 38 ? 114.052 -15.069 -61.450 1.00 84.15 41 ALA B N 1
ATOM 2414 C CA . ALA B 1 38 ? 114.849 -14.275 -62.318 1.00 80.41 41 ALA B CA 1
ATOM 2415 C C . ALA B 1 38 ? 114.103 -13.010 -62.246 1.00 78.37 41 ALA B C 1
ATOM 2416 O O . ALA B 1 38 ? 114.674 -11.958 -62.170 1.00 75.59 41 ALA B O 1
ATOM 2418 N N . ALA B 1 39 ? 112.787 -13.104 -62.251 1.00 128.96 42 ALA B N 1
ATOM 2419 C CA . ALA B 1 39 ? 112.020 -11.905 -62.048 1.00 128.09 42 ALA B CA 1
ATOM 2420 C C . ALA B 1 39 ? 112.369 -11.490 -60.649 1.00 127.97 42 ALA B C 1
ATOM 2421 O O . ALA B 1 39 ? 112.654 -10.332 -60.381 1.00 125.74 42 ALA B O 1
ATOM 2423 N N . ASN B 1 40 ? 112.375 -12.464 -59.758 1.00 88.72 43 ASN B N 1
ATOM 2424 C CA . ASN B 1 40 ? 112.719 -12.183 -58.390 1.00 89.28 43 ASN B CA 1
ATOM 2425 C C . ASN B 1 40 ? 113.978 -11.329 -58.274 1.00 85.70 43 ASN B C 1
ATOM 2426 O O . ASN B 1 40 ? 114.006 -10.373 -57.511 1.00 85.13 43 ASN B O 1
ATOM 2431 N N . LEU B 1 41 ? 115.026 -11.663 -59.017 1.00 89.48 44 LEU B N 1
ATOM 2432 C CA . LEU B 1 41 ? 116.237 -10.841 -58.980 1.00 87.20 44 LEU B CA 1
ATOM 2433 C C . LEU B 1 41 ? 115.988 -9.423 -59.487 1.00 84.57 44 LEU B C 1
ATOM 2434 O O . LEU B 1 41 ? 116.470 -8.458 -58.896 1.00 83.94 44 LEU B O 1
ATOM 2439 N N . LEU B 1 42 ? 115.233 -9.312 -60.577 1.00 82.79 45 LEU B N 1
ATOM 2440 C CA . LEU B 1 42 ? 114.845 -8.031 -61.153 1.00 81.06 45 LEU B CA 1
ATOM 2441 C C . LEU B 1 42 ? 114.303 -7.118 -60.082 1.00 82.04 45 LEU B C 1
ATOM 2442 O O . LEU B 1 42 ? 114.704 -5.977 -59.967 1.00 81.04 45 LEU B O 1
ATOM 2447 N N . GLN B 1 43 ? 113.385 -7.638 -59.287 1.00 75.78 46 GLN B N 1
ATOM 2448 C CA . GLN B 1 43 ? 112.856 -6.894 -58.167 1.00 77.53 46 GLN B CA 1
ATOM 2449 C C . GLN B 1 43 ? 113.962 -6.361 -57.271 1.00 76.80 46 GLN B C 1
ATOM 2450 O O . GLN B 1 43 ? 114.033 -5.173 -57.002 1.00 76.64 46 GLN B O 1
ATOM 2456 N N . ASP B 1 44 ? 114.831 -7.243 -56.803 1.00 77.11 47 ASP B N 1
ATOM 2457 C CA . ASP B 1 44 ? 115.771 -6.848 -55.775 1.00 77.80 47 ASP B CA 1
ATOM 2458 C C . ASP B 1 44 ? 116.550 -5.677 -56.287 1.00 76.04 47 ASP B C 1
ATOM 2459 O O . ASP B 1 44 ? 116.626 -4.653 -55.636 1.00 76.90 47 ASP B O 1
ATOM 2464 N N . MET B 1 45 ? 117.106 -5.817 -57.478 1.00 83.12 48 MET B N 1
ATOM 2465 C CA . MET B 1 45 ? 117.969 -4.777 -58.029 1.00 82.19 48 MET B CA 1
ATOM 2466 C C . MET B 1 45 ? 117.227 -3.442 -58.243 1.00 81.83 48 MET B C 1
ATOM 2467 O O . MET B 1 45 ? 117.683 -2.399 -57.786 1.00 82.93 48 MET B O 1
ATOM 2472 N N . GLY B 1 46 ? 116.102 -3.480 -58.953 1.00 74.97 49 GLY B N 1
ATOM 2473 C CA . GLY B 1 46 ? 115.227 -2.324 -59.089 1.00 75.69 49 GLY B CA 1
ATOM 2474 C C . GLY B 1 46 ? 114.957 -1.571 -57.795 1.00 78.09 49 GLY B C 1
ATOM 2475 O O . GLY B 1 46 ? 115.022 -0.353 -57.750 1.00 79.11 49 GLY B O 1
ATOM 2476 N N . GLN B 1 47 ? 114.643 -2.292 -56.729 1.00 90.70 50 GLN B N 1
ATOM 2477 C CA . GLN B 1 47 ? 114.513 -1.654 -55.436 1.00 93.37 50 GLN B CA 1
ATOM 2478 C C . GLN B 1 47 ? 115.842 -1.040 -55.005 1.00 93.66 50 GLN B C 1
ATOM 2479 O O . GLN B 1 47 ? 115.890 0.083 -54.534 1.00 95.63 50 GLN B O 1
ATOM 2485 N N . ARG B 1 48 ? 116.933 -1.769 -55.176 1.00 98.56 51 ARG B N 1
ATOM 2486 C CA . ARG B 1 48 ? 118.227 -1.222 -54.797 1.00 100.01 51 ARG B CA 1
ATOM 2487 C C . ARG B 1 48 ? 118.589 -0.003 -55.650 1.00 99.89 51 ARG B C 1
ATOM 2488 O O . ARG B 1 48 ? 119.182 0.936 -55.150 1.00 102.47 51 ARG B O 1
ATOM 2490 N N . LEU B 1 49 ? 118.215 -0.016 -56.926 1.00 90.75 52 LEU B N 1
ATOM 2491 C CA . LEU B 1 49 ? 118.525 1.078 -57.848 1.00 90.92 52 LEU B CA 1
ATOM 2492 C C . LEU B 1 49 ? 117.624 2.273 -57.660 1.00 92.65 52 LEU B C 1
ATOM 2493 O O . LEU B 1 49 ? 117.872 3.336 -58.219 1.00 93.93 52 LEU B O 1
ATOM 2498 N N . ASN B 1 50 ? 116.547 2.090 -56.912 1.00 115.18 53 ASN B N 1
ATOM 2499 C CA . ASN B 1 50 ? 115.593 3.165 -56.735 1.00 117.69 53 ASN B CA 1
ATOM 2500 C C . ASN B 1 50 ? 114.845 3.443 -57.996 1.00 116.74 53 ASN B C 1
ATOM 2501 O O . ASN B 1 50 ? 114.970 4.520 -58.546 1.00 118.08 53 ASN B O 1
ATOM 2506 N N . VAL B 1 51 ? 114.087 2.470 -58.472 1.00 89.64 54 VAL B N 1
ATOM 2507 C CA . VAL B 1 51 ? 113.246 2.706 -59.623 1.00 89.65 54 VAL B CA 1
ATOM 2508 C C . VAL B 1 51 ? 111.832 2.274 -59.315 1.00 91.75 54 VAL B C 1
ATOM 2509 O O . VAL B 1 51 ? 111.598 1.483 -58.409 1.00 92.20 54 VAL B O 1
ATOM 2513 N N . SER B 1 52 ? 110.894 2.820 -60.074 1.00 131.86 55 SER B N 1
ATOM 2514 C CA . SER B 1 52 ? 109.487 2.525 -59.895 1.00 135.35 55 SER B CA 1
ATOM 2515 C C . SER B 1 52 ? 109.245 1.041 -59.991 1.00 133.92 55 SER B C 1
ATOM 2516 O O . SER B 1 52 ? 109.939 0.329 -60.708 1.00 130.19 55 SER B O 1
ATOM 2519 N N . GLN B 1 53 ? 108.247 0.572 -59.268 1.00 88.52 56 GLN B N 1
ATOM 2520 C CA . GLN B 1 53 ? 107.879 -0.805 -59.365 1.00 88.37 56 GLN B CA 1
ATOM 2521 C C . GLN B 1 53 ? 107.361 -1.117 -60.763 1.00 88.53 56 GLN B C 1
ATOM 2522 O O . GLN B 1 53 ? 107.161 -2.267 -61.124 1.00 88.65 56 GLN B O 1
ATOM 2528 N N . LEU B 1 54 ? 107.132 -0.081 -61.552 1.00 91.45 57 LEU B N 1
ATOM 2529 C CA . LEU B 1 54 ? 106.628 -0.269 -62.899 1.00 92.20 57 LEU B CA 1
ATOM 2530 C C . LEU B 1 54 ? 107.701 -0.841 -63.818 1.00 86.83 57 LEU B C 1
ATOM 2531 O O . LEU B 1 54 ? 107.467 -1.819 -64.527 1.00 86.65 57 LEU B O 1
ATOM 2536 N N . THR B 1 55 ? 108.868 -0.201 -63.810 1.00 101.36 58 THR B N 1
ATOM 2537 C CA . THR B 1 55 ? 110.024 -0.592 -64.611 1.00 97.04 58 THR B CA 1
ATOM 2538 C C . THR B 1 55 ? 110.440 -2.018 -64.330 1.00 95.04 58 THR B C 1
ATOM 2539 O O . THR B 1 55 ? 110.769 -2.798 -65.229 1.00 93.40 58 THR B O 1
ATOM 2543 N N . ILE B 1 56 ? 110.474 -2.322 -63.046 1.00 83.87 59 ILE B N 1
ATOM 2544 C CA . ILE B 1 56 ? 110.636 -3.672 -62.586 1.00 83.47 59 ILE B CA 1
ATOM 2545 C C . ILE B 1 56 ? 109.705 -4.553 -63.390 1.00 85.51 59 ILE B C 1
ATOM 2546 O O . ILE B 1 56 ? 110.157 -5.458 -64.067 1.00 84.10 59 ILE B O 1
ATOM 2551 N N . ASN B 1 57 ? 108.413 -4.261 -63.374 1.00 94.10 60 ASN B N 1
ATOM 2552 C CA . ASN B 1 57 ? 107.469 -5.058 -64.155 1.00 97.27 60 ASN B CA 1
ATOM 2553 C C . ASN B 1 57 ? 107.735 -5.121 -65.665 1.00 95.59 60 ASN B C 1
ATOM 2554 O O . ASN B 1 57 ? 107.444 -6.129 -66.306 1.00 97.04 60 ASN B O 1
ATOM 2559 N N . THR B 1 58 ? 108.295 -4.065 -66.237 1.00 73.33 61 THR B N 1
ATOM 2560 C CA . THR B 1 58 ? 108.517 -4.066 -67.671 1.00 72.19 61 THR B CA 1
ATOM 2561 C C . THR B 1 58 ? 109.717 -4.911 -67.994 1.00 68.47 61 THR B C 1
ATOM 2562 O O . THR B 1 58 ? 109.835 -5.452 -69.077 1.00 68.52 61 THR B O 1
ATOM 2566 N N . ALA B 1 59 ? 110.630 -5.008 -67.050 1.00 85.60 62 ALA B N 1
ATOM 2567 C CA . ALA B 1 59 ? 111.730 -5.917 -67.208 1.00 83.35 62 ALA B CA 1
ATOM 2568 C C . ALA B 1 59 ? 111.166 -7.312 -67.169 1.00 85.70 62 ALA B C 1
ATOM 2569 O O . ALA B 1 59 ? 111.436 -8.100 -68.051 1.00 85.77 62 ALA B O 1
ATOM 2571 N N . ILE B 1 60 ? 110.363 -7.606 -66.150 1.00 65.75 63 ILE B N 1
ATOM 2572 C CA . ILE B 1 60 ? 109.827 -8.949 -65.946 1.00 68.85 63 ILE B CA 1
ATOM 2573 C C . ILE B 1 60 ? 109.065 -9.414 -67.158 1.00 71.59 63 ILE B C 1
ATOM 2574 O O . ILE B 1 60 ? 108.939 -10.596 -67.378 1.00 73.90 63 ILE B O 1
ATOM 2579 N N . VAL B 1 61 ? 108.566 -8.487 -67.959 1.00 65.86 64 VAL B N 1
ATOM 2580 C CA . VAL B 1 61 ? 107.843 -8.887 -69.152 1.00 68.98 64 VAL B CA 1
ATOM 2581 C C . VAL B 1 61 ? 108.767 -9.135 -70.322 1.00 66.01 64 VAL B C 1
ATOM 2582 O O . VAL B 1 61 ? 108.465 -9.946 -71.191 1.00 68.41 64 VAL B O 1
ATOM 2586 N N . TYR B 1 62 ? 109.882 -8.407 -70.346 1.00 87.98 65 TYR B N 1
ATOM 2587 C CA . TYR B 1 62 ? 110.947 -8.605 -71.331 1.00 85.46 65 TYR B CA 1
ATOM 2588 C C . TYR B 1 62 ? 111.570 -9.954 -71.093 1.00 85.80 65 TYR B C 1
ATOM 2589 O O . TYR B 1 62 ? 111.740 -10.746 -72.003 1.00 87.12 65 TYR B O 1
ATOM 2598 N N . MET B 1 63 ? 111.924 -10.184 -69.839 1.00 76.01 66 MET B N 1
ATOM 2599 C CA . MET B 1 63 ? 112.463 -11.444 -69.407 1.00 77.01 66 MET B CA 1
ATOM 2600 C C . MET B 1 63 ? 111.515 -12.557 -69.855 1.00 81.37 66 MET B C 1
ATOM 2601 O O . MET B 1 63 ? 111.902 -13.443 -70.598 1.00 82.58 66 MET B O 1
ATOM 2606 N N . HIS B 1 64 ? 110.264 -12.508 -69.417 1.00 78.18 67 HIS B N 1
ATOM 2607 C CA . HIS B 1 64 ? 109.346 -13.566 -69.768 1.00 83.53 67 HIS B CA 1
ATOM 2608 C C . HIS B 1 64 ? 109.434 -13.682 -71.261 1.00 83.99 67 HIS B C 1
ATOM 2609 O O . HIS B 1 64 ? 109.889 -14.689 -71.766 1.00 85.73 67 HIS B O 1
ATOM 2616 N N . ARG B 1 65 ? 109.061 -12.631 -71.971 1.00 79.97 68 ARG B N 1
ATOM 2617 C CA . ARG B 1 65 ? 109.082 -12.679 -73.421 1.00 80.94 68 ARG B CA 1
ATOM 2618 C C . ARG B 1 65 ? 110.437 -13.065 -73.988 1.00 77.95 68 ARG B C 1
ATOM 2619 O O . ARG B 1 65 ? 110.516 -13.481 -75.129 1.00 79.65 68 ARG B O 1
ATOM 2627 N N . PHE B 1 66 ? 111.510 -12.926 -73.220 1.00 90.89 69 PHE B N 1
ATOM 2628 C CA . PHE B 1 66 ? 112.823 -13.224 -73.781 1.00 89.08 69 PHE B CA 1
ATOM 2629 C C . PHE B 1 66 ? 113.048 -14.696 -73.882 1.00 92.53 69 PHE B C 1
ATOM 2630 O O . PHE B 1 66 ? 113.434 -15.187 -74.924 1.00 94.04 69 PHE B O 1
ATOM 2638 N N . TYR B 1 67 ? 112.832 -15.406 -72.788 1.00 88.48 70 TYR B N 1
ATOM 2639 C CA . TYR B 1 67 ? 112.986 -16.845 -72.807 1.00 92.72 70 TYR B CA 1
ATOM 2640 C C . TYR B 1 67 ? 111.780 -17.570 -73.374 1.00 97.98 70 TYR B C 1
ATOM 2641 O O . TYR B 1 67 ? 111.304 -18.537 -72.789 1.00 102.20 70 TYR B O 1
ATOM 2650 N N . MET B 1 68 ? 111.278 -17.099 -74.502 1.00 105.29 71 MET B N 1
ATOM 2651 C CA . MET B 1 68 ? 110.319 -17.865 -75.255 1.00 111.28 71 MET B CA 1
ATOM 2652 C C . MET B 1 68 ? 110.938 -17.939 -76.602 1.00 111.16 71 MET B C 1
ATOM 2653 O O . MET B 1 68 ? 110.307 -18.346 -77.561 1.00 115.65 71 MET B O 1
ATOM 2658 N N . ILE B 1 69 ? 112.190 -17.514 -76.671 1.00 91.29 72 ILE B N 1
ATOM 2659 C CA . ILE B 1 69 ? 112.928 -17.575 -77.913 1.00 91.24 72 ILE B CA 1
ATOM 2660 C C . ILE B 1 69 ? 114.327 -18.131 -77.731 1.00 90.48 72 ILE B C 1
ATOM 2661 O O . ILE B 1 69 ? 114.907 -18.653 -78.671 1.00 92.60 72 ILE B O 1
ATOM 2666 N N . GLN B 1 70 ? 114.851 -18.042 -76.516 1.00 99.67 73 GLN B N 1
ATOM 2667 C CA . GLN B 1 70 ? 116.193 -18.510 -76.218 1.00 98.55 73 GLN B CA 1
ATOM 2668 C C . GLN B 1 70 ? 116.132 -19.371 -74.981 1.00 97.79 73 GLN B C 1
ATOM 2669 O O . GLN B 1 70 ? 115.369 -19.076 -74.076 1.00 97.90 73 GLN B O 1
ATOM 2675 N N . SER B 1 71 ? 116.948 -20.415 -74.922 1.00 105.50 74 SER B N 1
ATOM 2676 C CA . SER B 1 71 ? 116.980 -21.318 -73.767 1.00 105.44 74 SER B CA 1
ATOM 2677 C C . SER B 1 71 ? 117.569 -20.657 -72.540 1.00 103.61 74 SER B C 1
ATOM 2678 O O . SER B 1 71 ? 118.238 -19.670 -72.667 1.00 102.21 74 SER B O 1
ATOM 2681 N N . PHE B 1 72 ? 117.326 -21.187 -71.352 1.00 92.64 75 PHE B N 1
ATOM 2682 C CA . PHE B 1 72 ? 118.037 -20.697 -70.187 1.00 91.80 75 PHE B CA 1
ATOM 2683 C C . PHE B 1 72 ? 119.378 -21.391 -70.113 1.00 91.76 75 PHE B C 1
ATOM 2684 O O . PHE B 1 72 ? 120.116 -21.234 -69.142 1.00 92.08 75 PHE B O 1
ATOM 2692 N N . THR B 1 73 ? 119.679 -22.203 -71.114 1.00 97.99 76 THR B N 1
ATOM 2693 C CA . THR B 1 73 ? 120.965 -22.869 -71.155 1.00 98.67 76 THR B CA 1
ATOM 2694 C C . THR B 1 73 ? 121.970 -21.956 -71.845 1.00 97.91 76 THR B C 1
ATOM 2695 O O . THR B 1 73 ? 123.127 -21.885 -71.426 1.00 98.71 76 THR B O 1
ATOM 2699 N N . ARG B 1 74 ? 121.533 -21.229 -72.874 1.00 117.03 77 ARG B N 1
ATOM 2700 C CA . ARG B 1 74 ? 122.449 -20.358 -73.607 1.00 116.91 77 ARG B CA 1
ATOM 2701 C C . ARG B 1 74 ? 122.473 -18.906 -73.132 1.00 115.53 77 ARG B C 1
ATOM 2702 O O . ARG B 1 74 ? 123.325 -18.140 -73.549 1.00 115.83 77 ARG B O 1
ATOM 2710 N N . PHE B 1 75 ? 121.549 -18.515 -72.267 1.00 72.71 78 PHE B N 1
ATOM 2711 C CA . PHE B 1 75 ? 121.573 -17.170 -71.729 1.00 71.80 78 PHE B CA 1
ATOM 2712 C C . PHE B 1 75 ? 121.150 -17.235 -70.318 1.00 72.10 78 PHE B C 1
ATOM 2713 O O . PHE B 1 75 ? 119.985 -17.189 -70.024 1.00 72.13 78 PHE B O 1
ATOM 2721 N N . HIS B 1 76 ? 122.094 -17.318 -69.420 1.00 75.97 79 HIS B N 1
ATOM 2722 C CA . HIS B 1 76 ? 121.715 -17.467 -68.043 1.00 77.18 79 HIS B CA 1
ATOM 2723 C C . HIS B 1 76 ? 120.935 -16.324 -67.397 1.00 74.18 79 HIS B C 1
ATOM 2724 O O . HIS B 1 76 ? 121.333 -15.171 -67.424 1.00 71.54 79 HIS B O 1
ATOM 2731 N N . ARG B 1 77 ? 119.827 -16.688 -66.775 1.00 81.51 80 ARG B N 1
ATOM 2732 C CA . ARG B 1 77 ? 118.928 -15.754 -66.113 1.00 78.28 80 ARG B CA 1
ATOM 2733 C C . ARG B 1 77 ? 119.614 -14.717 -65.236 1.00 76.32 80 ARG B C 1
ATOM 2734 O O . ARG B 1 77 ? 119.063 -13.650 -65.000 1.00 73.40 80 ARG B O 1
ATOM 2742 N N . ASN B 1 78 ? 120.798 -15.025 -64.729 1.00 85.57 81 ASN B N 1
ATOM 2743 C CA . ASN B 1 78 ? 121.427 -14.116 -63.779 1.00 84.72 81 ASN B CA 1
ATOM 2744 C C . ASN B 1 78 ? 122.274 -13.058 -64.465 1.00 83.27 81 ASN B C 1
ATOM 2745 O O . ASN B 1 78 ? 123.037 -12.341 -63.824 1.00 83.62 81 ASN B O 1
ATOM 2750 N N . SER B 1 79 ? 122.136 -12.965 -65.777 1.00 74.80 82 SER B N 1
ATOM 2751 C CA . SER B 1 79 ? 122.918 -12.018 -66.530 1.00 74.13 82 SER B CA 1
ATOM 2752 C C . SER B 1 79 ? 122.138 -11.401 -67.643 1.00 71.08 82 SER B C 1
ATOM 2753 O O . SER B 1 79 ? 122.618 -10.504 -68.304 1.00 70.55 82 SER B O 1
ATOM 2756 N N . VAL B 1 80 ? 120.948 -11.923 -67.875 1.00 84.29 83 VAL B N 1
ATOM 2757 C CA . VAL B 1 80 ? 119.958 -11.269 -68.716 1.00 81.93 83 VAL B CA 1
ATOM 2758 C C . VAL B 1 80 ? 119.074 -10.437 -67.833 1.00 79.87 83 VAL B C 1
ATOM 2759 O O . VAL B 1 80 ? 118.424 -9.517 -68.288 1.00 78.16 83 VAL B O 1
ATOM 2763 N N . ALA B 1 81 ? 119.042 -10.781 -66.556 1.00 79.15 84 ALA B N 1
ATOM 2764 C CA . ALA B 1 81 ? 118.269 -10.010 -65.610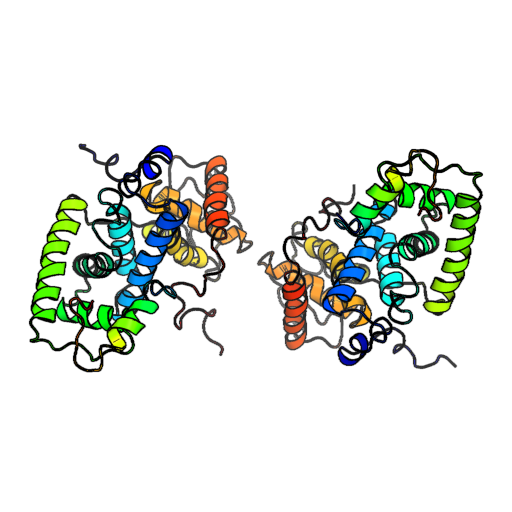 1.00 77.96 84 ALA B CA 1
ATOM 2765 C C . ALA B 1 81 ? 118.747 -8.568 -65.613 1.00 76.39 84 ALA B C 1
ATOM 2766 O O . ALA B 1 81 ? 118.033 -7.678 -66.066 1.00 75.00 84 ALA B O 1
ATOM 2768 N N . PRO B 1 82 ? 119.973 -8.317 -65.155 1.00 82.62 85 PRO B N 1
ATOM 2769 C CA . PRO B 1 82 ? 120.347 -6.900 -65.096 1.00 81.92 85 PRO B CA 1
ATOM 2770 C C . PRO B 1 82 ? 120.400 -6.266 -66.484 1.00 81.05 85 PRO B C 1
ATOM 2771 O O . PRO B 1 82 ? 120.250 -5.067 -66.611 1.00 80.47 85 PRO B O 1
ATOM 2775 N N . ALA B 1 83 ? 120.564 -7.066 -67.518 1.00 77.46 86 ALA B N 1
ATOM 2776 C CA . ALA B 1 83 ? 120.690 -6.523 -68.850 1.00 77.18 86 ALA B CA 1
ATOM 2777 C C . ALA B 1 83 ? 119.416 -5.902 -69.257 1.00 75.43 86 ALA B C 1
ATOM 2778 O O . ALA B 1 83 ? 119.402 -4.964 -70.043 1.00 75.26 86 ALA B O 1
ATOM 2780 N N . ALA B 1 84 ? 118.334 -6.471 -68.751 1.00 73.24 87 ALA B N 1
ATOM 2781 C CA . ALA B 1 84 ? 116.992 -6.055 -69.132 1.00 72.78 87 ALA B CA 1
ATOM 2782 C C . ALA B 1 84 ? 116.440 -5.009 -68.175 1.00 72.63 87 ALA B C 1
ATOM 2783 O O . ALA B 1 84 ? 115.791 -4.050 -68.592 1.00 72.77 87 ALA B O 1
ATOM 2785 N N . LEU B 1 85 ? 116.714 -5.174 -66.888 1.00 68.06 88 LEU B N 1
ATOM 2786 C CA . LEU B 1 85 ? 116.334 -4.145 -65.942 1.00 68.42 88 LEU B CA 1
ATOM 2787 C C . LEU B 1 85 ? 116.950 -2.890 -66.404 1.00 68.36 88 LEU B C 1
ATOM 2788 O O . LEU B 1 85 ? 116.446 -1.836 -66.116 1.00 69.07 88 LEU B O 1
ATOM 2793 N N . PHE B 1 86 ? 118.070 -3.003 -67.105 1.00 70.12 89 PHE B N 1
ATOM 2794 C CA . PHE B 1 86 ? 118.815 -1.820 -67.513 1.00 71.01 89 PHE B CA 1
ATOM 2795 C C . PHE B 1 86 ? 118.133 -1.097 -68.657 1.00 71.02 89 PHE B C 1
ATOM 2796 O O . PHE B 1 86 ? 117.885 0.102 -68.586 1.00 72.15 89 PHE B O 1
ATOM 2804 N N . LEU B 1 87 ? 117.818 -1.849 -69.703 1.00 73.07 90 LEU B N 1
ATOM 2805 C CA . LEU B 1 87 ? 117.129 -1.326 -70.875 1.00 73.52 90 LEU B CA 1
ATOM 2806 C C . LEU B 1 87 ? 115.697 -0.979 -70.552 1.00 74.13 90 LEU B C 1
ATOM 2807 O O . LEU B 1 87 ? 115.073 -0.215 -71.264 1.00 75.42 90 LEU B O 1
ATOM 2812 N N . ALA B 1 88 ? 115.175 -1.541 -69.471 1.00 71.89 91 ALA B N 1
ATOM 2813 C CA . ALA B 1 88 ? 113.829 -1.212 -69.022 1.00 73.54 91 ALA B CA 1
ATOM 2814 C C . ALA B 1 88 ? 113.761 0.207 -68.489 1.00 75.00 91 ALA B C 1
ATOM 2815 O O . ALA B 1 88 ? 113.078 1.045 -69.057 1.00 77.00 91 ALA B O 1
ATOM 2817 N N . ALA B 1 89 ? 114.487 0.464 -67.402 1.00 63.37 92 ALA B N 1
ATOM 2818 C CA . ALA B 1 89 ? 114.613 1.796 -66.817 1.00 65.25 92 ALA B CA 1
ATOM 2819 C C . ALA B 1 89 ? 115.163 2.843 -67.783 1.00 66.23 92 ALA B C 1
ATOM 2820 O O . ALA B 1 89 ? 115.318 4.007 -67.423 1.00 68.46 92 ALA B O 1
ATOM 2822 N N . LYS B 1 90 ? 115.476 2.426 -69.002 1.00 76.15 93 LYS B N 1
ATOM 2823 C CA . LYS B 1 90 ? 115.830 3.360 -70.048 1.00 77.70 93 LYS B CA 1
ATOM 2824 C C . LYS B 1 90 ? 114.543 3.708 -70.692 1.00 79.39 93 LYS B C 1
ATOM 2825 O O . LYS B 1 90 ? 114.289 4.857 -70.980 1.00 82.16 93 LYS B O 1
ATOM 2831 N N . VAL B 1 91 ? 113.716 2.695 -70.903 1.00 78.78 94 VAL B N 1
ATOM 2832 C CA . VAL B 1 91 ? 112.453 2.881 -71.588 1.00 81.24 94 VAL B CA 1
ATOM 2833 C C . VAL B 1 91 ? 111.417 3.566 -70.722 1.00 84.42 94 VAL B C 1
ATOM 2834 O O . VAL B 1 91 ? 111.111 4.726 -70.951 1.00 87.65 94 VAL B O 1
ATOM 2838 N N . GLU B 1 92 ? 110.860 2.878 -69.736 1.00 114.82 95 GLU B N 1
ATOM 2839 C CA . GLU B 1 92 ? 110.123 3.605 -68.704 1.00 118.05 95 GLU B CA 1
ATOM 2840 C C . GLU B 1 92 ? 111.183 4.600 -68.288 1.00 117.44 95 GLU B C 1
ATOM 2841 O O . GLU B 1 92 ? 112.333 4.216 -68.183 1.00 114.26 95 GLU B O 1
ATOM 2847 N N . GLU B 1 93 ? 110.882 5.873 -68.108 1.00 104.72 96 GLU B N 1
ATOM 2848 C CA . GLU B 1 93 ? 112.026 6.775 -68.080 1.00 104.69 96 GLU B CA 1
ATOM 2849 C C . GLU B 1 93 ? 112.558 7.195 -66.727 1.00 105.35 96 GLU B C 1
ATOM 2850 O O . GLU B 1 93 ? 112.340 8.321 -66.289 1.00 109.40 96 GLU B O 1
ATOM 2856 N N . GLN B 1 94 ? 113.274 6.274 -66.087 1.00 104.45 97 GLN B N 1
ATOM 2857 C CA . GLN B 1 94 ? 114.131 6.588 -64.960 1.00 104.66 97 GLN B CA 1
ATOM 2858 C C . GLN B 1 94 ? 115.462 5.960 -65.248 1.00 101.71 97 GLN B C 1
ATOM 2859 O O . GLN B 1 94 ? 115.766 4.875 -64.763 1.00 99.07 97 GLN B O 1
ATOM 2865 N N . PRO B 1 95 ? 116.258 6.628 -66.070 1.00 85.18 98 PRO B N 1
ATOM 2866 C CA . PRO B 1 95 ? 117.554 6.064 -66.371 1.00 83.55 98 PRO B CA 1
ATOM 2867 C C . PRO B 1 95 ? 118.448 5.919 -65.157 1.00 84.13 98 PRO B C 1
ATOM 2868 O O . PRO B 1 95 ? 118.392 6.740 -64.237 1.00 86.91 98 PRO B O 1
ATOM 2872 N N . LYS B 1 96 ? 119.233 4.835 -65.180 1.00 86.43 99 LYS B N 1
ATOM 2873 C CA . LYS B 1 96 ? 120.354 4.589 -64.292 1.00 87.78 99 LYS B CA 1
ATOM 2874 C C . LYS B 1 96 ? 121.443 4.138 -65.235 1.00 88.03 99 LYS B C 1
ATOM 2875 O O . LYS B 1 96 ? 121.139 3.670 -66.324 1.00 85.99 99 LYS B O 1
ATOM 2881 N N . LYS B 1 97 ? 122.704 4.296 -64.847 1.00 99.95 100 LYS B N 1
ATOM 2882 C CA . LYS B 1 97 ? 123.799 4.067 -65.790 1.00 101.77 100 LYS B CA 1
ATOM 2883 C C . LYS B 1 97 ? 124.462 2.723 -65.609 1.00 100.96 100 LYS B C 1
ATOM 2884 O O . LYS B 1 97 ? 124.576 2.241 -64.492 1.00 101.21 100 LYS B O 1
ATOM 2890 N N . LEU B 1 98 ? 124.914 2.139 -66.717 1.00 78.08 101 LEU B N 1
ATOM 2891 C CA . LEU B 1 98 ? 125.498 0.814 -66.705 1.00 77.89 101 LEU B CA 1
ATOM 2892 C C . LEU B 1 98 ? 126.340 0.603 -65.465 1.00 81.20 101 LEU B C 1
ATOM 2893 O O . LEU B 1 98 ? 126.018 -0.250 -64.647 1.00 79.63 101 LEU B O 1
ATOM 2898 N N . GLU B 1 99 ? 127.383 1.389 -65.272 1.00 110.20 102 GLU B N 1
ATOM 2899 C CA . GLU B 1 99 ? 128.216 1.134 -64.107 1.00 114.20 102 GLU B CA 1
ATOM 2900 C C . GLU B 1 99 ? 127.431 1.172 -62.773 1.00 111.87 102 GLU B C 1
ATOM 2901 O O . GLU B 1 99 ? 127.886 0.671 -61.746 1.00 113.90 102 GLU B O 1
ATOM 2907 N N . HIS B 1 100 ? 126.241 1.752 -62.803 1.00 92.41 103 HIS B N 1
ATOM 2908 C CA . HIS B 1 100 ? 125.398 1.806 -61.619 1.00 90.62 103 HIS B CA 1
ATOM 2909 C C . HIS B 1 100 ? 124.637 0.490 -61.442 1.00 86.36 103 HIS B C 1
ATOM 2910 O O . HIS B 1 100 ? 124.536 -0.026 -60.333 1.00 86.67 103 HIS B O 1
ATOM 2917 N N . VAL B 1 101 ? 124.096 -0.048 -62.532 1.00 82.17 104 VAL B N 1
ATOM 2918 C CA . VAL B 1 101 ? 123.414 -1.341 -62.483 1.00 78.95 104 VAL B CA 1
ATOM 2919 C C . VAL B 1 101 ? 124.337 -2.462 -62.012 1.00 81.12 104 VAL B C 1
ATOM 2920 O O . VAL B 1 101 ? 124.092 -3.139 -61.010 1.00 81.10 104 VAL B O 1
ATOM 2924 N N . ILE B 1 102 ? 125.402 -2.652 -62.774 1.00 64.18 105 ILE B N 1
ATOM 2925 C CA . ILE B 1 102 ? 126.441 -3.585 -62.432 1.00 67.70 105 ILE B CA 1
ATOM 2926 C C . ILE B 1 102 ? 126.842 -3.510 -60.981 1.00 70.87 105 ILE B C 1
ATOM 2927 O O . ILE B 1 102 ? 126.903 -4.524 -60.318 1.00 71.63 105 ILE B O 1
ATOM 2932 N N . LYS B 1 103 ? 127.120 -2.320 -60.473 1.00 83.96 106 LYS B N 1
ATOM 2933 C CA . LYS B 1 103 ? 127.652 -2.229 -59.116 1.00 87.96 106 LYS B CA 1
ATOM 2934 C C . LYS B 1 103 ? 126.659 -2.734 -58.075 1.00 85.00 106 LYS B C 1
ATOM 2935 O O . LYS B 1 103 ? 127.030 -3.087 -56.955 1.00 88.00 106 LYS B O 1
ATOM 2941 N N . VAL B 1 104 ? 125.394 -2.775 -58.472 1.00 82.61 107 VAL B N 1
ATOM 2942 C CA . VAL B 1 104 ? 124.322 -3.274 -57.631 1.00 80.18 107 VAL B CA 1
ATOM 2943 C C . VAL B 1 104 ? 124.217 -4.779 -57.802 1.00 79.20 107 VAL B C 1
ATOM 2944 O O . VAL B 1 104 ? 124.447 -5.532 -56.869 1.00 81.15 107 VAL B O 1
ATOM 2948 N N . ALA B 1 105 ? 123.898 -5.213 -59.010 1.00 82.21 108 ALA B N 1
ATOM 2949 C CA . ALA B 1 105 ? 123.837 -6.629 -59.310 1.00 82.02 108 ALA B CA 1
ATOM 2950 C C . ALA B 1 105 ? 124.937 -7.356 -58.586 1.00 86.61 108 ALA B C 1
ATOM 2951 O O . ALA B 1 105 ? 124.751 -8.468 -58.103 1.00 87.67 108 ALA B O 1
ATOM 2953 N N . HIS B 1 106 ? 126.101 -6.723 -58.517 1.00 86.13 109 HIS B N 1
ATOM 2954 C CA . HIS B 1 106 ? 127.251 -7.358 -57.905 1.00 91.78 109 HIS B CA 1
ATOM 2955 C C . HIS B 1 106 ? 127.119 -7.482 -56.400 1.00 93.79 109 HIS B C 1
ATOM 2956 O O . HIS B 1 106 ? 127.637 -8.422 -55.819 1.00 97.68 109 HIS B O 1
ATOM 2963 N N . THR B 1 107 ? 126.463 -6.537 -55.748 1.00 100.61 110 THR B N 1
ATOM 2964 C CA . THR B 1 107 ? 126.302 -6.671 -54.306 1.00 102.73 110 THR B CA 1
ATOM 2965 C C . THR B 1 107 ? 124.972 -7.351 -54.009 1.00 99.03 110 THR B C 1
ATOM 2966 O O . THR B 1 107 ? 124.583 -7.577 -52.862 1.00 100.17 110 THR B O 1
ATOM 2970 N N . CYS B 1 108 ? 124.305 -7.718 -55.089 1.00 107.41 111 CYS B N 1
ATOM 2971 C CA . CYS B 1 108 ? 123.144 -8.571 -55.022 1.00 105.13 111 CYS B CA 1
ATOM 2972 C C . CYS B 1 108 ? 123.611 -10.007 -54.974 1.00 108.03 111 CYS B C 1
ATOM 2973 O O . CYS B 1 108 ? 123.390 -10.704 -54.000 1.00 110.26 111 CYS B O 1
ATOM 2976 N N . LEU B 1 109 ? 124.269 -10.427 -56.046 1.00 80.83 112 LEU B N 1
ATOM 2977 C CA . LEU B 1 109 ? 124.725 -11.793 -56.207 1.00 84.00 112 LEU B CA 1
ATOM 2978 C C . LEU B 1 109 ? 125.947 -12.148 -55.382 1.00 90.06 112 LEU B C 1
ATOM 2979 O O . LEU B 1 109 ? 126.221 -13.314 -55.171 1.00 93.74 112 LEU B O 1
ATOM 2984 N N . HIS B 1 110 ? 126.706 -11.159 -54.939 1.00 80.01 113 HIS B N 1
ATOM 2985 C CA . HIS B 1 110 ? 127.991 -11.451 -54.340 1.00 86.86 113 HIS B CA 1
ATOM 2986 C C . HIS B 1 110 ? 128.235 -10.670 -53.071 1.00 89.34 113 HIS B C 1
ATOM 2987 O O . HIS B 1 110 ? 129.291 -10.075 -52.892 1.00 93.84 113 HIS B O 1
ATOM 2994 N N . PRO B 1 111 ? 127.267 -10.717 -52.163 1.00 103.80 114 PRO B N 1
ATOM 2995 C CA . PRO B 1 111 ? 127.194 -9.895 -50.965 1.00 104.92 114 PRO B CA 1
ATOM 2996 C C . PRO B 1 111 ? 128.563 -9.629 -50.359 1.00 111.88 114 PRO B C 1
ATOM 2997 O O . PRO B 1 111 ? 128.893 -8.502 -50.003 1.00 113.04 114 PRO B O 1
ATOM 3001 N N . GLN B 1 112 ? 129.373 -10.660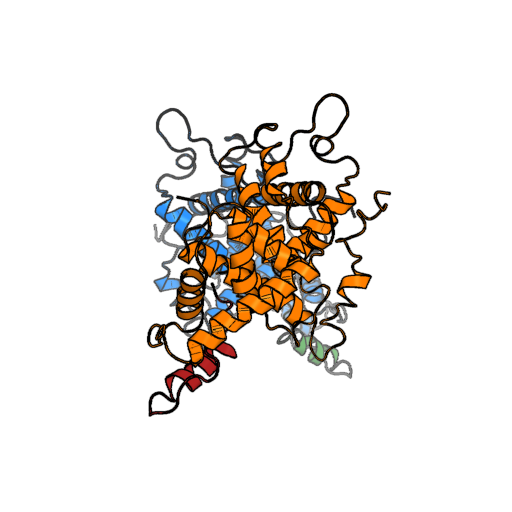 -50.248 1.00 125.13 115 GLN B N 1
ATOM 3002 C CA . GLN B 1 112 ? 130.545 -10.522 -49.425 1.00 133.12 115 GLN B CA 1
ATOM 3003 C C . GLN B 1 112 ? 131.808 -10.317 -50.223 1.00 138.01 115 GLN B C 1
ATOM 3004 O O . GLN B 1 112 ? 132.877 -10.749 -49.814 1.00 146.09 115 GLN B O 1
ATOM 3010 N N . GLU B 1 113 ? 131.703 -9.632 -51.349 1.00 113.24 116 GLU B N 1
ATOM 3011 C CA . GLU B 1 113 ? 132.884 -9.429 -52.172 1.00 118.36 116 GLU B CA 1
ATOM 3012 C C . GLU B 1 113 ? 133.482 -8.036 -52.091 1.00 121.02 116 GLU B C 1
ATOM 3013 O O . GLU B 1 113 ? 132.894 -7.114 -51.531 1.00 117.71 116 GLU B O 1
ATOM 3019 N N . SER B 1 114 ? 134.674 -7.904 -52.657 1.00 149.48 117 SER B N 1
ATOM 3020 C CA . SER B 1 114 ? 135.312 -6.612 -52.817 1.00 152.88 117 SER B CA 1
ATOM 3021 C C . SER B 1 114 ? 134.493 -5.854 -53.832 1.00 144.41 117 SER B C 1
ATOM 3022 O O . SER B 1 114 ? 134.354 -6.298 -54.974 1.00 141.13 117 SER B O 1
ATOM 3025 N N . LEU B 1 115 ? 133.944 -4.714 -53.435 1.00 207.45 118 LEU B N 1
ATOM 3026 C CA . LEU B 1 115 ? 133.226 -3.920 -54.409 1.00 201.03 118 LEU B CA 1
ATOM 3027 C C . LEU B 1 115 ? 134.160 -3.596 -55.566 1.00 205.23 118 LEU B C 1
ATOM 3028 O O . LEU B 1 115 ? 135.250 -3.080 -55.378 1.00 213.78 118 LEU B O 1
ATOM 3033 N N . PRO B 1 116 ? 133.711 -3.921 -56.775 1.00 116.40 119 PRO B N 1
ATOM 3034 C CA . PRO B 1 116 ? 134.368 -4.026 -58.081 1.00 114.51 119 PRO B CA 1
ATOM 3035 C C . PRO B 1 116 ? 135.442 -2.978 -58.428 1.00 117.45 119 PRO B C 1
ATOM 3036 O O . PRO B 1 116 ? 135.218 -1.771 -58.244 1.00 121.01 119 PRO B O 1
ATOM 3040 N N . ASP B 1 117 ? 136.572 -3.412 -58.979 1.00 189.45 120 ASP B N 1
ATOM 3041 C CA . ASP B 1 117 ? 137.557 -2.436 -59.439 1.00 191.91 120 ASP B CA 1
ATOM 3042 C C . ASP B 1 117 ? 137.230 -1.938 -60.837 1.00 187.77 120 ASP B C 1
ATOM 3043 O O . ASP B 1 117 ? 137.317 -2.705 -61.790 1.00 183.14 120 ASP B O 1
ATOM 3048 N N . THR B 1 118 ? 136.904 -0.652 -60.966 1.00 145.22 121 THR B N 1
ATOM 3049 C CA . THR B 1 118 ? 136.326 -0.101 -62.204 1.00 142.47 121 THR B CA 1
ATOM 3050 C C . THR B 1 118 ? 137.242 -0.099 -63.423 1.00 141.53 121 THR B C 1
ATOM 3051 O O . THR B 1 118 ? 136.906 0.442 -64.477 1.00 140.87 121 THR B O 1
ATOM 3055 N N . ARG B 1 119 ? 138.396 -0.720 -63.271 1.00 151.21 122 ARG B N 1
ATOM 3056 C CA . ARG B 1 119 ? 139.465 -0.566 -64.227 1.00 152.29 122 ARG B CA 1
ATOM 3057 C C . ARG B 1 119 ? 140.030 -1.928 -64.582 1.00 148.98 122 ARG B C 1
ATOM 3058 O O . ARG B 1 119 ? 140.843 -2.048 -65.498 1.00 149.30 122 ARG B O 1
ATOM 3066 N N . SER B 1 120 ? 139.595 -2.947 -63.839 1.00 131.00 123 SER B N 1
ATOM 3067 C CA . SER B 1 120 ? 140.062 -4.326 -64.006 1.00 128.78 123 SER B CA 1
ATOM 3068 C C . SER B 1 120 ? 139.567 -4.915 -65.314 1.00 124.70 123 SER B C 1
ATOM 3069 O O . SER B 1 120 ? 138.432 -4.657 -65.705 1.00 122.25 123 SER B O 1
ATOM 3072 N N . GLU B 1 121 ? 140.396 -5.706 -65.992 1.00 152.59 124 GLU B N 1
ATOM 3073 C CA . GLU B 1 121 ? 139.976 -6.277 -67.270 1.00 150.12 124 GLU B CA 1
ATOM 3074 C C . GLU B 1 121 ? 138.682 -7.069 -67.081 1.00 146.43 124 GLU B C 1
ATOM 3075 O O . GLU B 1 121 ? 137.889 -7.230 -68.008 1.00 144.48 124 GLU B O 1
ATOM 3081 N N . ALA B 1 122 ? 138.475 -7.553 -65.862 1.00 123.44 125 ALA B N 1
ATOM 3082 C CA . ALA B 1 122 ? 137.285 -8.310 -65.518 1.00 120.82 125 ALA B CA 1
ATOM 3083 C C . ALA B 1 122 ? 136.059 -7.449 -65.717 1.00 118.89 125 ALA B C 1
ATOM 3084 O O . ALA B 1 122 ? 135.048 -7.912 -66.236 1.00 116.30 125 ALA B O 1
ATOM 3086 N N . TYR B 1 123 ? 136.167 -6.188 -65.313 1.00 92.49 126 TYR B N 1
ATOM 3087 C CA . TYR B 1 123 ? 135.054 -5.256 -65.331 1.00 91.81 126 TYR B CA 1
ATOM 3088 C C . TYR B 1 123 ? 134.835 -4.726 -66.729 1.00 91.12 126 TYR B C 1
ATOM 3089 O O . TYR B 1 123 ? 133.723 -4.673 -67.225 1.00 89.20 126 TYR B O 1
ATOM 3098 N N . LEU B 1 124 ? 135.916 -4.340 -67.376 1.00 107.88 127 LEU B N 1
ATOM 3099 C CA . LEU B 1 124 ? 135.794 -3.731 -68.687 1.00 108.83 127 LEU B CA 1
ATOM 3100 C C . LEU B 1 124 ? 135.376 -4.791 -69.700 1.00 106.64 127 LEU B C 1
ATOM 3101 O O . LEU B 1 124 ? 135.162 -4.501 -70.885 1.00 107.87 127 LEU B O 1
ATOM 3106 N N . GLN B 1 125 ? 135.246 -6.020 -69.215 1.00 102.32 128 GLN B N 1
ATOM 3107 C CA . GLN B 1 125 ? 134.679 -7.077 -70.024 1.00 100.79 128 GLN B CA 1
ATOM 3108 C C . GLN B 1 125 ? 133.242 -7.268 -69.646 1.00 97.98 128 GLN B C 1
ATOM 3109 O O . GLN B 1 125 ? 132.419 -7.590 -70.485 1.00 97.29 128 GLN B O 1
ATOM 3115 N N . GLN B 1 126 ? 132.931 -7.086 -68.374 1.00 87.54 129 GLN B N 1
ATOM 3116 C CA . GLN B 1 126 ? 131.556 -7.215 -67.950 1.00 85.39 129 GLN B CA 1
ATOM 3117 C C . GLN B 1 126 ? 130.732 -6.248 -68.746 1.00 85.40 129 GLN B C 1
ATOM 3118 O O . GLN B 1 126 ? 129.881 -6.634 -69.518 1.00 84.25 129 GLN B O 1
ATOM 3124 N N . VAL B 1 127 ? 131.018 -4.970 -68.571 1.00 88.59 130 VAL B N 1
ATOM 3125 C CA . VAL B 1 127 ? 130.245 -3.934 -69.217 1.00 87.55 130 VAL B CA 1
ATOM 3126 C C . VAL B 1 127 ? 130.322 -4.159 -70.690 1.00 87.95 130 VAL B C 1
ATOM 3127 O O . VAL B 1 127 ? 129.493 -3.690 -71.429 1.00 84.05 130 VAL B O 1
ATOM 3131 N N . GLN B 1 128 ? 131.335 -4.869 -71.137 1.00 104.80 131 GLN B N 1
ATOM 3132 C CA . GLN B 1 128 ? 131.465 -5.066 -72.554 1.00 106.92 131 GLN B CA 1
ATOM 3133 C C . GLN B 1 128 ? 130.370 -6.008 -72.965 1.00 102.48 131 GLN B C 1
ATOM 3134 O O . GLN B 1 128 ? 129.981 -6.030 -74.119 1.00 101.18 131 GLN B O 1
ATOM 3140 N N . ASP B 1 129 ? 129.827 -6.736 -71.991 1.00 105.70 132 ASP B N 1
ATOM 3141 C CA . ASP B 1 129 ? 128.937 -7.878 -72.258 1.00 102.09 132 ASP B CA 1
ATOM 3142 C C . ASP B 1 129 ? 127.455 -7.559 -72.266 1.00 95.42 132 ASP B C 1
ATOM 3143 O O . ASP B 1 129 ? 126.764 -7.917 -73.209 1.00 93.27 132 ASP B O 1
ATOM 3148 N N . LEU B 1 130 ? 126.969 -6.914 -71.209 1.00 88.80 133 LEU B N 1
ATOM 3149 C CA . LEU B 1 130 ? 125.572 -6.524 -71.141 1.00 83.55 133 LEU B CA 1
ATOM 3150 C C . LEU B 1 130 ? 125.322 -5.505 -72.225 1.00 82.69 133 LEU B C 1
ATOM 3151 O O . LEU B 1 130 ? 124.195 -5.207 -72.572 1.00 79.39 133 LEU B O 1
ATOM 3156 N N . VAL B 1 131 ? 126.390 -4.973 -72.779 1.00 68.43 134 VAL B N 1
ATOM 3157 C CA . VAL B 1 131 ? 126.245 -4.090 -73.898 1.00 68.36 134 VAL B CA 1
ATOM 3158 C C . VAL B 1 131 ? 125.871 -4.907 -75.085 1.00 67.82 134 VAL B C 1
ATOM 3159 O O . VAL B 1 131 ? 125.013 -4.518 -75.841 1.00 65.69 134 VAL B O 1
ATOM 3163 N N . ILE B 1 132 ? 126.514 -6.054 -75.249 1.00 71.72 135 ILE B N 1
ATOM 3164 C CA . ILE B 1 132 ? 126.209 -6.925 -76.374 1.00 71.96 135 ILE B CA 1
ATOM 3165 C C . ILE B 1 132 ? 124.930 -7.680 -76.149 1.00 67.95 135 ILE B C 1
ATOM 3166 O O . ILE B 1 132 ? 124.211 -7.980 -77.081 1.00 66.85 135 ILE B O 1
ATOM 3171 N N . LEU B 1 133 ? 124.667 -8.001 -74.893 1.00 72.66 136 LEU B N 1
ATOM 3172 C CA . LEU B 1 133 ? 123.428 -8.643 -74.492 1.00 69.84 136 LEU B CA 1
ATOM 3173 C C . LEU B 1 133 ? 122.239 -7.747 -74.795 1.00 66.60 136 LEU B C 1
ATOM 3174 O O . LEU B 1 133 ? 121.222 -8.204 -75.297 1.00 65.66 136 LEU B O 1
ATOM 3179 N N . GLU B 1 134 ? 122.364 -6.466 -74.481 1.00 95.20 137 GLU B N 1
ATOM 3180 C CA . GLU B 1 134 ? 121.276 -5.549 -74.709 1.00 93.01 137 GLU B CA 1
ATOM 3181 C C . GLU B 1 134 ? 120.954 -5.502 -76.171 1.00 93.67 137 GLU B C 1
ATOM 3182 O O . GLU B 1 134 ? 119.812 -5.448 -76.560 1.00 92.67 137 GLU B O 1
ATOM 3188 N N . SER B 1 135 ? 121.967 -5.512 -76.999 1.00 77.65 138 SER B N 1
ATOM 3189 C CA . SER B 1 135 ? 121.683 -5.572 -78.397 1.00 78.66 138 SER B CA 1
ATOM 3190 C C . SER B 1 135 ? 120.907 -6.826 -78.729 1.00 78.38 138 SER B C 1
ATOM 3191 O O . SER B 1 135 ? 120.259 -6.920 -79.758 1.00 78.85 138 SER B O 1
ATOM 3194 N N . ILE B 1 136 ? 120.989 -7.813 -77.862 1.00 72.13 139 ILE B N 1
ATOM 3195 C CA . ILE B 1 136 ? 120.294 -9.053 -78.135 1.00 72.72 139 ILE B CA 1
ATOM 3196 C C . ILE B 1 136 ? 118.870 -8.957 -77.608 1.00 70.74 139 ILE B C 1
ATOM 3197 O O . ILE B 1 136 ? 117.920 -9.081 -78.390 1.00 71.29 139 ILE B O 1
ATOM 3202 N N . ILE B 1 137 ? 118.711 -8.770 -76.295 1.00 72.35 140 ILE B N 1
ATOM 3203 C CA . ILE B 1 137 ? 117.396 -8.524 -75.712 1.00 71.33 140 ILE B CA 1
ATOM 3204 C C . ILE B 1 137 ? 116.541 -7.537 -76.482 1.00 71.17 140 ILE B C 1
ATOM 3205 O O . ILE B 1 137 ? 115.361 -7.451 -76.253 1.00 71.47 140 ILE B O 1
ATOM 3210 N N . LEU B 1 138 ? 117.134 -6.758 -77.369 1.00 63.01 141 LEU B N 1
ATOM 3211 C CA . LEU B 1 138 ? 116.363 -5.893 -78.240 1.00 63.68 141 LEU B CA 1
ATOM 3212 C C . LEU B 1 138 ? 115.998 -6.658 -79.458 1.00 65.79 141 LEU B C 1
ATOM 3213 O O . LEU B 1 138 ? 114.860 -6.737 -79.836 1.00 67.39 141 LEU B O 1
ATOM 3218 N N . GLN B 1 139 ? 117.005 -7.192 -80.109 1.00 85.81 142 GLN B N 1
ATOM 3219 C CA . GLN B 1 139 ? 116.782 -7.898 -81.347 1.00 88.37 142 GLN B CA 1
ATOM 3220 C C . GLN B 1 139 ? 115.775 -8.993 -81.123 1.00 89.70 142 GLN B C 1
ATOM 3221 O O . GLN B 1 139 ? 115.092 -9.440 -82.039 1.00 92.31 142 GLN B O 1
ATOM 3227 N N . THR B 1 140 ? 115.680 -9.422 -79.880 1.00 86.89 143 THR B N 1
ATOM 3228 C CA . THR B 1 140 ? 114.800 -10.521 -79.557 1.00 88.88 143 THR B CA 1
ATOM 3229 C C . THR B 1 140 ? 113.347 -10.067 -79.426 1.00 90.01 143 THR B C 1
ATOM 3230 O O . THR B 1 140 ? 112.504 -10.575 -80.136 1.00 93.43 143 THR B O 1
ATOM 3234 N N . LEU B 1 141 ? 113.033 -9.113 -78.555 1.00 75.87 144 LEU B N 1
ATOM 3235 C CA . LEU B 1 141 ? 111.649 -8.691 -78.453 1.00 78.11 144 LEU B CA 1
ATOM 3236 C C . LEU B 1 141 ? 111.265 -7.918 -79.681 1.00 79.81 144 LEU B C 1
ATOM 3237 O O . LEU B 1 141 ? 110.360 -7.115 -79.653 1.00 81.47 144 LEU B O 1
ATOM 3242 N N . GLY B 1 142 ? 111.967 -8.155 -80.768 1.00 98.60 145 GLY B N 1
ATOM 3243 C CA . GLY B 1 142 ? 111.615 -7.545 -82.030 1.00 100.76 145 GLY B CA 1
ATOM 3244 C C . GLY B 1 142 ? 111.390 -6.054 -81.929 1.00 99.96 145 GLY B C 1
ATOM 3245 O O . GLY B 1 142 ? 110.570 -5.492 -82.653 1.00 102.99 145 GLY B O 1
ATOM 3246 N N . PHE B 1 143 ? 112.125 -5.416 -81.026 1.00 102.66 146 PHE B N 1
ATOM 3247 C CA . PHE B 1 143 ? 112.095 -3.963 -80.858 1.00 102.20 146 PHE B CA 1
ATOM 3248 C C . PHE B 1 143 ? 110.769 -3.451 -80.313 1.00 104.54 146 PHE B C 1
ATOM 3249 O O . PHE B 1 143 ? 110.483 -2.253 -80.358 1.00 105.71 146 PHE B O 1
ATOM 3257 N N . GLU B 1 144 ? 109.969 -4.370 -79.789 1.00 118.93 147 GLU B N 1
ATOM 3258 C CA . GLU B 1 144 ? 108.668 -4.036 -79.253 1.00 122.35 147 GLU B CA 1
ATOM 3259 C C . GLU B 1 144 ? 108.799 -3.866 -77.759 1.00 120.12 147 GLU B C 1
ATOM 3260 O O . GLU B 1 144 ? 108.560 -4.807 -77.021 1.00 120.37 147 GLU B O 1
ATOM 3266 N N . LEU B 1 145 ? 109.181 -2.681 -77.307 1.00 79.82 148 LEU B N 1
ATOM 3267 C CA . LEU B 1 145 ? 109.430 -2.496 -75.891 1.00 77.58 148 LEU B CA 1
ATOM 3268 C C . LEU B 1 145 ? 108.388 -1.685 -75.179 1.00 80.72 148 LEU B C 1
ATOM 3269 O O . LEU B 1 145 ? 108.524 -1.425 -73.997 1.00 79.50 148 LEU B O 1
ATOM 3274 N N . THR B 1 146 ? 107.375 -1.218 -75.877 1.00 94.22 149 THR B N 1
ATOM 3275 C CA . THR B 1 146 ? 106.418 -0.379 -75.187 1.00 98.43 149 THR B CA 1
ATOM 3276 C C . THR B 1 146 ? 105.436 -1.338 -74.593 1.00 101.79 149 THR B C 1
ATOM 3277 O O . THR B 1 146 ? 104.632 -1.918 -75.312 1.00 106.06 149 THR B O 1
ATOM 3281 N N . ILE B 1 147 ? 105.497 -1.537 -73.286 1.00 105.03 150 ILE B N 1
ATOM 3282 C CA . ILE B 1 147 ? 104.763 -2.662 -72.727 1.00 107.81 150 ILE B CA 1
ATOM 3283 C C . ILE B 1 147 ? 103.456 -2.297 -72.046 1.00 114.40 150 ILE B C 1
ATOM 3284 O O . ILE B 1 147 ? 103.408 -1.316 -71.302 1.00 114.77 150 ILE B O 1
ATOM 3289 N N . ASP B 1 148 ? 102.400 -3.078 -72.297 1.00 116.23 151 ASP B N 1
ATOM 3290 C CA . ASP B 1 148 ? 101.120 -2.826 -71.637 1.00 123.70 151 ASP B CA 1
ATOM 3291 C C . ASP B 1 148 ? 100.891 -3.770 -70.475 1.00 120.82 151 ASP B C 1
ATOM 3292 O O . ASP B 1 148 ? 101.060 -4.980 -70.611 1.00 118.69 151 ASP B O 1
ATOM 3297 N N . HIS B 1 149 ? 100.507 -3.205 -69.336 1.00 120.88 152 HIS B N 1
ATOM 3298 C CA . HIS B 1 149 ? 100.415 -3.975 -68.107 1.00 119.20 152 HIS B CA 1
ATOM 3299 C C . HIS B 1 149 ? 98.986 -4.119 -67.645 1.00 121.94 152 HIS B C 1
ATOM 3300 O O . HIS B 1 149 ? 98.116 -3.384 -68.086 1.00 125.19 152 HIS B O 1
ATOM 3307 N N . PRO B 1 150 ? 98.728 -5.091 -66.767 1.00 109.65 153 PRO B N 1
ATOM 3308 C CA . PRO B 1 150 ? 97.382 -5.252 -66.224 1.00 112.85 153 PRO B CA 1
ATOM 3309 C C . PRO B 1 150 ? 97.037 -4.202 -65.182 1.00 116.30 153 PRO B C 1
ATOM 3310 O O . PRO B 1 150 ? 95.874 -3.898 -65.002 1.00 119.97 153 PRO B O 1
ATOM 3314 N N . HIS B 1 151 ? 98.019 -3.650 -64.498 1.00 119.67 154 HIS B N 1
ATOM 3315 C CA . HIS B 1 151 ? 97.711 -2.613 -63.532 1.00 124.24 154 HIS B CA 1
ATOM 3316 C C . HIS B 1 151 ? 97.064 -1.373 -64.161 1.00 127.84 154 HIS B C 1
ATOM 3317 O O . HIS B 1 151 ? 96.356 -0.637 -63.481 1.00 132.99 154 HIS B O 1
ATOM 3324 N N . THR B 1 152 ? 97.332 -1.102 -65.436 1.00 118.64 155 THR B N 1
ATOM 3325 C CA . THR B 1 152 ? 96.803 0.117 -66.040 1.00 122.93 155 THR B CA 1
ATOM 3326 C C . THR B 1 152 ? 95.301 -0.010 -66.012 1.00 126.33 155 THR B C 1
ATOM 3327 O O . THR B 1 152 ? 94.585 0.961 -65.781 1.00 131.63 155 THR B O 1
ATOM 3331 N N . HIS B 1 153 ? 94.847 -1.236 -66.253 1.00 132.54 156 HIS B N 1
ATOM 3332 C CA . HIS B 1 153 ? 93.438 -1.557 -66.296 1.00 135.51 156 HIS B CA 1
ATOM 3333 C C . HIS B 1 153 ? 92.823 -1.621 -64.916 1.00 138.52 156 HIS B C 1
ATOM 3334 O O . HIS B 1 153 ? 91.905 -0.880 -64.614 1.00 143.62 156 HIS B O 1
ATOM 3341 N N . VAL B 1 154 ? 93.310 -2.524 -64.082 1.00 142.08 157 VAL B N 1
ATOM 3342 C CA . VAL B 1 154 ? 92.745 -2.685 -62.746 1.00 145.83 157 VAL B CA 1
ATOM 3343 C C . VAL B 1 154 ? 92.498 -1.338 -62.042 1.00 151.61 157 VAL B C 1
ATOM 3344 O O . VAL B 1 154 ? 91.479 -1.146 -61.374 1.00 156.93 157 VAL B O 1
ATOM 3348 N N . VAL B 1 155 ? 93.431 -0.406 -62.211 1.00 184.28 158 VAL B N 1
ATOM 3349 C CA . VAL B 1 155 ? 93.277 0.965 -61.721 1.00 190.48 158 VAL B CA 1
ATOM 3350 C C . VAL B 1 155 ? 91.952 1.600 -62.230 1.00 195.21 158 VAL B C 1
ATOM 3351 O O . VAL B 1 155 ? 91.457 2.591 -61.677 1.00 201.98 158 VAL B O 1
ATOM 3355 N N . LYS B 1 156 ? 91.368 0.983 -63.257 1.00 148.68 159 LYS B N 1
ATOM 3356 C CA . LYS B 1 156 ? 90.170 1.487 -63.930 1.00 152.85 159 LYS B CA 1
ATOM 3357 C C . LYS B 1 156 ? 88.883 1.134 -63.188 1.00 157.22 159 LYS B C 1
ATOM 3358 O O . LYS B 1 156 ? 88.043 2.001 -62.953 1.00 163.65 159 LYS B O 1
ATOM 3364 N N . CYS B 1 157 ? 88.732 -0.134 -62.813 1.00 154.60 160 CYS B N 1
ATOM 3365 C CA . CYS B 1 157 ? 87.506 -0.604 -62.167 1.00 158.88 160 CYS B CA 1
ATOM 3366 C C . CYS B 1 157 ? 87.704 -0.829 -60.677 1.00 161.57 160 CYS B C 1
ATOM 3367 O O . CYS B 1 157 ? 87.331 -1.873 -60.149 1.00 161.63 160 CYS B O 1
ATOM 3370 N N . THR B 1 158 ? 88.286 0.159 -60.006 1.00 232.72 161 THR B N 1
ATOM 3371 C CA . THR B 1 158 ? 88.596 0.060 -58.586 1.00 236.71 161 THR B CA 1
ATOM 3372 C C . THR B 1 158 ? 87.451 0.553 -57.723 1.00 245.94 161 THR B C 1
ATOM 3373 O O . THR B 1 158 ? 86.777 -0.231 -57.047 1.00 248.73 161 THR B O 1
ATOM 3377 N N . GLN B 1 159 ? 87.260 1.868 -57.717 1.00 223.95 162 GLN B N 1
ATOM 3378 C CA . GLN B 1 159 ? 86.145 2.447 -56.991 1.00 233.47 162 GLN B CA 1
ATOM 3379 C C . GLN B 1 159 ? 84.973 2.610 -57.951 1.00 234.00 162 GLN B C 1
ATOM 3380 O O . GLN B 1 159 ? 83.870 2.994 -57.543 1.00 241.47 162 GLN B O 1
ATOM 3386 N N . LEU B 1 160 ? 85.218 2.292 -59.225 1.00 202.74 163 LEU B N 1
ATOM 3387 C CA . LEU B 1 160 ? 84.133 2.103 -60.181 1.00 202.55 163 LEU B CA 1
ATOM 3388 C C . LEU B 1 160 ? 83.349 0.857 -59.790 1.00 202.17 163 LEU B C 1
ATOM 3389 O O . LEU B 1 160 ? 82.627 0.290 -60.607 1.00 200.42 163 LEU B O 1
ATOM 3394 N N . VAL B 1 161 ? 83.561 0.420 -58.547 1.00 187.42 164 VAL B N 1
ATOM 3395 C CA . VAL B 1 161 ? 82.632 -0.424 -57.796 1.00 191.77 164 VAL B CA 1
ATOM 3396 C C . VAL B 1 161 ? 82.808 -0.070 -56.311 1.00 199.11 164 VAL B C 1
ATOM 3397 O O . VAL B 1 161 ? 83.755 0.631 -55.953 1.00 199.70 164 VAL B O 1
ATOM 3401 N N . ARG B 1 162 ? 81.910 -0.555 -55.453 1.00 206.08 165 ARG B N 1
ATOM 3402 C CA . ARG B 1 162 ? 81.962 -0.250 -54.017 1.00 214.84 165 ARG B CA 1
ATOM 3403 C C . ARG B 1 162 ? 83.086 -1.012 -53.305 1.00 212.43 165 ARG B C 1
ATOM 3404 O O . ARG B 1 162 ? 82.845 -1.994 -52.603 1.00 215.05 165 ARG B O 1
ATOM 3412 N N . ALA B 1 163 ? 84.316 -0.547 -53.459 1.00 244.11 166 ALA B N 1
ATOM 3413 C CA . ALA B 1 163 ? 85.442 -1.328 -52.985 1.00 240.40 166 ALA B CA 1
ATOM 3414 C C . ALA B 1 163 ? 86.250 -0.581 -51.940 1.00 246.55 166 ALA B C 1
ATOM 3415 O O . ALA B 1 163 ? 86.830 0.468 -52.228 1.00 246.14 166 ALA B O 1
ATOM 3417 N N . SER B 1 164 ? 8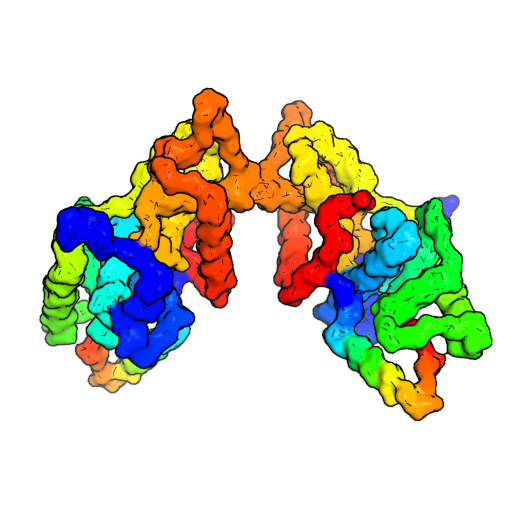6.299 -1.125 -50.728 1.00 215.09 167 SER B N 1
ATOM 3418 C CA . SER B 1 164 ? 87.160 -0.560 -49.699 1.00 221.50 167 SER B CA 1
ATOM 3419 C C . SER B 1 164 ? 88.590 -0.479 -50.227 1.00 212.62 167 SER B C 1
ATOM 3420 O O . SER B 1 164 ? 89.134 -1.484 -50.688 1.00 204.18 167 SER B O 1
ATOM 3423 N N . LYS B 1 165 ? 89.196 0.708 -50.183 1.00 196.45 168 LYS B N 1
ATOM 3424 C CA . LYS B 1 165 ? 90.593 0.836 -50.578 1.00 189.99 168 LYS B CA 1
ATOM 3425 C C . LYS B 1 165 ? 91.394 -0.256 -49.876 1.00 188.97 168 LYS B C 1
ATOM 3426 O O . LYS B 1 165 ? 92.230 -0.917 -50.488 1.00 179.81 168 LYS B O 1
ATOM 3428 N N . ASP B 1 166 ? 91.098 -0.455 -48.592 1.00 238.81 169 ASP B N 1
ATOM 3429 C CA . ASP B 1 166 ? 91.724 -1.494 -47.783 0.50 236.17 169 ASP B CA 1
ATOM 3430 C C . ASP B 1 166 ? 91.831 -2.804 -48.543 1.00 229.96 169 ASP B C 1
ATOM 3431 O O . ASP B 1 166 ? 92.723 -3.602 -48.274 1.00 224.29 169 ASP B O 1
ATOM 3436 N N . LEU B 1 167 ? 90.915 -3.030 -49.481 1.00 218.95 170 LEU B N 1
ATOM 3437 C CA . LEU B 1 167 ? 90.915 -4.252 -50.278 1.00 210.00 170 LEU B CA 1
ATOM 3438 C C . LEU B 1 167 ? 90.688 -3.947 -51.754 1.00 200.86 170 LEU B C 1
ATOM 3439 O O . LEU B 1 167 ? 90.329 -4.823 -52.532 1.00 195.04 170 LEU B O 1
ATOM 3444 N N . ALA B 1 168 ? 90.899 -2.700 -52.139 1.00 115.66 171 ALA B N 1
ATOM 3445 C CA . ALA B 1 168 ? 90.694 -2.320 -53.520 1.00 184.22 171 ALA B CA 1
ATOM 3446 C C . ALA B 1 168 ? 92.035 -2.266 -54.236 1.00 176.11 171 ALA B C 1
ATOM 3447 O O . ALA B 1 168 ? 92.101 -2.260 -55.465 1.00 169.10 171 ALA B O 1
ATOM 3449 N N . GLN B 1 169 ? 93.106 -2.235 -53.450 1.00 212.00 172 GLN B N 1
ATOM 3450 C CA . GLN B 1 169 ? 94.468 -2.177 -53.977 1.00 205.27 172 GLN B CA 1
ATOM 3451 C C . GLN B 1 169 ? 95.197 -3.474 -53.667 1.00 201.89 172 GLN B C 1
ATOM 3452 O O . GLN B 1 169 ? 96.371 -3.624 -53.963 1.00 196.78 172 GLN B O 1
ATOM 3458 N N . THR B 1 170 ? 94.480 -4.399 -53.049 1.00 139.20 173 THR B N 1
ATOM 3459 C CA . THR B 1 170 ? 94.930 -5.767 -52.881 1.00 136.64 173 THR B CA 1
ATOM 3460 C C . THR B 1 170 ? 94.857 -6.439 -54.245 1.00 127.77 173 THR B C 1
ATOM 3461 O O . THR B 1 170 ? 95.230 -7.593 -54.403 1.00 124.74 173 THR B O 1
ATOM 3465 N N . SER B 1 171 ? 94.376 -5.704 -55.240 1.00 141.44 174 SER B N 1
ATOM 3466 C CA . SER B 1 171 ? 94.323 -6.219 -56.598 1.00 134.12 174 SER B CA 1
ATOM 3467 C C . SER B 1 171 ? 95.482 -5.656 -57.401 1.00 128.28 174 SER B C 1
ATOM 3468 O O . SER B 1 171 ? 96.043 -6.336 -58.262 1.00 122.40 174 SER B O 1
ATOM 3471 N N . TYR B 1 172 ? 95.836 -4.407 -57.116 1.00 175.20 175 TYR B N 1
ATOM 3472 C CA . TYR B 1 172 ? 97.000 -3.794 -57.724 1.00 170.87 175 TYR B CA 1
ATOM 3473 C C . TYR B 1 172 ? 98.186 -4.685 -57.393 1.00 167.83 175 TYR B C 1
ATOM 3474 O O . TYR B 1 172 ? 98.812 -5.264 -58.272 1.00 161.81 175 TYR B O 1
ATOM 3483 N N . PHE B 1 173 ? 98.475 -4.805 -56.107 1.00 154.72 176 PHE B N 1
ATOM 3484 C CA . PHE B 1 173 ? 99.518 -5.691 -55.613 1.00 148.63 176 PHE B CA 1
ATOM 3485 C C . PHE B 1 173 ? 99.447 -7.072 -56.264 1.00 148.64 176 PHE B C 1
ATOM 3486 O O . PHE B 1 173 ? 100.459 -7.603 -56.707 1.00 142.10 176 PHE B O 1
ATOM 3494 N N . MET B 1 174 ? 98.256 -7.651 -56.333 1.00 118.13 177 MET B N 1
ATOM 3495 C CA . MET B 1 174 ? 98.125 -9.004 -56.838 1.00 115.21 177 MET B CA 1
ATOM 3496 C C . MET B 1 174 ? 98.394 -9.124 -58.325 1.00 108.30 177 MET B C 1
ATOM 3497 O O . MET B 1 174 ? 98.659 -10.205 -58.826 1.00 105.72 177 MET B O 1
ATOM 3502 N N . ALA B 1 175 ? 98.334 -8.018 -59.042 1.00 130.98 178 ALA B N 1
ATOM 3503 C CA . ALA B 1 175 ? 98.659 -8.071 -60.461 1.00 125.50 178 ALA B CA 1
ATOM 3504 C C . ALA B 1 175 ? 100.128 -8.424 -60.634 1.00 121.61 178 ALA B C 1
ATOM 3505 O O . ALA B 1 175 ? 100.495 -9.302 -61.412 1.00 118.25 178 ALA B O 1
ATOM 3507 N N . THR B 1 176 ? 100.967 -7.734 -59.881 1.00 123.49 179 THR B N 1
ATOM 3508 C CA . THR B 1 176 ? 102.385 -7.904 -60.012 1.00 118.72 179 THR B CA 1
ATOM 3509 C C . THR B 1 176 ? 102.800 -9.350 -59.773 1.00 118.39 179 THR B C 1
ATOM 3510 O O . THR B 1 176 ? 103.974 -9.656 -59.779 1.00 112.31 179 THR B O 1
ATOM 3514 N N . ASN B 1 177 ? 101.862 -10.249 -59.545 1.00 98.51 180 ASN B N 1
ATOM 3515 C CA . ASN B 1 177 ? 102.256 -11.630 -59.436 1.00 98.70 180 ASN B CA 1
ATOM 3516 C C . ASN B 1 177 ? 101.837 -12.324 -60.686 1.00 96.18 180 ASN B C 1
ATOM 3517 O O . ASN B 1 177 ? 102.419 -13.322 -61.069 1.00 95.22 180 ASN B O 1
ATOM 3522 N N . SER B 1 178 ? 100.843 -11.763 -61.355 1.00 125.39 181 SER B N 1
ATOM 3523 C CA . SER B 1 178 ? 100.609 -12.127 -62.735 1.00 123.02 181 SER B CA 1
ATOM 3524 C C . SER B 1 178 ? 101.954 -12.156 -63.445 1.00 119.10 181 SER B C 1
ATOM 3525 O O . SER B 1 178 ? 102.067 -12.649 -64.571 1.00 117.83 181 SER B O 1
ATOM 3528 N N . LEU B 1 179 ? 102.975 -11.618 -62.782 1.00 112.53 182 LEU B N 1
ATOM 3529 C CA . LEU B 1 179 ? 104.301 -11.492 -63.377 1.00 109.11 182 LEU B CA 1
ATOM 3530 C C . LEU B 1 179 ? 105.352 -12.348 -62.684 1.00 108.77 182 LEU B C 1
ATOM 3531 O O . LEU B 1 179 ? 105.920 -13.258 -63.281 1.00 108.23 182 LEU B O 1
ATOM 3536 N N . HIS B 1 180 ? 105.627 -12.037 -61.427 1.00 104.61 183 HIS B N 1
ATOM 3537 C CA . HIS B 1 180 ? 106.604 -12.803 -60.678 1.00 102.61 183 HIS B CA 1
ATOM 3538 C C . HIS B 1 180 ? 106.354 -14.290 -60.846 1.00 107.20 183 HIS B C 1
ATOM 3539 O O . HIS B 1 180 ? 107.125 -14.987 -61.475 1.00 105.04 183 HIS B O 1
ATOM 3546 N N . LEU B 1 181 ? 105.253 -14.786 -60.317 1.00 108.32 184 LEU B N 1
ATOM 3547 C CA . LEU B 1 181 ? 105.112 -16.228 -60.212 1.00 112.43 184 LEU B CA 1
ATOM 3548 C C . LEU B 1 181 ? 104.168 -16.915 -61.206 1.00 112.75 184 LEU B C 1
ATOM 3549 O O . LEU B 1 181 ? 103.882 -18.102 -61.064 1.00 116.57 184 LEU B O 1
ATOM 3554 N N . THR B 1 182 ? 103.703 -16.207 -62.228 1.00 100.09 185 THR B N 1
ATOM 3555 C CA . THR B 1 182 ? 102.873 -16.883 -63.215 1.00 101.19 185 THR B CA 1
ATOM 3556 C C . THR B 1 182 ? 103.276 -16.622 -64.635 1.00 97.81 185 THR B C 1
ATOM 3557 O O . THR B 1 182 ? 103.744 -15.550 -64.986 1.00 94.26 185 THR B O 1
ATOM 3561 N N . THR B 1 183 ? 103.062 -17.633 -65.452 1.00 123.29 186 THR B N 1
ATOM 3562 C CA . THR B 1 183 ? 103.335 -17.541 -66.859 1.00 121.92 186 THR B CA 1
ATOM 3563 C C . THR B 1 183 ? 102.249 -16.714 -67.507 1.00 121.78 186 THR B C 1
ATOM 3564 O O . THR B 1 183 ? 102.148 -16.667 -68.723 1.00 122.33 186 THR B O 1
ATOM 3568 N N . PHE B 1 184 ? 101.438 -16.046 -66.697 1.00 109.51 187 PHE B N 1
ATOM 3569 C CA . PHE B 1 184 ? 100.220 -15.423 -67.216 1.00 110.73 187 PHE B CA 1
ATOM 3570 C C . PHE B 1 184 ? 100.419 -14.445 -68.365 1.00 108.81 187 PHE B C 1
ATOM 3571 O O . PHE B 1 184 ? 99.641 -14.447 -69.325 1.00 111.31 187 PHE B O 1
ATOM 3579 N N . SER B 1 185 ? 101.471 -13.633 -68.254 1.00 103.24 188 SER B N 1
ATOM 3580 C CA . SER B 1 185 ? 101.734 -12.497 -69.143 1.00 101.86 188 SER B CA 1
ATOM 3581 C C . SER B 1 185 ? 102.051 -12.884 -70.573 1.00 103.14 188 SER B C 1
ATOM 3582 O O . SER B 1 185 ? 102.086 -12.039 -71.458 1.00 103.53 188 SER B O 1
ATOM 3585 N N . LEU B 1 186 ? 102.265 -14.172 -70.788 1.00 110.75 189 LEU B N 1
ATOM 3586 C CA . LEU B 1 186 ? 102.532 -14.713 -72.113 1.00 113.44 189 LEU B CA 1
ATOM 3587 C C . LEU B 1 186 ? 101.322 -15.475 -72.692 1.00 118.58 189 LEU B C 1
ATOM 3588 O O . LEU B 1 186 ? 101.411 -16.026 -73.798 1.00 122.43 189 LEU B O 1
ATOM 3593 N N . GLN B 1 187 ? 100.201 -15.497 -71.955 1.00 143.77 190 GLN B N 1
ATOM 3594 C CA . GLN B 1 187 ? 99.050 -16.347 -72.289 1.00 148.86 190 GLN B CA 1
ATOM 3595 C C . GLN B 1 187 ? 97.775 -15.582 -72.628 1.00 150.89 190 GLN B C 1
ATOM 3596 O O . GLN B 1 187 ? 97.152 -15.824 -73.657 1.00 155.52 190 GLN B O 1
ATOM 3602 N N . TYR B 1 188 ? 97.367 -14.690 -71.734 1.00 122.28 191 TYR B N 1
ATOM 3603 C CA . TYR B 1 188 ? 96.157 -13.904 -71.938 1.00 124.43 191 TYR B CA 1
ATOM 3604 C C . TYR B 1 188 ? 96.462 -12.424 -71.739 1.00 121.28 191 TYR B C 1
ATOM 3605 O O . TYR B 1 188 ? 97.404 -12.072 -71.041 1.00 117.44 191 TYR B O 1
ATOM 3614 N N . THR B 1 189 ? 95.647 -11.558 -72.333 1.00 133.16 192 THR B N 1
ATOM 3615 C CA . THR B 1 189 ? 95.971 -10.128 -72.417 1.00 131.62 192 THR B CA 1
ATOM 3616 C C . THR B 1 189 ? 95.961 -9.386 -71.086 1.00 129.14 192 THR B C 1
ATOM 3617 O O . THR B 1 189 ? 95.504 -9.917 -70.084 1.00 129.17 192 THR B O 1
ATOM 3621 N N . PRO B 1 190 ? 96.488 -8.150 -71.074 1.00 117.54 193 PRO B N 1
ATOM 3622 C CA . PRO B 1 190 ? 96.474 -7.414 -69.814 1.00 116.46 193 PRO B CA 1
ATOM 3623 C C . PRO B 1 190 ? 95.074 -7.369 -69.227 1.00 119.71 193 PRO B C 1
ATOM 3624 O O . PRO B 1 190 ? 94.947 -7.685 -68.051 1.00 119.40 193 PRO B O 1
ATOM 3628 N N . PRO B 1 191 ? 94.044 -6.995 -70.024 1.00 101.98 194 PRO B N 1
ATOM 3629 C CA . PRO B 1 191 ? 92.667 -6.926 -69.517 1.00 105.54 194 PRO B CA 1
ATOM 3630 C C . PRO B 1 191 ? 92.263 -8.239 -68.883 1.00 105.61 194 PRO B C 1
ATOM 3631 O O . PRO B 1 191 ? 92.171 -8.358 -67.669 1.00 105.53 194 PRO B O 1
ATOM 3635 N N . VAL B 1 192 ? 92.023 -9.232 -69.723 1.00 108.09 195 VAL B N 1
ATOM 3636 C CA . VAL B 1 192 ? 91.654 -10.548 -69.241 1.00 109.13 195 VAL B CA 1
ATOM 3637 C C . VAL B 1 192 ? 92.446 -10.897 -67.993 1.00 106.33 195 VAL B C 1
ATOM 3638 O O . VAL B 1 192 ? 91.930 -11.509 -67.074 1.00 108.22 195 VAL B O 1
ATOM 3642 N N . VAL B 1 193 ? 93.711 -10.501 -67.962 1.00 101.47 196 VAL B N 1
ATOM 3643 C CA . VAL B 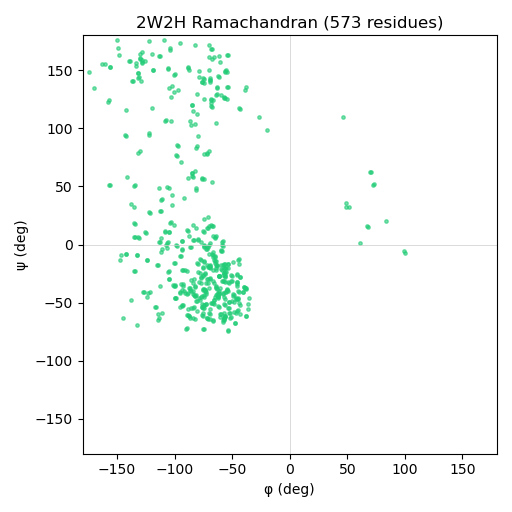1 193 ? 94.586 -10.875 -66.855 1.00 99.23 196 VAL B CA 1
ATOM 3644 C C . VAL B 1 193 ? 94.314 -10.012 -65.639 1.00 100.36 196 VAL B C 1
ATOM 3645 O O . VAL B 1 193 ? 94.590 -10.410 -64.510 1.00 100.89 196 VAL B O 1
ATOM 3649 N N . ALA B 1 194 ? 93.772 -8.825 -65.877 1.00 110.45 197 ALA B N 1
ATOM 3650 C CA . ALA B 1 194 ? 93.427 -7.927 -64.796 1.00 112.81 197 ALA B CA 1
ATOM 3651 C C . ALA B 1 194 ? 92.165 -8.484 -64.163 1.00 117.09 197 ALA B C 1
ATOM 3652 O O . ALA B 1 194 ? 92.010 -8.468 -62.939 1.00 119.67 197 ALA B O 1
ATOM 3654 N N . CYS B 1 195 ? 91.268 -9.003 -64.999 1.00 125.25 198 CYS B N 1
ATOM 3655 C CA . CYS B 1 195 ? 90.003 -9.518 -64.496 1.00 129.78 198 CYS B CA 1
ATOM 3656 C C . CYS B 1 195 ? 90.337 -10.528 -63.421 1.00 130.53 198 CYS B C 1
ATOM 3657 O O . CYS B 1 195 ? 89.679 -10.576 -62.398 1.00 134.69 198 CYS B O 1
ATOM 3660 N N . VAL B 1 196 ? 91.384 -11.316 -63.635 1.00 118.08 199 VAL B N 1
ATOM 3661 C CA . VAL B 1 196 ? 91.704 -12.391 -62.699 1.00 119.59 199 VAL B CA 1
ATOM 3662 C C . VAL B 1 196 ? 92.318 -11.865 -61.406 1.00 120.25 199 VAL B C 1
ATOM 3663 O O . VAL B 1 196 ? 91.950 -12.294 -60.320 1.00 124.69 199 VAL B O 1
ATOM 3667 N N . CYS B 1 197 ? 93.243 -10.924 -61.523 1.00 167.61 200 CYS B N 1
ATOM 3668 C CA . CYS B 1 197 ? 93.929 -10.407 -60.350 1.00 168.78 200 CYS B CA 1
ATOM 3669 C C . CYS B 1 197 ? 93.000 -9.669 -59.396 1.00 174.47 200 CYS B C 1
ATOM 3670 O O . CYS B 1 197 ? 93.455 -9.086 -58.413 1.00 176.90 200 CYS B O 1
ATOM 3673 N N . ILE B 1 198 ? 91.701 -9.698 -59.674 1.00 152.14 201 ILE B N 1
ATOM 3674 C CA . ILE B 1 198 ? 90.740 -9.033 -58.798 1.00 158.27 201 ILE B CA 1
ATOM 3675 C C . ILE B 1 198 ? 89.620 -9.974 -58.345 1.00 163.54 201 ILE B C 1
ATOM 3676 O O . ILE B 1 198 ? 89.192 -9.929 -57.190 1.00 169.78 201 ILE B O 1
ATOM 3681 N N . HIS B 1 199 ? 89.133 -10.801 -59.269 1.00 178.26 202 HIS B N 1
ATOM 3682 C CA . HIS B 1 199 ? 88.139 -11.822 -58.960 1.00 183.16 202 HIS B CA 1
ATOM 3683 C C . HIS B 1 199 ? 88.731 -12.802 -57.934 1.00 185.88 202 HIS B C 1
ATOM 3684 O O . HIS B 1 199 ? 87.992 -13.383 -57.126 1.00 192.46 202 HIS B O 1
ATOM 3691 N N . LEU B 1 200 ? 90.063 -12.930 -57.938 1.00 171.12 203 LEU B N 1
ATOM 3692 C CA . LEU B 1 200 ? 90.791 -13.683 -56.917 1.00 173.98 203 LEU B CA 1
ATOM 3693 C C . LEU B 1 200 ? 91.085 -12.800 -55.710 1.00 177.69 203 LEU B C 1
ATOM 3694 O O . LEU B 1 200 ? 90.990 -13.258 -54.573 1.00 184.34 203 LEU B O 1
ATOM 3699 N N . ALA B 1 201 ? 91.450 -11.543 -55.958 1.00 147.22 204 ALA B N 1
ATOM 3700 C CA . ALA B 1 201 ? 91.808 -10.614 -54.885 1.00 151.33 204 ALA B CA 1
ATOM 3701 C C . ALA B 1 201 ? 90.701 -10.462 -53.841 1.00 160.49 204 ALA B C 1
ATOM 3702 O O . ALA B 1 201 ? 90.970 -10.251 -52.653 1.00 166.82 204 ALA B O 1
ATOM 3704 N N . CYS B 1 202 ? 89.454 -10.567 -54.288 1.00 176.22 205 CYS B N 1
ATOM 3705 C CA . CYS B 1 202 ? 88.322 -10.366 -53.404 1.00 185.00 205 CYS B CA 1
ATOM 3706 C C . CYS B 1 202 ? 87.549 -11.650 -53.167 1.00 189.56 205 CYS B C 1
ATOM 3707 O O . CYS B 1 202 ? 86.346 -11.621 -52.929 1.00 195.65 205 CYS B O 1
ATOM 3710 N N . LYS B 1 203 ? 88.251 -12.775 -53.238 1.00 205.57 206 LYS B N 1
ATOM 3711 C CA . LYS B 1 203 ? 87.736 -14.018 -52.699 1.00 212.14 206 LYS B CA 1
ATOM 3712 C C . LYS B 1 203 ? 88.579 -14.387 -51.489 1.00 217.46 206 LYS B C 1
ATOM 3713 O O . LYS B 1 203 ? 88.288 -15.369 -50.807 1.00 224.71 206 LYS B O 1
ATOM 3719 N N . TRP B 1 204 ? 89.619 -13.602 -51.210 1.00 252.16 207 TRP B N 1
ATOM 3720 C CA . TRP B 1 204 ? 90.301 -13.730 -49.923 1.00 259.22 207 TRP B CA 1
ATOM 3721 C C . TRP B 1 204 ? 89.797 -12.650 -48.970 1.00 267.28 207 TRP B C 1
ATOM 3722 O O . TRP B 1 204 ? 89.520 -12.920 -47.797 1.00 277.98 207 TRP B O 1
ATOM 3733 N N . SER B 1 205 ? 89.706 -11.419 -49.468 1.00 262.44 208 SER B N 1
ATOM 3734 C CA . SER B 1 205 ? 88.762 -10.488 -48.889 1.00 269.66 208 SER B CA 1
ATOM 3735 C C . SER B 1 205 ? 87.484 -11.143 -49.332 1.00 270.85 208 SER B C 1
ATOM 3736 O O . SER B 1 205 ? 87.297 -11.369 -50.523 1.00 262.93 208 SER B O 1
ATOM 3739 N N . ASN B 1 206 ? 86.614 -11.503 -48.402 1.00 200.57 209 ASN B N 1
ATOM 3740 C CA . ASN B 1 206 ? 85.414 -12.183 -48.846 1.00 201.72 209 ASN B CA 1
ATOM 3741 C C . ASN B 1 206 ? 84.256 -11.237 -49.123 1.00 203.60 209 ASN B C 1
ATOM 3742 O O . ASN B 1 206 ? 83.105 -11.532 -48.796 1.00 210.77 209 ASN B O 1
ATOM 3747 N N . TRP B 1 207 ? 84.566 -10.099 -49.731 1.00 250.44 210 TRP B N 1
ATOM 3748 C CA . TRP B 1 207 ? 83.524 -9.253 -50.265 1.00 250.46 210 TRP B CA 1
ATOM 3749 C C . TRP B 1 207 ? 83.411 -9.643 -51.722 1.00 240.67 210 TRP B C 1
ATOM 3750 O O . TRP B 1 207 ? 84.204 -10.453 -52.203 1.00 234.29 210 TRP B O 1
ATOM 3761 N N . GLU B 1 208 ? 82.423 -9.103 -52.424 1.00 231.14 211 GLU B N 1
ATOM 3762 C CA . GLU B 1 208 ? 82.222 -9.481 -53.817 1.00 223.40 211 GLU B CA 1
ATOM 3763 C C . GLU B 1 208 ? 81.619 -8.353 -54.632 1.00 221.53 211 GLU B C 1
ATOM 3764 O O . GLU B 1 208 ? 81.303 -7.289 -54.095 1.00 226.52 211 GLU B O 1
ATOM 3767 N N . ILE B 1 209 ? 81.487 -8.594 -55.933 1.00 210.13 212 ILE B N 1
ATOM 3768 C CA . ILE B 1 209 ? 81.052 -7.573 -56.874 1.00 208.10 212 ILE B CA 1
ATOM 3769 C C . ILE B 1 209 ? 79.540 -7.486 -56.922 1.00 214.79 212 ILE B C 1
ATOM 3770 O O . ILE B 1 209 ? 78.879 -8.476 -57.229 1.00 216.07 212 ILE B O 1
ATOM 3772 N N . PRO B 1 210 ? 78.978 -6.312 -56.586 1.00 245.73 213 PRO B N 1
ATOM 3773 C CA . PRO B 1 210 ? 77.586 -6.114 -56.989 1.00 250.18 213 PRO B CA 1
ATOM 3774 C C . PRO B 1 210 ? 77.514 -6.128 -58.517 1.00 244.01 213 PRO B C 1
ATOM 3775 O O . PRO B 1 210 ? 78.367 -5.526 -59.187 1.00 238.39 213 PRO B O 1
ATOM 3779 N N . VAL B 1 211 ? 76.528 -6.841 -59.056 1.00 235.10 214 VAL B N 1
ATOM 3780 C CA . VAL B 1 211 ? 76.293 -6.874 -60.496 1.00 231.47 214 VAL B CA 1
ATOM 3781 C C . VAL B 1 211 ? 75.641 -5.579 -60.936 1.00 234.76 214 VAL B C 1
ATOM 3782 O O . VAL B 1 211 ? 74.823 -5.024 -60.205 1.00 241.87 214 VAL B O 1
ATOM 3786 N N . SER B 1 212 ? 76.004 -5.088 -62.118 1.00 221.37 215 SER B N 1
ATOM 3787 C CA . SER B 1 212 ? 75.478 -3.807 -62.570 1.00 224.90 215 SER B CA 1
ATOM 3788 C C . SER B 1 212 ? 74.036 -3.933 -63.055 1.00 230.69 215 SER B C 1
ATOM 3789 O O . SER B 1 212 ? 73.655 -4.910 -63.705 1.00 229.79 215 SER B O 1
ATOM 3792 N N . THR B 1 213 ? 73.237 -2.937 -62.710 1.00 258.28 216 THR B N 1
ATOM 3793 C CA . THR B 1 213 ? 71.796 -3.075 -62.783 1.00 265.30 216 THR B CA 1
ATOM 3794 C C . THR B 1 213 ? 71.239 -3.474 -64.153 1.00 264.88 216 THR B C 1
ATOM 3795 O O . THR B 1 213 ? 70.624 -4.531 -64.281 1.00 266.06 216 THR B O 1
ATOM 3799 N N . ASP B 1 214 ? 71.442 -2.648 -65.175 1.00 224.55 217 ASP B N 1
ATOM 3800 C CA . ASP B 1 214 ? 70.718 -2.866 -66.428 1.00 226.84 217 ASP B CA 1
ATOM 3801 C C . ASP B 1 214 ? 71.338 -3.857 -67.418 1.00 221.23 217 ASP B C 1
ATOM 3802 O O . ASP B 1 214 ? 71.685 -3.486 -68.539 1.00 220.09 217 ASP B O 1
ATOM 3807 N N . GLY B 1 215 ? 71.461 -5.113 -66.993 1.00 235.63 218 GLY B N 1
ATOM 3808 C CA . GLY B 1 215 ? 71.678 -6.221 -67.908 1.00 233.14 218 GLY B CA 1
ATOM 3809 C C . GLY B 1 215 ? 73.042 -6.379 -68.551 1.00 226.16 218 GLY B C 1
ATOM 3810 O O . GLY B 1 215 ? 73.157 -6.503 -69.773 1.00 226.28 218 GLY B O 1
ATOM 3811 N N . LYS B 1 216 ? 74.080 -6.393 -67.734 1.00 207.92 219 LYS B N 1
ATOM 3812 C CA . LYS B 1 216 ? 75.402 -6.730 -68.217 1.00 201.23 219 LYS B CA 1
ATOM 3813 C C . LYS B 1 216 ? 76.238 -6.775 -66.968 1.00 197.18 219 LYS B C 1
ATOM 3814 O O . LYS B 1 216 ? 75.950 -6.067 -66.000 1.00 199.65 219 LYS B O 1
ATOM 3820 N N . HIS B 1 217 ? 77.248 -7.630 -66.959 1.00 206.64 220 HIS B N 1
ATOM 3821 C CA . HIS B 1 217 ? 77.931 -7.907 -65.710 1.00 204.04 220 HIS B CA 1
ATOM 3822 C C . HIS B 1 217 ? 79.058 -6.918 -65.456 1.00 199.80 220 HIS B C 1
ATOM 3823 O O . HIS B 1 217 ? 79.665 -6.396 -66.395 1.00 196.91 220 HIS B O 1
ATOM 3830 N N . TRP B 1 218 ? 79.323 -6.676 -64.175 1.00 242.77 221 TRP B N 1
ATOM 3831 C CA . TRP B 1 218 ? 80.284 -5.669 -63.740 1.00 240.41 221 TRP B CA 1
ATOM 3832 C C . TRP B 1 218 ? 81.728 -6.063 -64.007 1.00 233.47 221 TRP B C 1
ATOM 3833 O O . TRP B 1 218 ? 82.647 -5.446 -63.468 1.00 231.39 221 TRP B O 1
ATOM 3835 N N . TRP B 1 219 ? 81.924 -7.078 -64.839 1.00 165.77 222 TRP B N 1
ATOM 3836 C CA . TRP B 1 219 ? 83.261 -7.457 -65.246 1.00 159.63 222 TRP B CA 1
ATOM 3837 C C . TRP B 1 219 ? 83.362 -7.444 -66.774 1.00 158.17 222 TRP B C 1
ATOM 3838 O O . TRP B 1 219 ? 84.443 -7.494 -67.344 1.00 153.85 222 TRP B O 1
ATOM 3849 N N . GLU B 1 220 ? 82.211 -7.372 -67.430 1.00 243.68 223 GLU B N 1
ATOM 3850 C CA . GLU B 1 220 ? 82.151 -7.320 -68.884 1.00 244.30 223 GLU B CA 1
ATOM 3851 C C . GLU B 1 220 ? 82.434 -5.907 -69.379 1.00 244.58 223 GLU B C 1
ATOM 3852 O O . GLU B 1 220 ? 82.342 -5.629 -70.572 1.00 246.37 223 GLU B O 1
ATOM 3858 N N . TYR B 1 221 ? 82.772 -5.014 -68.458 1.00 177.31 224 TYR B N 1
ATOM 3859 C CA . TYR B 1 221 ? 83.049 -3.629 -68.815 1.00 178.51 224 TYR B CA 1
ATOM 3860 C C . TYR B 1 221 ? 84.561 -3.329 -68.936 1.00 173.34 224 TYR B C 1
ATOM 3861 O O . TYR B 1 221 ? 84.958 -2.200 -69.253 1.00 174.39 224 TYR B O 1
ATOM 3863 N N . VAL B 1 222 ? 85.400 -4.339 -68.702 1.00 192.27 225 VAL B N 1
ATOM 3864 C CA . VAL B 1 222 ? 86.843 -4.168 -68.861 1.00 187.37 225 VAL B CA 1
ATOM 3865 C C . VAL B 1 222 ? 87.398 -5.033 -69.991 1.00 184.83 225 VAL B C 1
ATOM 3866 O O . VAL B 1 222 ? 88.514 -4.794 -70.485 1.00 181.82 225 VAL B O 1
ATOM 3870 N N . ASP B 1 223 ? 86.615 -6.037 -70.386 1.00 165.05 226 ASP B N 1
ATOM 3871 C CA . ASP B 1 223 ? 86.938 -6.859 -71.540 1.00 164.77 226 ASP B CA 1
ATOM 3872 C C . ASP B 1 223 ? 85.694 -7.507 -72.122 1.00 169.94 226 ASP B C 1
ATOM 3873 O O . ASP B 1 223 ? 84.725 -7.768 -71.423 1.00 172.34 226 ASP B O 1
ATOM 3878 N N . ALA B 1 224 ? 85.757 -7.786 -73.417 1.00 164.98 227 ALA B N 1
ATOM 3879 C CA . ALA B 1 224 ? 84.597 -8.214 -74.185 1.00 171.29 227 ALA B CA 1
ATOM 3880 C C . ALA B 1 224 ? 84.287 -9.700 -74.104 1.00 172.48 227 ALA B C 1
ATOM 3881 O O . ALA B 1 224 ? 83.126 -10.078 -74.004 1.00 177.10 227 ALA B O 1
ATOM 3883 N N . THR B 1 225 ? 85.300 -10.551 -74.178 1.00 151.41 228 THR B N 1
ATOM 3884 C CA . THR B 1 225 ? 85.064 -11.984 -74.053 1.00 153.08 228 THR B CA 1
ATOM 3885 C C . THR B 1 225 ? 85.588 -12.451 -72.717 1.00 148.24 228 THR B C 1
ATOM 3886 O O . THR B 1 225 ? 86.796 -12.547 -72.524 1.00 143.51 228 THR B O 1
ATOM 3890 N N . VAL B 1 226 ? 84.691 -12.744 -71.787 1.00 202.58 229 VAL B N 1
ATOM 3891 C CA . VAL B 1 226 ? 85.136 -13.193 -70.473 1.00 199.35 229 VAL B CA 1
ATOM 3892 C C . VAL B 1 226 ? 84.090 -13.999 -69.710 1.00 203.69 229 VAL B C 1
ATOM 3893 O O . VAL B 1 226 ? 82.968 -13.533 -69.484 1.00 207.13 229 VAL B O 1
ATOM 3897 N N . THR B 1 227 ? 84.478 -15.209 -69.313 1.00 206.48 230 THR B N 1
ATOM 3898 C CA . THR B 1 227 ? 83.585 -16.113 -68.595 1.00 211.42 230 THR B CA 1
ATOM 3899 C C . THR B 1 227 ? 84.128 -16.460 -67.210 1.00 209.57 230 THR B C 1
ATOM 3900 O O . THR B 1 227 ? 85.344 -16.482 -66.998 1.00 204.87 230 THR B O 1
ATOM 3904 N N . LEU B 1 228 ? 83.217 -16.717 -66.272 1.00 207.31 231 LEU B N 1
ATOM 3905 C CA . LEU B 1 228 ? 83.583 -17.203 -64.951 1.00 207.93 231 LEU B CA 1
ATOM 3906 C C . LEU B 1 228 ? 84.101 -18.620 -65.128 1.00 209.77 231 LEU B C 1
ATOM 3907 O O . LEU B 1 228 ? 84.934 -19.089 -64.355 1.00 208.86 231 LEU B O 1
ATOM 3912 N N . GLU B 1 229 ? 83.592 -19.296 -66.156 1.00 190.18 232 GLU B N 1
ATOM 3913 C CA . GLU B 1 229 ? 84.064 -20.627 -66.512 1.00 192.95 232 GLU B CA 1
ATOM 3914 C C . GLU B 1 229 ? 85.577 -20.581 -66.676 1.00 187.07 232 GLU B C 1
ATOM 3915 O O . GLU B 1 229 ? 86.278 -21.545 -66.363 1.00 188.34 232 GLU B O 1
ATOM 3917 N N . LEU B 1 230 ? 86.085 -19.450 -67.149 1.00 220.24 233 LEU B N 1
ATOM 3918 C CA . LEU B 1 230 ? 87.521 -19.290 -67.280 1.00 214.36 233 LEU B CA 1
ATOM 3919 C C . LEU B 1 230 ? 88.096 -18.733 -65.979 1.00 210.74 233 LEU B C 1
ATOM 3920 O O . LEU B 1 230 ? 88.917 -19.380 -65.333 1.00 210.38 233 LEU B O 1
ATOM 3925 N N . LEU B 1 231 ? 87.649 -17.541 -65.588 1.00 148.37 234 LEU B N 1
ATOM 3926 C CA . LEU B 1 231 ? 88.214 -16.854 -64.428 1.00 145.74 234 LEU B CA 1
ATOM 3927 C C . LEU B 1 231 ? 88.275 -17.770 -63.201 1.00 149.61 234 LEU B C 1
ATOM 3928 O O . LEU B 1 231 ? 89.164 -17.646 -62.358 1.00 147.77 234 LEU B O 1
ATOM 3933 N N . ASP B 1 232 ? 87.330 -18.695 -63.100 1.00 175.51 235 ASP B N 1
ATOM 3934 C CA . ASP B 1 232 ? 87.398 -19.678 -62.034 1.00 180.42 235 ASP B CA 1
ATOM 3935 C C . ASP B 1 232 ? 88.467 -20.699 -62.376 1.00 179.65 235 ASP B C 1
ATOM 3936 O O . ASP B 1 232 ? 89.222 -21.136 -61.520 1.00 181.11 235 ASP B O 1
ATOM 3941 N N . GLU B 1 233 ? 88.534 -21.066 -63.646 1.00 191.20 236 GLU B N 1
ATOM 3942 C CA . GLU B 1 233 ? 89.557 -21.979 -64.122 1.00 191.04 236 GLU B CA 1
ATOM 3943 C C . GLU B 1 233 ? 90.955 -21.423 -63.837 1.00 184.61 236 GLU B C 1
ATOM 3944 O O . GLU B 1 233 ? 91.844 -22.152 -63.402 1.00 185.35 236 GLU B O 1
ATOM 3950 N N . LEU B 1 234 ? 91.144 -20.127 -64.058 1.00 164.93 237 LEU B N 1
ATOM 3951 C CA . LEU B 1 234 ? 92.473 -19.539 -63.942 1.00 158.93 237 LEU B CA 1
ATOM 3952 C C . LEU B 1 234 ? 92.877 -19.333 -62.491 1.00 159.47 237 LEU B C 1
ATOM 3953 O O . LEU B 1 234 ? 94.003 -19.656 -62.113 1.00 158.09 237 LEU B O 1
ATOM 3958 N N . THR B 1 235 ? 91.973 -18.803 -61.674 1.00 131.66 238 THR B N 1
ATOM 3959 C CA . THR B 1 235 ? 92.343 -18.546 -60.298 1.00 133.31 238 THR B CA 1
ATOM 3960 C C . THR B 1 235 ? 92.646 -19.867 -59.626 1.00 138.51 238 THR B C 1
ATOM 3961 O O . THR B 1 235 ? 93.238 -19.915 -58.557 1.00 140.34 238 THR B O 1
ATOM 3965 N N . HIS B 1 236 ? 92.244 -20.942 -60.283 1.00 198.20 239 HIS B N 1
ATOM 3966 C CA . HIS B 1 236 ? 92.656 -22.277 -59.893 1.00 203.22 239 HIS B CA 1
ATOM 3967 C C . HIS B 1 236 ? 94.160 -22.371 -60.145 1.00 198.70 239 HIS B C 1
ATOM 3968 O O . HIS B 1 236 ? 94.963 -22.482 -59.218 1.00 200.03 239 HIS B O 1
ATOM 3975 N N . GLU B 1 237 ? 94.543 -22.296 -61.407 1.00 182.76 240 GLU B N 1
ATOM 3976 C CA . GLU B 1 237 ? 95.945 -22.324 -61.747 1.00 178.07 240 GLU B CA 1
ATOM 3977 C C . GLU B 1 237 ? 96.711 -21.373 -60.829 1.00 174.45 240 GLU B C 1
ATOM 3978 O O . GLU B 1 237 ? 97.598 -21.795 -60.098 1.00 175.76 240 GLU B O 1
ATOM 3984 N N . PHE B 1 238 ? 96.344 -20.099 -60.840 1.00 131.09 241 PHE B N 1
ATOM 3985 C CA . PHE B 1 238 ? 97.062 -19.095 -60.066 1.00 128.19 241 PHE B CA 1
ATOM 3986 C C . PHE B 1 238 ? 97.353 -19.551 -58.642 1.00 133.54 241 PHE B C 1
ATOM 3987 O O . PHE B 1 238 ? 98.364 -19.185 -58.060 1.00 132.08 241 PHE B O 1
ATOM 3995 N N . LEU B 1 239 ? 96.473 -20.353 -58.071 1.00 112.95 242 LEU B N 1
ATOM 3996 C CA . LEU B 1 239 ? 96.599 -20.643 -56.652 1.00 119.40 242 LEU B CA 1
ATOM 3997 C C . LEU B 1 239 ? 97.348 -21.930 -56.404 1.00 123.43 242 LEU B C 1
ATOM 3998 O O . LEU B 1 239 ? 98.170 -22.004 -55.497 1.00 126.01 242 LEU B O 1
ATOM 4003 N N . GLN B 1 240 ? 97.051 -22.945 -57.209 1.00 164.80 243 GLN B N 1
ATOM 4004 C CA . GLN B 1 240 ? 97.751 -24.224 -57.128 1.00 169.19 243 GLN B CA 1
ATOM 4005 C C . GLN B 1 240 ? 99.148 -24.038 -57.697 1.00 162.78 243 GLN B C 1
ATOM 4006 O O . GLN B 1 240 ? 99.956 -24.965 -57.719 1.00 165.37 243 GLN B O 1
ATOM 4012 N N . ILE B 1 241 ? 99.388 -22.825 -58.191 1.00 170.18 244 ILE B N 1
ATOM 4013 C CA . ILE B 1 241 ? 100.700 -22.356 -58.616 1.00 163.79 244 ILE B CA 1
ATOM 4014 C C . ILE B 1 241 ? 101.222 -21.408 -57.547 1.00 162.93 244 ILE B C 1
ATOM 4015 O O . ILE B 1 241 ? 102.420 -21.299 -57.322 1.00 161.06 244 ILE B O 1
ATOM 4020 N N . LEU B 1 242 ? 100.301 -20.735 -56.877 1.00 126.34 245 LEU B N 1
ATOM 4021 C CA . LEU B 1 242 ? 100.652 -19.903 -55.748 1.00 128.00 245 LEU B CA 1
ATOM 4022 C C . LEU B 1 242 ? 100.972 -20.797 -54.554 1.00 136.32 245 LEU B C 1
ATOM 4023 O O . LEU B 1 242 ? 101.548 -20.348 -53.559 1.00 139.07 245 LEU B O 1
ATOM 4028 N N . GLU B 1 243 ? 100.597 -22.067 -54.665 1.00 142.51 246 GLU B N 1
ATOM 4029 C CA . GLU B 1 243 ? 100.854 -23.041 -53.612 1.00 151.64 246 GLU B CA 1
ATOM 4030 C C . GLU B 1 243 ? 101.452 -24.310 -54.188 1.00 152.96 246 GLU B C 1
ATOM 4031 O O . GLU B 1 243 ? 101.611 -25.298 -53.477 1.00 161.33 246 GLU B O 1
ATOM 4037 N N . LYS B 1 244 ? 101.756 -24.290 -55.484 1.00 183.82 247 LYS B N 1
ATOM 4038 C CA . LYS B 1 244 ? 102.676 -25.268 -56.050 1.00 184.08 247 LYS B CA 1
ATOM 4039 C C . LYS B 1 244 ? 104.099 -24.747 -55.818 1.00 180.27 247 LYS B C 1
ATOM 4040 O O . LYS B 1 244 ? 105.082 -25.218 -56.433 0.0000 178.04 247 LYS B O 1
ATOM 4046 N N . THR B 1 245 ? 104.200 -23.792 -54.898 1.00 181.51 248 THR B N 1
ATOM 4047 C CA . THR B 1 245 ? 105.472 -23.394 -54.314 1.00 173.97 248 THR B CA 1
ATOM 4048 C C . THR B 1 245 ? 105.572 -24.009 -52.910 1.00 179.19 248 THR B C 1
ATOM 4049 O O . THR B 1 245 ? 104.812 -23.610 -52.020 1.00 182.53 248 THR B O 1
ATOM 4053 N N . PRO B 1 246 ? 106.403 -25.056 -52.707 1.00 257.30 249 PRO B N 1
ATOM 4054 C CA . PRO B 1 246 ? 106.617 -25.148 -51.248 1.00 258.21 249 PRO B CA 1
ATOM 4055 C C . PRO B 1 246 ? 107.622 -24.188 -50.542 1.00 250.41 249 PRO B C 1
ATOM 4056 O O . PRO B 1 246 ? 108.693 -23.808 -51.054 1.00 242.50 249 PRO B O 1
ATOM 4060 N N . ASN B 1 247 ? 107.212 -23.826 -49.320 1.00 173.59 250 ASN B N 1
ATOM 4061 C CA . ASN B 1 247 ? 108.036 -23.246 -48.252 1.00 170.86 250 ASN B CA 1
ATOM 4062 C C . ASN B 1 247 ? 108.684 -21.927 -48.598 1.00 161.25 250 ASN B C 1
ATOM 4063 O O . ASN B 1 247 ? 109.367 -21.321 -47.760 1.00 158.59 250 ASN B O 1
ATOM 4068 N N . ARG B 1 248 ? 108.406 -21.459 -49.812 1.00 148.28 251 ARG B N 1
ATOM 4069 C CA . ARG B 1 248 ? 109.249 -20.464 -50.476 1.00 139.37 251 ARG B CA 1
ATOM 4070 C C . ARG B 1 248 ? 108.814 -19.009 -50.294 1.00 135.07 251 ARG B C 1
ATOM 4071 O O . ARG B 1 248 ? 109.639 -18.091 -50.208 1.00 129.16 251 ARG B O 1
ATOM 4079 N N . LEU B 1 249 ? 107.518 -18.790 -50.214 1.00 115.63 252 LEU B N 1
ATOM 4080 C CA . LEU B 1 249 ? 107.099 -17.442 -49.972 1.00 112.75 252 LEU B CA 1
ATOM 4081 C C . LEU B 1 249 ? 107.692 -17.015 -48.623 1.00 112.28 252 LEU B C 1
ATOM 4082 O O . LEU B 1 249 ? 107.995 -17.846 -47.782 1.00 116.21 252 LEU B O 1
ATOM 4087 N N . LYS B 1 250 ? 107.839 -15.714 -48.431 1.00 131.57 253 LYS B N 1
ATOM 4088 C CA . LYS B 1 250 ? 109.085 -15.099 -47.986 1.00 126.51 253 LYS B CA 1
ATOM 4089 C C . LYS B 1 250 ? 109.623 -15.075 -49.439 1.00 120.32 253 LYS B C 1
ATOM 4090 O O . LYS B 1 250 ? 110.840 -15.024 -49.743 1.00 115.19 253 LYS B O 1
ATOM 4096 N N . ARG B 1 251 ? 108.654 -15.169 -50.338 1.00 143.08 254 ARG B N 1
ATOM 4097 C CA . ARG B 1 251 ? 108.738 -14.519 -51.592 1.00 138.29 254 ARG B CA 1
ATOM 4098 C C . ARG B 1 251 ? 108.634 -13.074 -51.171 1.00 136.08 254 ARG B C 1
ATOM 4099 O O . ARG B 1 251 ? 107.892 -12.789 -50.328 1.00 139.83 254 ARG B O 1
ATOM 4107 N N . ILE B 1 252 ? 109.531 -12.201 -51.496 1.00 133.35 255 ILE B N 1
ATOM 4108 C CA . ILE B 1 252 ? 109.311 -10.778 -51.117 1.00 132.19 255 ILE B CA 1
ATOM 4109 C C . ILE B 1 252 ? 108.831 -10.507 -49.648 1.00 137.11 255 ILE B C 1
ATOM 4110 O O . ILE B 1 252 ? 107.745 -10.909 -49.230 1.00 142.74 255 ILE B O 1
ATOM 4115 N N . TRP B 1 253 ? 109.726 -9.941 -48.842 1.00 185.72 256 TRP B N 1
ATOM 4116 C CA . TRP B 1 253 ? 109.407 -8.955 -47.829 1.00 187.34 256 TRP B CA 1
ATOM 4117 C C . TRP B 1 253 ? 109.063 -7.765 -48.791 1.00 183.90 256 TRP B C 1
ATOM 4118 O O . TRP B 1 253 ? 109.236 -7.881 -50.025 1.00 179.52 256 TRP B O 1
ATOM 4129 N N . ASN B 1 254 ? 108.549 -6.660 -48.273 1.00 257.30 257 ASN B N 1
ATOM 4130 C CA . ASN B 1 254 ? 108.507 -5.479 -49.078 1.00 255.35 257 ASN B CA 1
ATOM 4131 C C . ASN B 1 254 ? 109.554 -5.366 -50.167 1.00 248.85 257 ASN B C 1
ATOM 4132 O O . ASN B 1 254 ? 110.702 -5.155 -49.834 1.00 246.27 257 ASN B O 1
ATOM 4137 N N . TRP B 1 255 ? 109.215 -5.462 -51.460 1.00 153.73 258 TRP B N 1
ATOM 4138 C CA . TRP B 1 255 ? 107.919 -5.740 -52.057 1.00 157.08 258 TRP B CA 1
ATOM 4139 C C . TRP B 1 255 ? 106.900 -6.400 -51.146 1.00 163.43 258 TRP B C 1
ATOM 4140 O O . TRP B 1 255 ? 106.876 -7.606 -51.067 1.00 164.79 258 TRP B O 1
ATOM 4151 N N . ARG B 1 256 ? 105.981 -5.633 -50.556 1.00 140.90 259 ARG B N 1
ATOM 4152 C CA . ARG B 1 256 ? 105.018 -6.158 -49.560 1.00 148.27 259 ARG B CA 1
ATOM 4153 C C . ARG B 1 256 ? 103.593 -5.516 -49.579 1.00 155.42 259 ARG B C 1
ATOM 4154 O O . ARG B 1 256 ? 102.624 -6.229 -49.874 1.00 160.53 259 ARG B O 1
ATOM 4162 N N . ALA B 1 257 ? 103.465 -4.217 -49.297 1.00 193.34 260 ALA B N 1
ATOM 4163 C CA . ALA B 1 257 ? 102.167 -3.581 -49.407 1.00 200.66 260 ALA B CA 1
ATOM 4164 C C . ALA B 1 257 ? 102.252 -2.178 -50.058 1.00 199.13 260 ALA B C 1
ATOM 4165 O O . ALA B 1 257 ? 101.476 -1.851 -50.973 1.00 203.15 260 ALA B O 1
ATOM 4167 N N . CYS B 1 258 ? 103.197 -1.371 -49.579 1.00 213.80 261 CYS B N 1
ATOM 4168 C CA . CYS B 1 258 ? 103.211 0.052 -49.847 1.00 214.03 261 CYS B CA 1
ATOM 4169 C C . CYS B 1 258 ? 104.486 0.456 -50.567 1.00 205.95 261 CYS B C 1
ATOM 4170 O O . CYS B 1 258 ? 105.473 -0.285 -50.588 1.00 200.07 261 CYS B O 1
ATOM 4173 N N . GLN B 1 259 ? 104.435 1.653 -51.137 1.00 254.19 262 GLN B N 1
ATOM 4174 C CA . GLN B 1 259 ? 105.421 2.107 -52.097 1.00 247.82 262 GLN B CA 1
ATOM 4175 C C . GLN B 1 259 ? 106.307 3.255 -51.596 1.00 246.82 262 GLN B C 1
ATOM 4176 O O . GLN B 1 259 ? 107.109 3.767 -52.366 1.00 242.99 262 GLN B O 1
ATOM 4182 N N . ALA B 1 260 ? 106.189 3.651 -50.327 1.00 201.46 263 ALA B N 1
ATOM 4183 C CA . ALA B 1 260 ? 106.902 4.842 -49.836 1.00 202.43 263 ALA B CA 1
ATOM 4184 C C . ALA B 1 260 ? 107.331 4.719 -48.371 1.00 204.23 263 ALA B C 1
ATOM 4185 O O . ALA B 1 260 ? 108.291 5.361 -47.928 1.00 203.23 263 ALA B O 1
ATOM 4187 N N . ILE C 2 1 ? 88.385 -37.921 -41.960 1.00 166.26 41 ILE C N 1
ATOM 4188 C CA . ILE C 2 1 ? 87.609 -39.156 -41.880 1.00 164.61 41 ILE C CA 1
ATOM 4189 C C . ILE C 2 1 ? 88.094 -40.185 -40.844 1.00 163.96 41 ILE C C 1
ATOM 4190 O O . ILE C 2 1 ? 87.263 -40.891 -40.281 1.00 162.65 41 ILE C O 1
ATOM 4195 N N . ASP C 2 2 ? 89.407 -40.259 -40.581 1.00 126.36 42 ASP C N 1
ATOM 4196 C CA . ASP C 2 2 ? 90.009 -41.506 -40.066 1.00 125.98 42 ASP C CA 1
ATOM 4197 C C . ASP C 2 2 ? 90.785 -41.577 -38.746 1.00 126.59 42 ASP C C 1
ATOM 4198 O O . ASP C 2 2 ? 91.986 -41.328 -38.654 1.00 126.81 42 ASP C O 1
ATOM 4203 N N . TYR C 2 3 ? 90.015 -41.952 -37.737 1.00 138.25 43 TYR C N 1
ATOM 4204 C CA . TYR C 2 3 ? 90.470 -42.472 -36.470 1.00 136.57 43 TYR C CA 1
ATOM 4205 C C . TYR C 2 3 ? 91.026 -43.808 -36.839 1.00 135.66 43 TYR C C 1
ATOM 4206 O O . TYR C 2 3 ? 91.771 -44.423 -36.076 1.00 131.72 43 TYR C O 1
ATOM 4215 N N . LEU C 2 4 ? 90.586 -44.273 -38.005 1.00 120.24 44 LEU C N 1
ATOM 4216 C CA . LEU C 2 4 ? 91.111 -45.474 -38.614 1.00 120.14 44 LEU C CA 1
ATOM 4217 C C . LEU C 2 4 ? 92.364 -45.014 -39.243 1.00 121.15 44 LEU C C 1
ATOM 4218 O O . LEU C 2 4 ? 92.379 -44.638 -40.415 1.00 122.28 44 LEU C O 1
ATOM 4223 N N . ASP C 2 5 ? 93.422 -44.981 -38.462 1.00 137.68 45 ASP C N 1
ATOM 4224 C CA . ASP C 2 5 ? 94.645 -44.586 -39.065 1.00 136.85 45 ASP C CA 1
ATOM 4225 C C . ASP C 2 5 ? 95.044 -45.683 -40.006 1.00 138.18 45 ASP C C 1
ATOM 4226 O O . ASP C 2 5 ? 94.795 -46.852 -39.752 1.00 137.29 45 ASP C O 1
ATOM 4231 N N . ALA C 2 6 ? 95.609 -45.307 -41.131 1.00 189.03 46 ALA C N 1
ATOM 4232 C CA . ALA C 2 6 ? 96.664 -46.127 -41.619 1.00 187.54 46 ALA C CA 1
ATOM 4233 C C . ALA C 2 6 ? 97.649 -45.795 -40.500 1.00 182.43 46 ALA C C 1
ATOM 4234 O O . ALA C 2 6 ? 97.869 -44.622 -40.196 1.00 181.63 46 ALA C O 1
ATOM 4236 N N . SER C 2 7 ? 98.161 -46.814 -39.824 1.00 127.84 47 SER C N 1
ATOM 4237 C CA . SER C 2 7 ? 97.791 -48.166 -40.138 1.00 128.65 47 SER C CA 1
ATOM 4238 C C . SER C 2 7 ? 97.806 -48.973 -38.872 1.00 124.50 47 SER C C 1
ATOM 4239 O O . SER C 2 7 ? 97.300 -50.085 -38.847 1.00 124.56 47 SER C O 1
ATOM 4242 N N . LEU C 2 8 ? 98.385 -48.425 -37.816 1.00 145.81 48 LEU C N 1
ATOM 4243 C CA . LEU C 2 8 ? 98.522 -49.209 -36.615 1.00 142.18 48 LEU C CA 1
ATOM 4244 C C . LEU C 2 8 ? 97.192 -49.854 -36.253 1.00 143.64 48 LEU C C 1
ATOM 4245 O O . LEU C 2 8 ? 97.171 -50.740 -35.421 1.00 141.41 48 LEU C O 1
ATOM 4250 N N . ARG C 2 9 ? 96.086 -49.400 -36.852 1.00 118.34 49 ARG C N 1
ATOM 4251 C CA . ARG C 2 9 ? 94.801 -50.119 -36.782 1.00 120.34 49 ARG C CA 1
ATOM 4252 C C . ARG C 2 9 ? 94.361 -50.682 -38.124 1.00 124.65 49 ARG C C 1
ATOM 4253 O O . ARG C 2 9 ? 93.729 -51.729 -38.214 1.00 126.13 49 ARG C O 1
ATOM 4258 N N . LYS C 2 10 ? 94.660 -49.946 -39.168 1.00 111.26 50 LYS C N 1
ATOM 4259 C CA . LYS C 2 10 ? 94.394 -50.385 -40.507 1.00 115.61 50 LYS C CA 1
ATOM 4260 C C . LYS C 2 10 ? 95.116 -51.711 -40.733 1.00 114.38 50 LYS C C 1
ATOM 4261 O O . LYS C 2 10 ? 94.811 -52.468 -41.656 1.00 117.59 50 LYS C O 1
ATOM 4267 N N . LYS C 2 11 ? 96.075 -51.965 -39.851 1.00 143.39 51 LYS C N 1
ATOM 4268 C CA . LYS C 2 11 ? 96.950 -53.121 -39.895 1.00 141.57 51 LYS C CA 1
ATOM 4269 C C . LYS C 2 11 ? 96.269 -54.300 -39.233 1.00 140.74 51 LYS C C 1
ATOM 4270 O O . LYS C 2 11 ? 96.143 -55.356 -39.838 1.00 142.37 51 LYS C O 1
ATOM 4276 N N . ASN C 2 12 ? 95.829 -54.125 -37.991 1.00 116.51 52 ASN C N 1
ATOM 4277 C CA . ASN C 2 12 ? 95.133 -55.198 -37.319 1.00 115.68 52 ASN C CA 1
ATOM 4278 C C . ASN C 2 12 ? 93.962 -55.681 -38.135 1.00 120.23 52 ASN C C 1
ATOM 4279 O O . ASN C 2 12 ? 93.713 -56.866 -38.206 1.00 120.77 52 ASN C O 1
ATOM 4284 N N . LYS C 2 13 ? 93.247 -54.767 -38.771 1.00 104.70 53 LYS C N 1
ATOM 4285 C CA . LYS C 2 13 ? 92.186 -55.166 -39.679 1.00 108.85 53 LYS C CA 1
ATOM 4286 C C . LYS C 2 13 ? 92.710 -56.193 -40.682 1.00 109.48 53 LYS C C 1
ATOM 4287 O O . LYS C 2 13 ? 91.933 -56.993 -41.200 1.00 108.59 53 LYS C O 1
ATOM 4291 N N . GLN C 2 14 ? 94.021 -56.164 -40.948 1.00 105.45 54 GLN C N 1
ATOM 4292 C CA . GLN C 2 14 ? 94.665 -57.108 -41.862 1.00 106.67 54 GLN C CA 1
ATOM 4293 C C . GLN C 2 14 ? 94.971 -58.402 -41.146 1.00 103.76 54 GLN C C 1
ATOM 4294 O O . GLN C 2 14 ? 94.879 -59.469 -41.729 1.00 105.77 54 GLN C O 1
ATOM 4297 N N . ARG C 2 15 ? 95.354 -58.292 -39.882 1.00 144.46 55 ARG C N 1
ATOM 4298 C CA . ARG C 2 15 ? 95.660 -59.450 -39.065 1.00 141.49 55 ARG C CA 1
ATOM 4299 C C . ARG C 2 15 ? 94.407 -60.184 -38.653 1.00 143.01 55 ARG C C 1
ATOM 4300 O O . ARG C 2 15 ? 94.394 -61.414 -38.577 1.00 142.73 55 ARG C O 1
ATOM 4308 N N . LEU C 2 16 ? 93.359 -59.427 -38.357 1.00 98.99 56 LEU C N 1
ATOM 4309 C CA . LEU C 2 16 ? 92.109 -60.027 -37.964 1.00 100.72 56 LEU C CA 1
ATOM 4310 C C . LEU C 2 16 ? 91.565 -60.687 -39.210 1.00 103.85 56 LEU C C 1
ATOM 4311 O O . LEU C 2 16 ? 91.360 -61.884 -39.260 1.00 102.31 56 LEU C O 1
ATOM 4316 N N . LYS C 2 17 ? 91.354 -59.886 -40.239 1.00 145.47 57 LYS C N 1
ATOM 4317 C CA . LYS C 2 17 ? 90.682 -60.375 -41.420 1.00 144.97 57 LYS C CA 1
ATOM 4318 C C . LYS C 2 17 ? 91.440 -61.525 -42.044 1.00 144.04 57 LYS C C 1
ATOM 4319 O O . LYS C 2 17 ? 90.963 -62.121 -43.002 1.00 142.32 57 LYS C O 1
ATOM 4325 N N . ALA C 2 18 ? 92.619 -61.840 -41.514 1.00 105.12 58 ALA C N 1
ATOM 4326 C CA . ALA C 2 18 ? 93.397 -62.975 -42.034 1.00 102.63 58 ALA C CA 1
ATOM 4327 C C . ALA C 2 18 ? 93.688 -64.008 -40.974 1.00 100.94 58 ALA C C 1
ATOM 4328 O O . ALA C 2 18 ? 94.692 -64.688 -41.037 1.00 100.06 58 ALA C O 1
ATOM 4330 N N . ILE C 2 19 ? 92.819 -64.083 -39.979 1.00 133.15 59 ILE C N 1
ATOM 4331 C CA . ILE C 2 19 ? 92.663 -65.298 -39.212 1.00 130.76 59 ILE C CA 1
ATOM 4332 C C . ILE C 2 19 ? 91.387 -65.827 -39.794 1.00 129.11 59 ILE C C 1
ATOM 4333 O O . ILE C 2 19 ? 90.699 -66.653 -39.197 1.00 127.87 59 ILE C O 1
ATOM 4338 N N . GLN C 2 20 ? 91.065 -65.322 -40.976 1.00 130.36 60 GLN C N 1
ATOM 4339 C CA . GLN C 2 20 ? 89.948 -65.859 -41.705 1.00 128.92 60 GLN C CA 1
ATOM 4340 C C . GLN C 2 20 ? 90.471 -67.055 -42.452 1.00 126.09 60 GLN C C 1
ATOM 4341 O O . GLN C 2 20 ? 90.481 -67.189 -43.682 1.00 125.29 60 GLN C O 1
ATOM 4347 N N . GLN C 2 21 ? 90.978 -67.901 -41.585 1.00 120.02 61 GLN C N 1
ATOM 4348 C CA . GLN C 2 21 ? 91.305 -69.256 -41.864 1.00 117.30 61 GLN C CA 1
ATOM 4349 C C . GLN C 2 21 ? 91.251 -69.909 -40.491 1.00 116.60 61 GLN C C 1
ATOM 4350 O O . GLN C 2 21 ? 92.181 -70.570 -40.048 1.00 115.95 61 GLN C O 1
ATOM 4356 N N . GLY C 2 22 ? 90.142 -69.678 -39.802 1.00 177.87 62 GLY C N 1
ATOM 4357 C CA . GLY C 2 22 ? 89.771 -70.535 -38.698 1.00 176.67 62 GLY C CA 1
ATOM 4358 C C . GLY C 2 22 ? 90.097 -70.058 -37.306 1.00 178.29 62 GLY C C 1
ATOM 4359 O O . GLY C 2 22 ? 89.732 -70.711 -36.336 1.00 177.42 62 GLY C O 1
ATOM 4360 N N . ARG C 2 23 ? 90.796 -68.939 -37.202 1.00 148.56 63 ARG C N 1
ATOM 4361 C CA . ARG C 2 23 ? 91.022 -68.302 -35.912 1.00 150.66 63 ARG C CA 1
ATOM 4362 C C . ARG C 2 23 ? 90.115 -67.085 -35.921 1.00 152.84 63 ARG C C 1
ATOM 4363 O O . ARG C 2 23 ? 89.824 -66.558 -36.990 1.00 153.26 63 ARG C O 1
ATOM 4366 N N . GLN C 2 24 ? 89.650 -66.630 -34.762 1.00 125.56 64 GLN C N 1
ATOM 4367 C CA . GLN C 2 24 ? 88.817 -65.433 -34.758 1.00 128.00 64 GLN C CA 1
ATOM 4368 C C . GLN C 2 24 ? 89.217 -64.346 -33.763 1.00 128.17 64 GLN C C 1
ATOM 4369 O O . GLN C 2 24 ? 89.964 -64.608 -32.817 1.00 124.10 64 GLN C O 1
ATOM 4375 N N . PRO C 2 25 ? 88.764 -63.112 -34.023 1.00 101.28 65 PRO C N 1
ATOM 4376 C CA . PRO C 2 25 ? 88.914 -61.931 -33.189 1.00 98.55 65 PRO C CA 1
ATOM 4377 C C . PRO C 2 25 ? 88.675 -62.199 -31.710 1.00 95.47 65 PRO C C 1
ATOM 4378 O O . PRO C 2 25 ? 87.567 -62.542 -31.329 1.00 97.29 65 PRO C O 1
ATOM 4382 N N . GLN C 2 26 ? 89.701 -62.012 -30.887 1.00 120.91 66 GLN C N 1
ATOM 4383 C CA . GLN C 2 26 ? 89.611 -62.298 -29.456 1.00 118.05 66 GLN C CA 1
ATOM 4384 C C . GLN C 2 26 ? 88.747 -61.264 -28.813 1.00 118.85 66 GLN C C 1
ATOM 4385 O O . GLN C 2 26 ? 88.066 -61.500 -27.813 1.00 118.62 66 GLN C O 1
ATOM 4391 N N . TYR C 2 27 ? 88.794 -60.099 -29.429 1.00 132.77 67 TYR C N 1
ATOM 4392 C CA . TYR C 2 27 ? 88.488 -58.862 -28.766 1.00 132.19 67 TYR C CA 1
ATOM 4393 C C . TYR C 2 27 ? 87.580 -57.990 -29.586 1.00 136.30 67 TYR C C 1
ATOM 4394 O O . TYR C 2 27 ? 87.342 -56.863 -29.211 1.00 136.07 67 TYR C O 1
ATOM 4403 N N . LEU C 2 28 ? 87.076 -58.469 -30.709 1.00 97.57 68 LEU C N 1
ATOM 4404 C CA . LEU C 2 28 ? 86.679 -57.504 -31.724 1.00 101.18 68 LEU C CA 1
ATOM 4405 C C . LEU C 2 28 ? 85.448 -56.600 -31.580 1.00 101.34 68 LEU C C 1
ATOM 4406 O O . LEU C 2 28 ? 84.359 -56.860 -32.092 1.00 100.33 68 LEU C O 1
ATOM 4411 N N . LEU C 2 29 ? 85.689 -55.566 -30.784 1.00 107.05 69 LEU C N 1
ATOM 4412 C CA . LEU C 2 29 ? 85.561 -54.189 -31.222 1.00 107.19 69 LEU C CA 1
ATOM 4413 C C . LEU C 2 29 ? 87.031 -53.752 -31.278 1.00 104.75 69 LEU C C 1
ATOM 4414 O O . LEU C 2 29 ? 87.685 -53.581 -30.245 1.00 100.71 69 LEU C O 1
ATOM 4420 N N . ILE D 2 1 ? 112.654 -13.638 -51.170 1.00 126.78 41 ILE D N 1
ATOM 4421 C CA . ILE D 2 1 ? 113.892 -12.868 -51.279 1.00 125.75 41 ILE D CA 1
ATOM 4422 C C . ILE D 2 1 ? 114.908 -13.366 -52.320 1.00 125.47 41 ILE D C 1
ATOM 4423 O O . ILE D 2 1 ? 115.594 -12.540 -52.906 1.00 124.88 41 ILE D O 1
ATOM 4428 N N . ASP D 2 2 ? 114.982 -14.687 -52.567 1.00 113.98 42 ASP D N 1
ATOM 4429 C CA . ASP D 2 2 ? 116.224 -15.302 -53.088 1.00 113.85 42 ASP D CA 1
ATOM 4430 C C . ASP D 2 2 ? 116.288 -16.088 -54.401 1.00 114.64 42 ASP D C 1
ATOM 4431 O O . ASP D 2 2 ? 116.018 -17.283 -54.473 1.00 115.65 42 ASP D O 1
ATOM 4436 N N . TYR D 2 3 ? 116.684 -15.336 -55.422 1.00 135.30 43 TYR D N 1
ATOM 4437 C CA . TYR D 2 3 ? 117.204 -15.805 -56.691 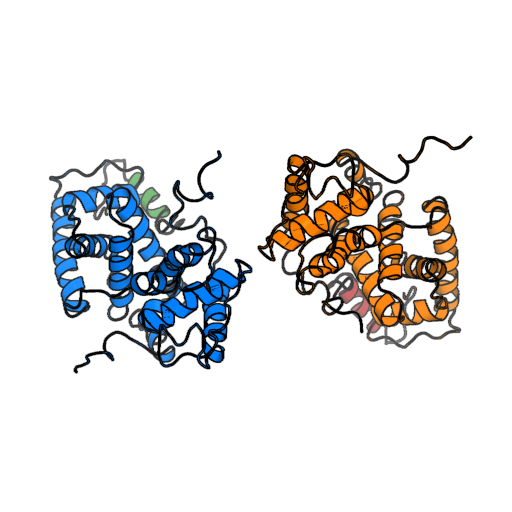1.00 134.18 43 TYR D CA 1
ATOM 4438 C C . TYR D 2 3 ? 118.545 -16.346 -56.311 1.00 134.12 43 TYR D C 1
ATOM 4439 O O . TYR D 2 3 ? 119.180 -17.077 -57.066 1.00 131.51 43 TYR D O 1
ATOM 4448 N N . LEU D 2 4 ? 118.992 -15.905 -55.140 1.00 111.04 44 LEU D N 1
ATOM 4449 C CA . LEU D 2 4 ? 120.211 -16.392 -54.544 1.00 110.74 44 LEU D CA 1
ATOM 4450 C C . LEU D 2 4 ? 119.760 -17.648 -53.924 1.00 111.66 44 LEU D C 1
ATOM 4451 O O . LEU D 2 4 ? 119.401 -17.661 -52.757 1.00 111.52 44 LEU D O 1
ATOM 4456 N N . ASP D 2 5 ? 119.705 -18.706 -54.706 1.00 127.58 45 ASP D N 1
ATOM 4457 C CA . ASP D 2 5 ? 119.307 -19.927 -54.098 1.00 128.16 45 ASP D CA 1
ATOM 4458 C C . ASP D 2 5 ? 120.440 -20.331 -53.189 1.00 129.95 45 ASP D C 1
ATOM 4459 O O . ASP D 2 5 ? 121.610 -20.115 -53.483 1.00 129.41 45 ASP D O 1
ATOM 4464 N N . ALA D 2 6 ? 120.083 -20.841 -52.029 1.00 181.48 46 ALA D N 1
ATOM 4465 C CA . ALA D 2 6 ? 120.891 -21.880 -51.477 1.00 182.40 46 ALA D CA 1
ATOM 4466 C C . ALA D 2 6 ? 120.541 -22.881 -52.566 1.00 180.33 46 ALA D C 1
ATOM 4467 O O . ALA D 2 6 ? 119.365 -23.095 -52.873 1.00 179.52 46 ALA D O 1
ATOM 4469 N N . SER D 2 7 ? 121.556 -23.409 -53.225 1.00 150.81 47 SER D N 1
ATOM 4470 C CA . SER D 2 7 ? 122.910 -23.027 -52.917 1.00 151.59 47 SER D CA 1
ATOM 4471 C C . SER D 2 7 ? 123.708 -23.056 -54.173 1.00 148.46 47 SER D C 1
ATOM 4472 O O . SER D 2 7 ? 124.847 -22.628 -54.181 1.00 148.65 47 SER D O 1
ATOM 4475 N N . LEU D 2 8 ? 123.129 -23.573 -55.236 1.00 136.56 48 LEU D N 1
ATOM 4476 C CA . LEU D 2 8 ? 123.924 -23.678 -56.409 1.00 134.02 48 LEU D CA 1
ATOM 4477 C C . LEU D 2 8 ? 124.796 -22.462 -56.412 1.00 134.81 48 LEU D C 1
ATOM 4478 O O . LEU D 2 8 ? 126.011 -22.564 -56.418 1.00 134.80 48 LEU D O 1
ATOM 4483 N N . ARG D 2 9 ? 124.165 -21.303 -56.336 1.00 113.08 49 ARG D N 1
ATOM 4484 C CA . ARG D 2 9 ? 124.891 -20.044 -56.382 1.00 113.81 49 ARG D CA 1
ATOM 4485 C C . ARG D 2 9 ? 125.440 -19.637 -55.024 1.00 117.17 49 ARG D C 1
ATOM 4486 O O . ARG D 2 9 ? 126.486 -19.014 -54.914 1.00 118.06 49 ARG D O 1
ATOM 4491 N N . LYS D 2 10 ? 124.708 -19.977 -53.985 1.00 126.25 50 LYS D N 1
ATOM 4492 C CA . LYS D 2 10 ? 125.126 -19.675 -52.641 1.00 126.95 50 LYS D CA 1
ATOM 4493 C C . LYS D 2 10 ? 126.466 -20.366 -52.425 1.00 127.42 50 LYS D C 1
ATOM 4494 O O . LYS D 2 10 ? 127.232 -20.043 -51.516 1.00 125.80 50 LYS D O 1
ATOM 4500 N N . LYS D 2 11 ? 126.723 -21.323 -53.305 1.00 110.85 51 LYS D N 1
ATOM 4501 C CA . LYS D 2 11 ? 127.872 -22.202 -53.239 1.00 110.67 51 LYS D CA 1
ATOM 4502 C C . LYS D 2 11 ? 129.039 -21.522 -53.913 1.00 109.48 51 LYS D C 1
ATOM 4503 O O . LYS D 2 11 ? 130.090 -21.365 -53.313 1.00 110.92 51 LYS D O 1
ATOM 4509 N N . ASN D 2 12 ? 128.864 -21.109 -55.161 1.00 98.63 52 ASN D N 1
ATOM 4510 C CA . ASN D 2 12 ? 129.940 -20.422 -55.845 1.00 97.57 52 ASN D CA 1
ATOM 4511 C C . ASN D 2 12 ? 130.433 -19.245 -55.043 1.00 100.32 52 ASN D C 1
ATOM 4512 O O . ASN D 2 12 ? 131.622 -18.996 -54.968 1.00 100.79 52 ASN D O 1
ATOM 4517 N N . LYS D 2 13 ? 129.517 -18.523 -54.420 1.00 110.14 53 LYS D N 1
ATOM 4518 C CA . LYS D 2 13 ? 129.917 -17.444 -53.531 1.00 108.88 53 LYS D CA 1
ATOM 4519 C C . LYS D 2 13 ? 130.962 -17.952 -52.541 1.00 108.94 53 LYS D C 1
ATOM 4520 O O . LYS D 2 13 ? 131.788 -17.172 -52.066 1.00 107.50 53 LYS D O 1
ATOM 4524 N N . GLN D 2 14 ? 130.924 -19.256 -52.244 1.00 99.37 54 GLN D N 1
ATOM 4525 C CA . GLN D 2 14 ? 131.866 -19.880 -51.314 1.00 97.58 54 GLN D CA 1
ATOM 4526 C C . GLN D 2 14 ? 133.146 -20.205 -52.035 1.00 98.57 54 GLN D C 1
ATOM 4527 O O . GLN D 2 14 ? 134.219 -20.108 -51.462 1.00 97.25 54 GLN D O 1
ATOM 4530 N N . ARG D 2 15 ? 133.019 -20.600 -53.295 1.00 123.97 55 ARG D N 1
ATOM 4531 C CA . ARG D 2 15 ? 134.171 -20.909 -54.119 1.00 123.94 55 ARG D CA 1
ATOM 4532 C C . ARG D 2 15 ? 134.913 -19.669 -54.549 1.00 124.06 55 ARG D C 1
ATOM 4533 O O . ARG D 2 15 ? 136.143 -19.664 -54.632 1.00 124.15 55 ARG D O 1
ATOM 4541 N N . LEU D 2 16 ? 134.156 -18.625 -54.865 1.00 104.55 56 LEU D N 1
ATOM 4542 C CA . LEU D 2 16 ? 134.755 -17.377 -55.273 1.00 103.84 56 LEU D CA 1
ATOM 4543 C C . LEU D 2 16 ? 135.423 -16.830 -54.034 1.00 102.95 56 LEU D C 1
ATOM 4544 O O . LEU D 2 16 ? 136.624 -16.634 -53.992 1.00 103.05 56 LEU D O 1
ATOM 4549 N N . LYS D 2 17 ? 134.624 -16.605 -53.006 1.00 115.48 57 LYS D N 1
ATOM 4550 C CA . LYS D 2 17 ? 135.113 -15.926 -51.827 1.00 113.06 57 LYS D CA 1
ATOM 4551 C C . LYS D 2 17 ? 136.282 -16.669 -51.206 1.00 111.71 57 LYS D C 1
ATOM 4552 O O . LYS D 2 17 ? 136.893 -16.183 -50.261 1.00 109.87 57 LYS D O 1
ATOM 4555 N N . ALA D 2 18 ? 136.599 -17.846 -51.729 1.00 94.47 58 ALA D N 1
ATOM 4556 C CA . ALA D 2 18 ? 137.736 -18.606 -51.201 1.00 93.50 58 ALA D CA 1
ATOM 4557 C C . ALA D 2 18 ? 138.762 -18.911 -52.264 1.00 95.51 58 ALA D C 1
ATOM 4558 O O . ALA D 2 18 ? 139.437 -19.928 -52.203 1.00 95.79 58 ALA D O 1
ATOM 4560 N N . ILE D 2 19 ? 138.834 -18.040 -53.260 1.00 134.71 59 ILE D N 1
ATOM 4561 C CA . ILE D 2 19 ? 140.037 -17.892 -54.046 1.00 136.09 59 ILE D CA 1
ATOM 4562 C C . ILE D 2 19 ? 140.573 -16.612 -53.479 1.00 134.55 59 ILE D C 1
ATOM 4563 O O . ILE D 2 19 ? 141.406 -15.929 -54.080 1.00 135.91 59 ILE D O 1
ATOM 4568 N N . GLN D 2 20 ? 140.073 -16.283 -52.299 1.00 137.46 60 GLN D N 1
ATOM 4569 C CA . GLN D 2 20 ? 140.605 -15.146 -51.605 1.00 136.05 60 GLN D CA 1
ATOM 4570 C C . GLN D 2 20 ? 141.798 -15.665 -50.867 1.00 134.67 60 GLN D C 1
ATOM 4571 O O . GLN D 2 20 ? 141.925 -15.676 -49.639 1.00 132.43 60 GLN D O 1
ATOM 4577 N N . GLN D 2 21 ? 142.647 -16.174 -51.731 1.00 116.63 61 GLN D N 1
ATOM 4578 C CA . GLN D 2 21 ? 144.006 -16.493 -51.445 1.00 116.20 61 GLN D CA 1
ATOM 4579 C C . GLN D 2 21 ? 144.640 -16.461 -52.825 1.00 119.05 61 GLN D C 1
ATOM 4580 O O . GLN D 2 21 ? 145.291 -17.394 -53.264 1.00 120.38 61 GLN D O 1
ATOM 4586 N N . GLY D 2 22 ? 144.397 -15.365 -53.528 1.00 154.96 62 GLY D N 1
ATOM 4587 C CA . GLY D 2 22 ? 145.252 -14.993 -54.634 1.00 157.46 62 GLY D CA 1
ATOM 4588 C C . GLY D 2 22 ? 144.770 -15.312 -56.021 1.00 159.13 62 GLY D C 1
ATOM 4589 O O . GLY D 2 22 ? 145.409 -14.922 -56.994 1.00 160.03 62 GLY D O 1
ATOM 4590 N N . ARG D 2 23 ? 143.664 -16.035 -56.115 1.00 131.17 63 ARG D N 1
ATOM 4591 C CA . ARG D 2 23 ? 143.025 -16.287 -57.397 1.00 130.02 63 ARG D CA 1
ATOM 4592 C C . ARG D 2 23 ? 141.796 -15.395 -57.387 1.00 130.30 63 ARG D C 1
ATOM 4593 O O . ARG D 2 23 ? 141.268 -15.104 -56.316 1.00 129.60 63 ARG D O 1
ATOM 4596 N N . GLN D 2 24 ? 141.335 -14.942 -58.550 1.00 130.53 64 GLN D N 1
ATOM 4597 C CA . GLN D 2 24 ? 140.138 -14.108 -58.562 1.00 130.81 64 GLN D CA 1
ATOM 4598 C C . GLN D 2 24 ? 139.053 -14.512 -59.546 1.00 128.34 64 GLN D C 1
ATOM 4599 O O . GLN D 2 24 ? 139.308 -15.276 -60.476 1.00 126.33 64 GLN D O 1
ATOM 4605 N N . PRO D 2 25 ? 137.825 -14.038 -59.295 1.00 101.47 65 PRO D N 1
ATOM 4606 C CA . PRO D 2 25 ? 136.640 -14.222 -60.121 1.00 99.31 65 PRO D CA 1
ATOM 4607 C C . PRO D 2 25 ? 136.909 -14.014 -61.603 1.00 97.07 65 PRO D C 1
ATOM 4608 O O . PRO D 2 25 ? 137.262 -12.926 -62.007 1.00 97.87 65 PRO D O 1
ATOM 4612 N N . GLN D 2 26 ? 136.724 -15.054 -62.402 1.00 129.52 66 GLN D N 1
ATOM 4613 C CA . GLN D 2 26 ? 136.989 -14.985 -63.834 1.00 127.62 66 GLN D CA 1
ATOM 4614 C C . GLN D 2 26 ? 135.951 -14.129 -64.473 1.00 127.46 66 GLN D C 1
ATOM 4615 O O . GLN D 2 26 ? 136.179 -13.466 -65.478 1.00 127.13 66 GLN D O 1
ATOM 4621 N N . TYR D 2 27 ? 134.790 -14.164 -63.852 1.00 135.04 67 TYR D N 1
ATOM 4622 C CA . TYR D 2 27 ? 133.552 -13.875 -64.519 1.00 134.13 67 TYR D CA 1
ATOM 4623 C C . TYR D 2 27 ? 132.673 -12.970 -63.707 1.00 136.32 67 TYR D C 1
ATOM 4624 O O . TYR D 2 27 ? 131.537 -12.753 -64.076 1.00 135.88 67 TYR D O 1
ATOM 4633 N N . LEU D 2 28 ? 133.154 -12.449 -62.595 1.00 104.32 68 LEU D N 1
ATOM 4634 C CA . LEU D 2 28 ? 132.187 -12.043 -61.579 1.00 106.42 68 LEU D CA 1
ATOM 4635 C C . LEU D 2 28 ? 131.274 -10.808 -61.719 1.00 107.89 68 LEU D C 1
ATOM 4636 O O . LEU D 2 28 ? 131.521 -9.724 -61.194 1.00 110.66 68 LEU D O 1
ATOM 4641 N N . LEU D 2 29 ? 130.244 -11.041 -62.518 1.00 109.50 69 LEU D N 1
ATOM 4642 C CA . LEU D 2 29 ? 128.871 -10.924 -62.070 1.00 110.18 69 LEU D CA 1
ATOM 4643 C C . LEU D 2 29 ? 128.437 -12.397 -61.978 1.00 107.92 69 LEU D C 1
ATOM 4644 O O . LEU D 2 29 ? 128.254 -13.068 -63.003 1.00 105.26 69 LEU D O 1
#